Protein AF-0000000083312161 (afdb_homodimer)

Secondary structure (DSSP, 8-state):
----S-EEEE--SHHHHHHHHHHHHTT--EEEE-SS-SSGGGTTBHHHHS--EE-TTTT--TT-TTTHHHHHHHHHHHHHHHHHHHHHHS-----B-S-EEEEE-SHHHHHHHHHHHHHHHHTT---EEEEHHHHHHHSTTS-TT--EEEEETT-EE--HHHHHHHHHHHHHHTT-EEE-S--EEEEEEE-SSS--EEEEEEETTS-EEE-SEEEE--GGGGGG-BT--GGG----EEEEEEEEEEE--SSS-S-SSEEEETTEEEEE-TTSEEEEE---B-BTB----BHHHHHHHHHHHHHH-GGGGGPBEEEEEEEEEEE-TTSS-EEEE-SSBTEEEEE-BGGGTTTTHHHHHHHHHHHHHHS---GGGGGGSGGGG---/----S-EEEE--SHHHHHHHHHHHHTT--EEEE-SS-SSGGGTTBHHHHS--EE-TTTT--TT-TTTHHHHHHHHHHHHHHHHHHHHHHS-----B-S-EEEEE-SHHHHHHHHHHHHHHHHTT---EEEEHHHHHHHSTTS-TT--EEEEETT-EE--HHHHHHHHHHHHHHTT-EEE-S--EEEEEEE-SSS--EEEEEEETTS-EEE-SEEEE--GGGGGG-BT--GGG----EEEEEEEEEEE--SSS-S-SSEEEETTEEEEE-TTSEEEEE---B-BTB----BHHHHHHHHHHHHHH-GGGGGPBEEEEEEEEEEE-TTS--EEEE-SSBTEEEEE-BGGGTTTTHHHHHHHHHHHHHHS---GGGGGGSGGGG---

Solvent-accessible surface area (backbone atoms only — not comparable to full-atom values): 38157 Å² total; per-residue (Å²): 105,80,67,64,83,31,37,38,26,40,17,52,40,51,51,24,32,36,24,43,26,55,30,11,68,71,69,41,50,37,37,34,32,15,54,42,38,81,52,82,63,32,65,42,38,36,50,62,53,50,79,22,56,31,46,57,61,86,66,58,48,94,89,42,66,83,50,45,63,51,41,50,52,10,52,69,41,42,66,58,50,51,51,54,40,22,71,60,41,72,38,80,34,55,80,42,68,74,13,32,36,39,49,13,62,45,72,70,44,35,54,53,47,50,54,51,47,53,53,39,44,72,73,70,47,76,64,41,84,34,47,26,67,56,45,34,70,76,36,69,52,44,38,88,53,38,56,27,27,42,40,25,62,79,20,32,33,32,36,36,59,45,40,46,53,21,37,53,45,27,16,47,72,42,66,29,42,76,41,59,67,35,39,74,50,26,42,38,56,49,79,65,102,55,78,33,29,37,48,28,35,28,31,69,86,65,54,72,49,76,20,60,30,40,35,44,19,37,40,32,51,48,43,71,49,39,61,58,51,78,86,56,48,54,72,32,39,37,34,26,30,49,38,36,26,30,46,46,56,65,83,73,48,72,54,78,42,34,36,32,46,75,77,25,36,39,40,49,45,87,87,12,37,33,38,37,36,62,50,80,38,85,53,58,88,61,56,73,52,26,45,36,59,55,39,52,51,49,51,40,43,36,68,45,31,52,74,48,40,77,24,36,53,74,46,72,52,29,16,29,22,10,29,24,90,80,51,48,46,32,36,42,64,46,76,32,45,42,33,31,39,47,29,14,32,26,93,40,48,69,34,39,26,56,45,51,10,51,41,54,32,45,21,65,54,58,70,48,76,47,76,83,48,59,85,26,30,62,68,73,73,57,69,128,100,81,65,65,84,33,36,38,28,40,17,53,39,51,50,24,33,36,23,43,27,54,31,12,67,70,69,42,51,37,37,33,31,15,53,43,37,80,54,82,64,31,64,41,38,36,50,61,53,51,78,22,58,32,46,59,61,88,65,58,48,93,91,43,66,86,51,45,63,52,41,50,54,10,53,70,42,41,66,58,51,50,49,52,38,23,70,59,39,72,37,80,33,55,79,42,69,75,13,32,36,40,49,13,62,45,70,70,45,36,54,54,47,50,53,50,48,52,53,40,45,72,73,69,48,74,67,41,85,34,46,26,68,56,44,33,69,77,35,70,54,42,38,88,54,38,55,28,27,41,41,26,62,79,21,32,33,33,37,36,58,45,41,47,54,20,36,54,46,28,17,46,72,42,67,28,42,77,39,59,67,36,39,74,50,26,42,39,58,50,78,66,102,54,78,35,29,36,48,28,34,30,31,67,88,64,54,72,48,76,21,61,29,40,36,43,19,37,40,32,51,48,42,71,50,38,60,57,51,78,86,57,47,55,72,32,37,37,33,26,29,49,37,37,28,29,46,45,56,65,84,72,48,71,52,79,41,33,36,33,46,77,76,26,37,39,40,50,46,87,88,11,38,33,37,36,38,62,51,82,38,86,53,58,89,62,56,71,52,27,45,37,58,54,39,50,52,49,51,39,46,34,69,44,30,52,74,46,40,76,25,35,53,73,46,73,52,30,16,28,22,10,29,26,91,81,51,48,43,32,35,42,66,46,75,34,44,43,34,31,38,48,29,13,33,26,96,40,48,69,34,37,25,56,46,50,10,51,42,52,33,45,22,64,52,55,70,48,76,47,77,82,48,59,85,26,29,61,67,74,73,57,70,129

Organism: NCBI:txid1204385

Structure (mmCIF, N/CA/C/O backbone):
data_AF-0000000083312161-model_v1
#
loop_
_entity.id
_entity.type
_entity.pdbx_description
1 polymer 'glycine oxidase'
#
loop_
_atom_site.group_PDB
_atom_site.id
_atom_site.type_symbol
_atom_site.label_atom_id
_atom_site.label_alt_id
_atom_site.label_comp_id
_atom_site.label_asym_id
_atom_site.label_entity_id
_atom_site.label_seq_id
_atom_site.pdbx_PDB_ins_code
_atom_site.Cartn_x
_atom_site.Cartn_y
_atom_site.Cartn_z
_atom_site.occupancy
_atom_site.B_iso_or_equiv
_atom_site.auth_seq_id
_atom_site.auth_comp_id
_atom_site.auth_asym_id
_atom_site.auth_atom_id
_atom_site.pdbx_PDB_model_num
ATOM 1 N N . MET A 1 1 ? -19.828 42.375 24 1 32.66 1 MET A N 1
ATOM 2 C CA . MET A 1 1 ? -20.609 41.75 22.938 1 32.66 1 MET A CA 1
ATOM 3 C C . MET A 1 1 ? -21.25 40.438 23.422 1 32.66 1 MET A C 1
ATOM 5 O O . MET A 1 1 ? -20.578 39.625 24.047 1 32.66 1 MET A O 1
ATOM 9 N N . GLN A 1 2 ? -22.609 40.438 23.625 1 44.66 2 GLN A N 1
ATOM 10 C CA . GLN A 1 2 ? -23.359 39.312 24.172 1 44.66 2 GLN A CA 1
ATOM 11 C C . GLN A 1 2 ? -22.984 38 23.469 1 44.66 2 GLN A C 1
ATOM 13 O O . GLN A 1 2 ? -22.781 38 22.25 1 44.66 2 GLN A O 1
ATOM 18 N N . ARG A 1 3 ? -22.406 37 24.297 1 55.25 3 ARG A N 1
ATOM 19 C CA . ARG A 1 3 ? -22.109 35.688 23.75 1 55.25 3 ARG A CA 1
ATOM 20 C C . ARG A 1 3 ? -23.203 35.25 22.766 1 55.25 3 ARG A C 1
ATOM 22 O O . ARG A 1 3 ? -24.391 35.406 23.031 1 55.25 3 ARG A O 1
ATOM 29 N N . PRO A 1 4 ? -22.641 35 21.547 1 67.38 4 PRO A N 1
ATOM 30 C CA . PRO A 1 4 ? -23.656 34.531 20.594 1 67.38 4 PRO A CA 1
ATOM 31 C C . PRO A 1 4 ? -24.484 33.375 21.141 1 67.38 4 PRO A C 1
ATOM 33 O O . PRO A 1 4 ? -24 32.594 21.953 1 67.38 4 PRO A O 1
ATOM 36 N N . GLU A 1 5 ? -25.703 33.25 20.75 1 75 5 GLU A N 1
ATOM 37 C CA . GLU A 1 5 ? -26.625 32.219 21.188 1 75 5 GLU A CA 1
ATOM 38 C C . GLU A 1 5 ? -26.156 30.844 20.75 1 75 5 GLU A C 1
ATOM 40 O O . GLU A 1 5 ? -26.219 29.891 21.531 1 75 5 GLU A O 1
ATOM 45 N N . HIS A 1 6 ? -25.516 30.766 19.516 1 91.94 6 HIS A N 1
ATOM 46 C CA . HIS A 1 6 ? -25.031 29.484 19.031 1 91.94 6 HIS A CA 1
ATOM 47 C C . HIS A 1 6 ? -23.969 29.656 17.953 1 91.94 6 HIS A C 1
ATOM 49 O O . HIS A 1 6 ? -24.047 30.578 17.141 1 91.94 6 HIS A O 1
ATOM 55 N N . VAL A 1 7 ? -22.922 28.906 18.031 1 98.44 7 VAL A N 1
ATOM 56 C CA . VAL A 1 7 ? -21.859 28.922 17.031 1 98.44 7 VAL A CA 1
ATOM 57 C C . VAL A 1 7 ? -21.859 27.625 16.234 1 98.44 7 VAL A C 1
ATOM 59 O O . VAL A 1 7 ? -21.953 26.547 16.812 1 98.44 7 VAL A O 1
ATOM 62 N N . LEU A 1 8 ? -21.859 27.719 14.906 1 98.81 8 LEU A N 1
ATOM 63 C CA . LEU A 1 8 ? -21.656 26.578 14.031 1 98.81 8 LEU A CA 1
ATOM 64 C C . LEU A 1 8 ? -20.25 26.547 13.461 1 98.81 8 LEU A C 1
ATOM 66 O O . LEU A 1 8 ? -19.719 27.594 13.062 1 98.81 8 LEU A O 1
ATOM 70 N N . ILE A 1 9 ? -19.625 25.438 13.531 1 98.94 9 ILE A N 1
ATOM 71 C CA . ILE A 1 9 ? -18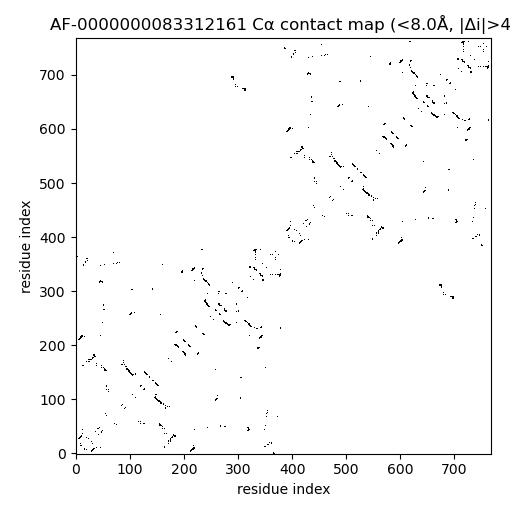.312 25.25 12.93 1 98.94 9 ILE A CA 1
ATOM 72 C C . ILE A 1 9 ? -18.406 24.219 11.805 1 98.94 9 ILE A C 1
ATOM 74 O O . ILE A 1 9 ? -18.859 23.078 12.031 1 98.94 9 ILE A O 1
ATOM 78 N N . VAL A 1 10 ? -18 24.609 10.586 1 98.88 10 VAL A N 1
ATOM 79 C CA . VAL A 1 10 ? -18 23.719 9.43 1 98.88 10 VAL A CA 1
ATOM 80 C C . VAL A 1 10 ? -16.625 23.047 9.297 1 98.88 10 VAL A C 1
ATOM 82 O O . VAL A 1 10 ? -15.664 23.672 8.852 1 98.88 10 VAL A O 1
ATOM 85 N N . GLY A 1 11 ? -16.594 21.781 9.625 1 98.69 11 GLY A N 1
ATOM 86 C CA . GLY A 1 11 ? -15.359 21.016 9.578 1 98.69 11 GLY A CA 1
ATOM 87 C C . GLY A 1 11 ? -14.945 20.453 10.93 1 98.69 11 GLY A C 1
ATOM 88 O O . GLY A 1 11 ? -14.75 21.219 11.883 1 98.69 11 GLY A O 1
ATOM 89 N N . GLY A 1 12 ? -14.805 19.188 10.977 1 98.69 12 GLY A N 1
ATOM 90 C CA . GLY A 1 12 ? -14.438 18.516 12.211 1 98.69 12 GLY A CA 1
ATOM 91 C C . GLY A 1 12 ? -12.977 18.094 12.25 1 98.69 12 GLY A C 1
ATOM 92 O O . GLY A 1 12 ? -12.648 17.047 12.797 1 98.69 12 GLY A O 1
ATOM 93 N N . GLY A 1 13 ? -12.078 18.797 11.656 1 98.62 13 GLY A N 1
ATOM 94 C CA . GLY A 1 13 ? -10.641 18.594 11.789 1 98.62 13 GLY A CA 1
ATOM 95 C C . GLY A 1 13 ? -10.062 19.234 13.039 1 98.62 13 GLY A C 1
ATOM 96 O O . GLY A 1 13 ? -10.805 19.641 13.93 1 98.62 13 GLY A O 1
ATOM 97 N N . ILE A 1 14 ? -8.75 19.297 13.078 1 98.75 14 ILE A N 1
ATOM 98 C CA . ILE A 1 14 ? -8.07 19.734 14.289 1 98.75 14 ILE A CA 1
ATOM 99 C C . ILE A 1 14 ? -8.406 21.203 14.578 1 98.75 14 ILE A C 1
ATOM 101 O O . ILE A 1 14 ? -8.555 21.594 15.742 1 98.75 14 ILE A O 1
ATOM 105 N N . CYS A 1 15 ? -8.547 22.031 13.578 1 98.75 15 CYS A N 1
ATOM 106 C CA . CYS A 1 15 ? -8.883 23.438 13.789 1 98.75 15 CYS A CA 1
ATOM 107 C C . CYS A 1 15 ? -10.32 23.578 14.273 1 98.75 15 CYS A C 1
ATOM 109 O O . CYS A 1 15 ? -10.57 24.281 15.258 1 98.75 15 CYS A O 1
ATOM 111 N N . GLY A 1 16 ? -11.25 22.891 13.617 1 98.88 16 GLY A N 1
ATOM 112 C CA . GLY A 1 16 ? -12.648 22.969 14.023 1 98.88 16 GLY A CA 1
ATOM 113 C C . GLY A 1 16 ? -12.898 22.453 15.43 1 98.88 16 GLY A C 1
ATOM 114 O O . GLY A 1 16 ? -13.508 23.156 16.25 1 98.88 16 GLY A O 1
ATOM 115 N N . LEU A 1 17 ? -12.398 21.312 15.672 1 98.94 17 LEU A N 1
ATOM 116 C CA . LEU A 1 17 ? -12.617 20.719 16.984 1 98.94 17 LEU A CA 1
ATOM 117 C C . LEU A 1 17 ? -11.844 21.484 18.062 1 98.94 17 LEU A C 1
ATOM 119 O O . LEU A 1 17 ? -12.297 21.594 19.203 1 98.94 17 LEU A O 1
ATOM 123 N N . GLY A 1 18 ? -10.625 21.969 17.719 1 98.88 18 GLY A N 1
ATOM 124 C CA . GLY A 1 18 ? -9.891 22.812 18.656 1 98.88 18 GLY A CA 1
ATOM 125 C C . GLY A 1 18 ? -10.656 24.062 19.062 1 98.88 18 GLY A C 1
ATOM 126 O O . GLY A 1 18 ? -10.766 24.359 20.25 1 98.88 18 GLY A O 1
ATOM 127 N N . ILE A 1 19 ? -11.195 24.781 18.109 1 98.88 19 ILE A N 1
ATOM 128 C CA . ILE A 1 19 ? -12.008 25.969 18.359 1 98.88 19 ILE A CA 1
ATOM 129 C C . ILE A 1 19 ? -13.25 25.578 19.156 1 98.88 19 ILE A C 1
ATOM 131 O O . ILE A 1 19 ? -13.586 26.234 20.156 1 98.88 19 ILE A O 1
ATOM 135 N N . GLY A 1 20 ? -13.898 24.516 18.688 1 98.88 20 GLY A N 1
ATOM 136 C CA . GLY A 1 20 ? -15.086 24.031 19.375 1 98.88 20 GLY A CA 1
ATOM 137 C C . GLY A 1 20 ? -14.836 23.719 20.828 1 98.88 20 GLY A C 1
ATOM 138 O O . GLY A 1 20 ? -15.633 24.094 21.703 1 98.88 20 GLY A O 1
ATOM 139 N N . TRP A 1 21 ? -13.75 23.031 21.078 1 98.88 21 TRP A N 1
ATOM 140 C CA . TRP A 1 21 ? -13.422 22.656 22.453 1 98.88 21 TRP A CA 1
ATOM 141 C C . TRP A 1 21 ? -13.195 23.891 23.328 1 98.88 21 TRP A C 1
ATOM 143 O O . TRP A 1 21 ? -13.711 23.969 24.438 1 98.88 21 TRP A O 1
ATOM 153 N N . GLU A 1 22 ? -12.43 24.859 22.828 1 98.5 22 GLU A N 1
ATOM 154 C CA . GLU A 1 22 ? -12.172 26.094 23.562 1 98.5 22 GLU A CA 1
ATOM 155 C C . GLU A 1 22 ? -13.477 26.812 23.891 1 98.5 22 GLU A C 1
ATOM 157 O O . GLU A 1 22 ? -13.633 27.359 24.984 1 98.5 22 GLU A O 1
ATOM 162 N N . LEU A 1 23 ? -14.375 26.844 22.984 1 98.56 23 LEU A N 1
ATOM 163 C CA . LEU A 1 23 ? -15.664 27.5 23.188 1 98.56 23 LEU A CA 1
ATOM 164 C C . LEU A 1 23 ? -16.516 26.734 24.188 1 98.56 23 LEU A C 1
ATOM 166 O O . LEU A 1 23 ? -17.047 27.328 25.125 1 98.56 23 LEU A O 1
ATOM 170 N N . ALA A 1 24 ? -16.562 25.438 23.984 1 98.25 24 ALA A N 1
ATOM 171 C CA . ALA A 1 24 ? -17.406 24.609 24.844 1 98.25 24 ALA A CA 1
ATOM 172 C C . ALA A 1 24 ? -16.953 24.672 26.297 1 98.25 24 ALA A C 1
ATOM 174 O O . ALA A 1 24 ? -17.797 24.734 27.203 1 98.25 24 ALA A O 1
ATOM 175 N N . ARG A 1 25 ? -15.688 24.672 26.453 1 96.44 25 ARG A N 1
ATOM 176 C CA . ARG A 1 25 ? -15.18 24.609 27.828 1 96.44 25 ARG A CA 1
ATOM 177 C C . ARG A 1 25 ? -15.461 25.906 28.562 1 96.44 25 ARG A C 1
ATOM 179 O O . ARG A 1 25 ? -15.414 25.953 29.797 1 96.44 25 ARG A O 1
ATOM 186 N N . THR A 1 26 ? -15.844 26.953 27.844 1 94.56 26 THR A N 1
ATOM 187 C CA . THR A 1 26 ? -16.219 28.219 28.469 1 94.56 26 THR A CA 1
ATOM 188 C C . THR A 1 26 ? -17.734 28.375 28.516 1 94.56 26 THR A C 1
ATOM 190 O O . THR A 1 26 ? -18.234 29.453 28.844 1 94.56 26 THR A O 1
ATOM 193 N N . GLY A 1 27 ? -18.469 27.422 28.109 1 94.69 27 GLY A N 1
ATOM 194 C CA . GLY A 1 27 ? -19.922 27.406 28.219 1 94.69 27 GLY A CA 1
ATOM 195 C C . GLY A 1 27 ? -20.609 27.906 26.969 1 94.69 27 GLY A C 1
ATOM 196 O O . GLY A 1 27 ? -21.844 28.047 26.953 1 94.69 27 GLY A O 1
ATOM 197 N N . GLN A 1 28 ? -19.922 28.234 25.953 1 95.94 28 GLN A N 1
ATOM 198 C CA . GLN A 1 28 ? -20.5 28.688 24.688 1 95.94 28 GLN A CA 1
ATOM 199 C C . GLN A 1 28 ? -21.156 27.531 23.938 1 95.94 28 GLN A C 1
ATOM 201 O O . GLN A 1 28 ? -20.484 26.531 23.641 1 95.94 28 GLN A O 1
ATOM 206 N N . PRO A 1 29 ? -22.469 27.594 23.656 1 97.25 29 PRO A N 1
ATOM 207 C CA . PRO A 1 29 ? -23.078 26.547 22.828 1 97.25 29 PRO A CA 1
ATOM 208 C C . PRO A 1 29 ? -22.469 26.484 21.438 1 97.25 29 PRO A C 1
ATOM 210 O O . PRO A 1 29 ? -22.391 27.5 20.734 1 97.25 29 PRO A O 1
ATOM 213 N N . VAL A 1 30 ? -22 25.297 21.062 1 98.62 30 VAL A N 1
ATOM 214 C CA . VAL A 1 30 ? -21.281 25.172 19.797 1 98.62 30 VAL A CA 1
ATOM 215 C C . VAL A 1 30 ? -21.562 23.797 19.172 1 98.62 30 VAL A C 1
ATOM 217 O O . VAL A 1 30 ? -21.625 22.797 19.875 1 98.62 30 VAL A O 1
ATOM 220 N N . THR A 1 31 ? -21.828 23.75 17.812 1 98.81 31 THR A N 1
ATOM 221 C CA . THR A 1 31 ? -22 22.547 17.031 1 98.81 31 THR A CA 1
ATOM 222 C C . THR A 1 31 ? -20.938 22.453 15.93 1 98.81 31 THR A C 1
ATOM 224 O O . THR A 1 31 ? -20.781 23.391 15.141 1 98.81 31 THR A O 1
ATOM 227 N N . VAL A 1 32 ? -20.203 21.359 15.922 1 98.88 32 VAL A N 1
ATOM 228 C CA . VAL A 1 32 ? -19.281 21.078 14.828 1 98.88 32 VAL A CA 1
ATOM 229 C C . VAL A 1 32 ? -19.938 20.141 13.828 1 98.88 32 VAL A C 1
ATOM 231 O O . VAL A 1 32 ? -20.5 19.109 14.203 1 98.88 32 VAL A O 1
ATOM 234 N N . LEU A 1 33 ? -19.938 20.547 12.57 1 98.81 33 LEU A N 1
ATOM 235 C CA . LEU A 1 33 ? -20.5 19.75 11.477 1 98.81 33 LEU A CA 1
ATOM 236 C C . LEU A 1 33 ? -19.375 19.125 10.641 1 98.81 33 LEU A C 1
ATOM 238 O O . LEU A 1 33 ? -18.516 19.844 10.125 1 98.81 33 LEU A O 1
ATOM 242 N N . GLU A 1 34 ? -19.344 17.797 10.578 1 98.62 34 GLU A N 1
ATOM 243 C CA . GLU A 1 34 ? -18.328 17.062 9.836 1 98.62 34 GLU A CA 1
ATOM 244 C C . GLU A 1 34 ? -18.953 16.188 8.758 1 98.62 34 GLU A C 1
ATOM 246 O O . GLU A 1 34 ? -19.844 15.383 9.039 1 98.62 34 GLU A O 1
ATOM 251 N N . ARG A 1 35 ? -18.516 16.422 7.523 1 97.31 35 ARG A N 1
ATOM 252 C CA . ARG A 1 35 ? -19.094 15.711 6.387 1 97.31 35 ARG A CA 1
ATOM 253 C C . ARG A 1 35 ? -18.875 14.203 6.504 1 97.31 35 ARG A C 1
ATOM 255 O O . ARG A 1 35 ? -19.719 13.406 6.094 1 97.31 35 ARG A O 1
ATOM 262 N N . GLY A 1 36 ? -17.703 13.844 6.961 1 96.62 36 GLY A N 1
ATOM 263 C CA . GLY A 1 36 ? -17.391 12.438 7.199 1 96.62 36 GLY A CA 1
ATOM 264 C C . GLY A 1 36 ? -17.453 12.055 8.664 1 96.62 36 GLY A C 1
ATOM 265 O O . GLY A 1 36 ? -18.406 12.383 9.359 1 96.62 36 GLY A O 1
ATOM 266 N N . GLU A 1 37 ? -16.484 11.266 9.086 1 98.06 37 GLU A N 1
ATOM 267 C CA . GLU A 1 37 ? -16.281 10.906 10.484 1 98.06 37 GLU A CA 1
ATOM 268 C C . GLU A 1 37 ? -14.945 11.43 11 1 98.06 37 GLU A C 1
ATOM 270 O O . GLU A 1 37 ? -13.969 11.484 10.258 1 98.06 37 GLU A O 1
ATOM 275 N N . VAL A 1 38 ? -14.961 11.812 12.25 1 98.06 38 VAL A N 1
ATOM 276 C CA . VAL A 1 38 ? -13.695 12.164 12.875 1 98.06 38 VAL A CA 1
ATOM 277 C C . VAL A 1 38 ? -12.844 10.906 13.07 1 98.06 38 VAL A C 1
ATOM 279 O O . VAL A 1 38 ? -13.328 9.898 13.586 1 98.06 38 VAL A O 1
ATOM 282 N N . GLY A 1 39 ? -11.648 10.938 12.672 1 96.62 39 GLY A N 1
ATOM 283 C CA . GLY A 1 39 ? -10.789 9.766 12.734 1 96.62 39 GLY A CA 1
ATOM 284 C C . GLY A 1 39 ? -10.43 9.211 11.367 1 96.62 39 GLY A C 1
ATOM 285 O O . GLY A 1 39 ? -10.258 9.969 10.414 1 96.62 39 GLY A O 1
ATOM 286 N N . PRO A 1 40 ? -10.289 7.879 11.273 1 95 40 PRO A N 1
ATOM 287 C CA . PRO A 1 40 ? -9.844 7.281 10.016 1 95 40 PRO A CA 1
ATOM 288 C C . PRO A 1 40 ? -10.789 7.574 8.852 1 95 40 PRO A C 1
ATOM 290 O O . PRO A 1 40 ? -10.359 7.672 7.703 1 95 40 PRO A O 1
ATOM 293 N N . GLY A 1 41 ? -12.055 7.668 9.188 1 95.75 41 GLY A N 1
ATOM 294 C CA . GLY A 1 41 ? -13.07 7.918 8.18 1 95.75 41 GLY A CA 1
ATOM 295 C C . GLY A 1 41 ? -13.008 9.32 7.602 1 95.75 41 GLY A C 1
ATOM 296 O O . GLY A 1 41 ? -13.781 9.664 6.707 1 95.75 41 GLY A O 1
ATOM 297 N N . SER A 1 42 ? -11.977 10.086 8.039 1 96.56 42 SER A N 1
ATOM 298 C CA . SER A 1 42 ? -11.867 11.469 7.574 1 96.56 42 SER A CA 1
ATOM 299 C C . SER A 1 42 ? -10.922 11.57 6.379 1 96.56 42 SER A C 1
ATOM 301 O O . SER A 1 42 ? -10.859 12.609 5.719 1 96.56 42 SER A O 1
ATOM 303 N N . LEU A 1 43 ? -10.188 10.523 6.031 1 96.25 43 LEU A N 1
ATOM 304 C CA . LEU A 1 43 ? -9.32 10.578 4.859 1 96.25 43 LEU A CA 1
ATOM 305 C C . LEU A 1 43 ? -10.125 10.883 3.6 1 96.25 43 LEU A C 1
ATOM 307 O O . LEU A 1 43 ? -11.242 10.383 3.438 1 96.25 43 LEU A O 1
ATOM 311 N N . PRO A 1 44 ? -9.578 11.773 2.848 1 97 44 PRO A N 1
ATOM 312 C CA . PRO A 1 44 ? -8.203 12.281 2.781 1 97 44 PRO A CA 1
ATOM 313 C C . PRO A 1 44 ? -8.039 13.641 3.455 1 97 44 PRO A C 1
ATOM 315 O O . PRO A 1 44 ? -7.203 14.445 3.039 1 97 44 PRO A O 1
ATOM 318 N N . ALA A 1 45 ? -8.805 14.008 4.434 1 97.19 45 ALA A N 1
ATOM 319 C CA . ALA A 1 45 ? -8.648 15.273 5.148 1 97.19 45 ALA A CA 1
ATOM 320 C C . ALA A 1 45 ? -7.285 15.352 5.824 1 97.19 45 ALA A C 1
ATOM 322 O O . ALA A 1 45 ? -6.738 14.336 6.262 1 97.19 45 ALA A O 1
ATOM 323 N N . ALA A 1 46 ? -6.828 16.516 6.023 1 97.69 46 ALA A N 1
ATOM 324 C CA . ALA A 1 46 ? -5.434 16.797 6.363 1 97.69 46 ALA A CA 1
ATOM 325 C C . ALA A 1 46 ? -5.102 16.297 7.77 1 97.69 46 ALA A C 1
ATOM 327 O O . ALA A 1 46 ? -4.012 15.781 8.016 1 97.69 46 ALA A O 1
ATOM 328 N N . THR A 1 47 ? -5.984 16.438 8.703 1 98.38 47 THR A N 1
ATOM 329 C CA . THR A 1 47 ? -5.68 16.203 10.109 1 98.38 47 THR A CA 1
ATOM 330 C C . THR A 1 47 ? -5.227 14.758 10.32 1 98.38 47 THR A C 1
ATOM 332 O O . THR A 1 47 ? -4.172 14.516 10.914 1 98.38 47 THR A O 1
ATOM 335 N N . TRP A 1 48 ? -6.012 13.836 9.797 1 98.12 48 TRP A N 1
ATOM 336 C CA . TRP A 1 48 ? -5.688 12.422 9.992 1 98.12 48 TRP A CA 1
ATOM 337 C C . TRP A 1 48 ? -4.477 12.023 9.156 1 98.12 48 TRP A C 1
ATOM 339 O O . TRP A 1 48 ? -3.719 11.133 9.539 1 98.12 48 TRP A O 1
ATOM 349 N N . ALA A 1 49 ? -4.277 12.711 8.062 1 97.88 49 ALA A N 1
ATOM 350 C CA . ALA A 1 49 ? -3.238 12.352 7.105 1 97.88 49 ALA A CA 1
ATOM 351 C C . ALA A 1 49 ? -1.879 12.898 7.527 1 97.88 49 ALA A C 1
ATOM 353 O O . ALA A 1 49 ? -0.841 12.453 7.035 1 97.88 49 ALA A O 1
ATOM 354 N N . ALA A 1 50 ? -1.815 13.828 8.414 1 97.62 50 ALA A N 1
ATOM 355 C CA . ALA A 1 50 ? -0.615 14.57 8.789 1 97.62 50 ALA A CA 1
ATOM 356 C C . ALA A 1 50 ? 0.392 13.664 9.492 1 97.62 50 ALA A C 1
ATOM 358 O O . ALA A 1 50 ? 0.087 12.516 9.805 1 97.62 50 ALA A O 1
ATOM 359 N N . ALA A 1 51 ? 1.615 14.234 9.781 1 97.69 51 ALA A N 1
ATOM 360 C CA . ALA A 1 51 ? 2.668 13.492 10.461 1 97.69 51 ALA A CA 1
ATOM 361 C C . ALA A 1 51 ? 2.84 13.984 11.898 1 97.69 51 ALA A C 1
ATOM 363 O O . ALA A 1 51 ? 3.535 13.352 12.695 1 97.69 51 ALA A O 1
ATOM 364 N N . GLY A 1 52 ? 2.238 15.117 12.219 1 98.25 52 GLY A N 1
ATOM 365 C CA . GLY A 1 52 ? 2.209 15.57 13.594 1 98.25 52 GLY A CA 1
ATOM 366 C C . GLY A 1 52 ? 3.5 16.234 14.031 1 98.25 52 GLY A C 1
ATOM 367 O O . GLY A 1 52 ? 3.814 16.281 15.227 1 98.25 52 GLY A O 1
ATOM 368 N N . MET A 1 53 ? 4.238 16.766 13.07 1 98.19 53 MET A N 1
ATOM 369 C CA . MET A 1 53 ? 5.477 17.469 13.391 1 98.19 53 MET A CA 1
ATOM 370 C C . MET A 1 53 ? 5.191 18.891 13.875 1 98.19 53 MET A C 1
ATOM 372 O O . MET A 1 53 ? 4.32 19.562 13.328 1 98.19 53 MET A O 1
ATOM 376 N N . LEU A 1 54 ? 5.828 19.25 14.898 1 98.62 54 LEU A N 1
ATOM 377 C CA . LEU A 1 54 ? 5.836 20.609 15.422 1 98.62 54 LEU A CA 1
ATOM 378 C C . LEU A 1 54 ? 7.195 21.266 15.211 1 98.62 54 LEU A C 1
ATOM 380 O O . LEU A 1 54 ? 7.945 21.469 16.156 1 98.62 54 LEU A O 1
ATOM 384 N N . ALA A 1 55 ? 7.402 21.656 13.898 1 97.75 55 ALA A N 1
ATOM 385 C CA . ALA A 1 55 ? 8.789 21.953 13.531 1 97.75 55 ALA A CA 1
ATOM 386 C C . ALA A 1 55 ? 8.906 23.312 12.867 1 97.75 55 ALA A C 1
ATOM 388 O O . ALA A 1 55 ? 9.383 23.422 11.734 1 97.75 55 ALA A O 1
ATOM 389 N N . PRO A 1 56 ? 8.656 24.406 13.641 1 97.5 56 PRO A N 1
ATOM 390 C CA . PRO A 1 56 ? 8.766 25.734 13.047 1 97.5 56 PRO A CA 1
ATOM 391 C C . PRO A 1 56 ? 10.219 26.141 12.781 1 97.5 56 PRO A C 1
ATOM 393 O O . PRO A 1 56 ? 10.469 27.078 12.023 1 97.5 56 PRO A O 1
ATOM 396 N N . GLN A 1 57 ? 11.18 25.484 13.414 1 96.31 57 GLN A N 1
ATOM 397 C CA . GLN A 1 57 ? 12.562 25.938 13.305 1 96.31 57 GLN A CA 1
ATOM 398 C C . GLN A 1 57 ? 13.227 25.391 12.047 1 96.31 57 GLN A C 1
ATOM 400 O O . GLN A 1 57 ? 13.531 26.141 11.117 1 96.31 57 GLN A O 1
ATOM 405 N N . VAL A 1 58 ? 13.172 24.078 11.867 1 94.88 58 VAL A N 1
ATOM 406 C CA . VAL A 1 58 ? 13.906 23.484 10.75 1 94.88 58 VAL A CA 1
ATOM 407 C C . VAL A 1 58 ? 13.148 23.734 9.445 1 94.88 58 VAL A C 1
ATOM 409 O O . VAL A 1 58 ? 13.727 23.641 8.359 1 94.88 58 VAL A O 1
ATOM 412 N N . GLU A 1 59 ? 11.891 24.078 9.539 1 92.56 59 GLU A N 1
ATOM 413 C CA . GLU A 1 59 ? 11.094 24.281 8.336 1 92.56 59 GLU A CA 1
ATOM 414 C C . GLU A 1 59 ? 11.047 25.75 7.945 1 92.56 59 GLU A C 1
ATOM 416 O O . GLU A 1 59 ? 10.422 26.125 6.949 1 92.56 59 GLU A O 1
ATOM 421 N N . ALA A 1 60 ? 11.695 26.578 8.688 1 94.25 60 ALA A N 1
ATOM 422 C CA . ALA A 1 60 ? 11.727 28 8.359 1 94.25 60 ALA A CA 1
ATOM 423 C C . ALA A 1 60 ? 12.469 28.25 7.047 1 94.25 60 ALA A C 1
ATOM 425 O O . ALA A 1 60 ? 13.633 27.859 6.906 1 94.25 60 ALA A O 1
ATOM 426 N N . GLU A 1 61 ? 11.797 28.797 6.148 1 91.19 61 GLU A N 1
ATOM 427 C CA . GLU A 1 61 ? 12.359 29.078 4.828 1 91.19 61 GLU A CA 1
ATOM 428 C C . GLU A 1 61 ? 12.328 30.578 4.52 1 91.19 61 GLU A C 1
ATOM 430 O O . GLU A 1 61 ? 11.492 31.312 5.062 1 91.19 61 GLU A O 1
ATOM 435 N N . PRO A 1 62 ? 13.273 30.953 3.602 1 89.44 62 PRO A N 1
ATOM 436 C CA . PRO A 1 62 ? 13.211 32.344 3.16 1 89.44 62 PRO A CA 1
ATOM 437 C C . PRO A 1 62 ? 11.852 32.719 2.57 1 89.44 62 PRO A C 1
ATOM 439 O O . PRO A 1 62 ? 11.258 31.922 1.836 1 89.44 62 PRO A O 1
ATOM 442 N N . GLY A 1 63 ? 11.359 33.844 2.975 1 86.94 63 GLY A N 1
ATOM 443 C CA . GLY A 1 63 ? 10.086 34.281 2.438 1 86.94 63 GLY A CA 1
ATOM 444 C C . GLY A 1 63 ? 8.922 34 3.367 1 86.94 63 GLY A C 1
ATOM 445 O O . GLY A 1 63 ? 7.824 34.531 3.17 1 86.94 63 GLY A O 1
ATOM 446 N N . GLU A 1 64 ? 9.203 33.219 4.383 1 87.88 64 GLU A N 1
ATOM 447 C CA . GLU A 1 64 ? 8.133 32.875 5.309 1 87.88 64 GLU A CA 1
ATOM 448 C C . GLU A 1 64 ? 8.344 33.531 6.672 1 87.88 64 GLU A C 1
ATOM 450 O O . GLU A 1 64 ? 7.77 33.125 7.672 1 87.88 64 GLU A O 1
ATOM 455 N N . GLU A 1 65 ? 9.062 34.625 6.703 1 90.81 65 GLU A N 1
ATOM 456 C CA . GLU A 1 65 ? 9.445 35.25 7.957 1 90.81 65 GLU A CA 1
ATOM 457 C C . GLU A 1 65 ? 8.227 35.812 8.68 1 90.81 65 GLU A C 1
ATOM 459 O O . GLU A 1 65 ? 8.172 35.844 9.914 1 90.81 65 GLU A O 1
ATOM 464 N N . SER A 1 66 ? 7.262 36.219 7.891 1 92.06 66 SER A N 1
ATOM 465 C CA . SER A 1 66 ? 6.07 36.812 8.492 1 92.06 66 SER A CA 1
ATOM 466 C C . SER A 1 66 ? 5.25 35.75 9.234 1 92.06 66 SER A C 1
ATOM 468 O O . SER A 1 66 ? 4.516 36.094 10.164 1 92.06 66 SER A O 1
ATOM 470 N N . LEU A 1 67 ? 5.449 34.531 8.859 1 96.75 67 LEU A N 1
ATOM 471 C CA . LEU A 1 67 ? 4.676 33.438 9.438 1 96.75 67 LEU A CA 1
ATOM 472 C C . LEU A 1 67 ? 5.367 32.875 10.68 1 96.75 67 LEU A C 1
ATOM 474 O O . LEU A 1 67 ? 4.707 32.344 11.57 1 96.75 67 LEU A O 1
ATOM 478 N N . LEU A 1 68 ? 6.652 33.031 10.797 1 97.31 68 LEU A N 1
ATOM 479 C CA . LEU A 1 68 ? 7.496 32.375 11.781 1 97.31 68 LEU A CA 1
ATOM 480 C C . LEU A 1 68 ? 7.051 32.719 13.203 1 97.31 68 LEU A C 1
ATOM 482 O O . LEU A 1 68 ? 6.91 31.828 14.047 1 97.31 68 LEU A O 1
ATOM 486 N N . PRO A 1 69 ? 6.707 34 13.531 1 97.44 69 PRO A N 1
ATOM 487 C CA . PRO A 1 69 ? 6.289 34.312 14.898 1 97.44 69 PRO A CA 1
ATOM 488 C C . PRO A 1 69 ? 5.039 33.531 15.328 1 97.44 69 PRO A C 1
ATOM 490 O O . PRO A 1 69 ? 4.938 33.094 16.469 1 97.44 69 PRO A O 1
ATOM 493 N N . LEU A 1 70 ? 4.105 33.375 14.422 1 98.5 70 LEU A N 1
ATOM 494 C CA . LEU A 1 70 ? 2.891 32.625 14.719 1 98.5 70 LEU A CA 1
ATOM 495 C C . LEU A 1 70 ? 3.215 31.172 14.992 1 98.5 70 LEU A C 1
ATOM 497 O O . LEU A 1 70 ? 2.666 30.562 15.914 1 98.5 70 LEU A O 1
ATOM 501 N N . LEU A 1 71 ? 4.121 30.625 14.188 1 98.56 71 LEU A N 1
ATOM 502 C CA . LEU A 1 71 ? 4.523 29.219 14.328 1 98.56 71 LEU A CA 1
ATOM 503 C C . LEU A 1 71 ? 5.215 28.984 15.672 1 98.56 71 LEU A C 1
ATOM 505 O O . LEU A 1 71 ? 4.906 28.031 16.375 1 98.56 71 LEU A O 1
ATOM 509 N N . LEU A 1 72 ? 6.102 29.891 16.016 1 98.44 72 LEU A N 1
ATOM 510 C CA . LEU A 1 72 ? 6.844 29.781 17.266 1 98.44 72 LEU A CA 1
ATOM 511 C C . LEU A 1 72 ? 5.91 29.922 18.469 1 98.44 72 LEU A C 1
ATOM 513 O O . LEU A 1 72 ? 6.039 29.203 19.453 1 98.44 72 LEU A O 1
ATOM 517 N N . GLU A 1 73 ? 4.977 30.859 18.312 1 98.44 73 GLU A N 1
ATOM 518 C CA . GLU A 1 73 ? 4.004 31.062 19.391 1 98.44 73 GLU A CA 1
ATOM 519 C C . GLU A 1 73 ? 3.172 29.797 19.625 1 98.44 73 GLU A C 1
ATOM 521 O O . GLU A 1 73 ? 2.953 29.406 20.766 1 98.44 73 GLU A O 1
ATOM 526 N N . SER A 1 74 ? 2.715 29.234 18.562 1 98.75 74 SER A N 1
ATOM 527 C CA . SER A 1 74 ? 1.897 28.031 18.703 1 98.75 74 SER A CA 1
ATOM 528 C C . SER A 1 74 ? 2.703 26.875 19.297 1 98.75 74 SER A C 1
ATOM 530 O O . SER A 1 74 ? 2.211 26.156 20.156 1 98.75 74 SER A O 1
ATOM 532 N N . ARG A 1 75 ? 3.941 26.688 18.812 1 98.56 75 ARG A N 1
ATOM 533 C CA . ARG A 1 75 ? 4.805 25.641 19.359 1 98.56 75 ARG A CA 1
ATOM 534 C C . ARG A 1 75 ? 4.965 25.797 20.859 1 98.56 75 ARG A C 1
ATOM 536 O O . ARG A 1 75 ? 4.949 24.797 21.594 1 98.56 75 ARG A O 1
ATOM 543 N N . ALA A 1 76 ? 5.105 26.984 21.312 1 98.25 76 ALA A N 1
ATOM 544 C CA . ALA A 1 76 ? 5.297 27.266 22.734 1 98.25 76 ALA A CA 1
ATOM 545 C C . ALA A 1 76 ? 4.062 26.859 23.547 1 98.25 76 ALA A C 1
ATOM 547 O O . ALA A 1 76 ? 4.164 26.562 24.734 1 98.25 76 ALA A O 1
ATOM 548 N N . ARG A 1 77 ? 2.959 26.844 22.922 1 98.56 77 ARG A N 1
ATOM 549 C CA . ARG A 1 77 ? 1.702 26.562 23.609 1 98.56 77 ARG A CA 1
ATOM 550 C C . ARG A 1 77 ? 1.409 25.062 23.625 1 98.56 77 ARG A C 1
ATOM 552 O O . ARG A 1 77 ? 0.538 24.609 24.375 1 98.56 77 ARG A O 1
ATOM 559 N N . TRP A 1 78 ? 2.143 24.266 22.859 1 98.81 78 TRP A N 1
ATOM 560 C CA . TRP A 1 78 ? 1.759 22.891 22.609 1 98.81 78 TRP A CA 1
ATOM 561 C C . TRP A 1 78 ? 1.9 22.047 23.875 1 98.81 78 TRP A C 1
ATOM 563 O O . TRP A 1 78 ? 1.095 21.141 24.125 1 98.81 78 TRP A O 1
ATOM 573 N N . ALA A 1 79 ? 2.934 22.312 24.672 1 98.56 79 ALA A N 1
ATOM 574 C CA . ALA A 1 79 ? 3.117 21.516 25.891 1 98.56 79 ALA A CA 1
ATOM 575 C C . ALA A 1 79 ? 1.887 21.609 26.781 1 98.56 79 ALA A C 1
ATOM 577 O O . ALA A 1 79 ? 1.361 20.578 27.234 1 98.56 79 ALA A O 1
ATOM 578 N N . ASP A 1 80 ? 1.435 22.812 27.031 1 98.69 80 ASP A N 1
ATOM 579 C CA . ASP A 1 80 ? 0.248 23.031 27.844 1 98.69 80 ASP A CA 1
ATOM 580 C C . ASP A 1 80 ? -1.001 22.484 27.172 1 98.69 80 ASP A C 1
ATOM 582 O O . ASP A 1 80 ? -1.84 21.844 27.812 1 98.69 80 ASP A O 1
ATOM 586 N N . PHE A 1 81 ? -1.143 22.734 25.938 1 98.56 81 PHE A N 1
ATOM 587 C CA . PHE A 1 81 ? -2.283 22.25 25.172 1 98.56 81 PHE A CA 1
ATOM 588 C C . PHE A 1 81 ? -2.391 20.734 25.266 1 98.56 81 PHE A C 1
ATOM 590 O O . PHE A 1 81 ? -3.479 20.188 25.469 1 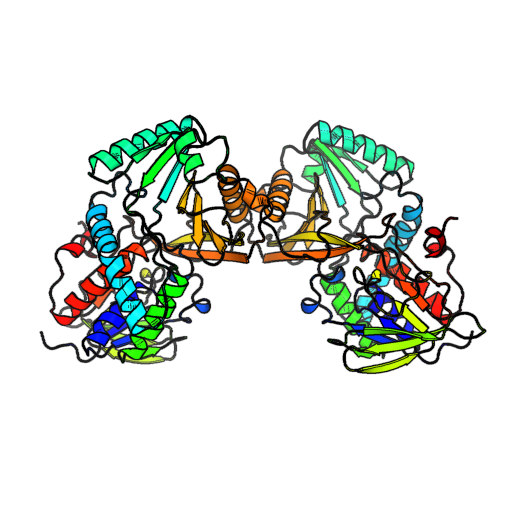98.56 81 PHE A O 1
ATOM 597 N N . SER A 1 82 ? -1.26 20.031 25.094 1 98.69 82 SER A N 1
ATOM 598 C CA . SER A 1 82 ? -1.204 18.578 25.203 1 98.69 82 SER A CA 1
ATOM 599 C C . SER A 1 82 ? -1.622 18.094 26.578 1 98.69 82 SER A C 1
ATOM 601 O O . SER A 1 82 ? -2.391 17.141 26.703 1 98.69 82 SER A O 1
ATOM 603 N N . ARG A 1 83 ? -1.132 18.75 27.578 1 98.5 83 ARG A N 1
ATOM 604 C CA . ARG A 1 83 ? -1.468 18.391 28.953 1 98.5 83 ARG A CA 1
ATOM 605 C C . ARG A 1 83 ? -2.959 18.562 29.219 1 98.5 83 ARG A C 1
ATOM 607 O O . ARG A 1 83 ? -3.604 17.688 29.781 1 98.5 83 ARG A O 1
ATOM 614 N N . GLU A 1 84 ? -3.473 19.688 28.812 1 98.5 84 GLU A N 1
ATOM 615 C CA . GLU A 1 84 ? -4.891 19.969 29.016 1 98.5 84 GLU A CA 1
ATOM 616 C C . GLU A 1 84 ? -5.766 18.969 28.281 1 98.5 84 GLU A C 1
ATOM 618 O O . GLU A 1 84 ? -6.789 18.531 28.797 1 98.5 84 GLU A O 1
ATOM 623 N N . LEU A 1 85 ? -5.348 18.656 27.109 1 98.44 85 LEU A N 1
ATOM 624 C CA . LEU A 1 85 ? -6.098 17.703 26.297 1 98.44 85 LEU A CA 1
ATOM 625 C C . LEU A 1 85 ? -6.086 16.312 26.938 1 98.44 85 LEU A C 1
ATOM 627 O O . LEU A 1 85 ? -7.105 15.625 26.953 1 98.44 85 LEU A O 1
ATOM 631 N N . GLN A 1 86 ? -4.918 15.945 27.422 1 98.44 86 GLN A N 1
ATOM 632 C CA . GLN A 1 86 ? -4.816 14.664 28.109 1 98.44 86 GLN A CA 1
ATOM 633 C C . GLN A 1 86 ? -5.723 14.625 29.344 1 98.44 86 GLN A C 1
ATOM 635 O O . GLN A 1 86 ? -6.395 13.625 29.594 1 98.44 86 GLN A O 1
ATOM 640 N N . GLU A 1 87 ? -5.727 15.664 30.047 1 98.56 87 GLU A N 1
ATOM 641 C CA . GLU A 1 87 ? -6.559 15.75 31.25 1 98.56 87 GLU A CA 1
ATOM 642 C C . GLU A 1 87 ? -8.039 15.664 30.891 1 98.56 87 GLU A C 1
ATOM 644 O O . GLU A 1 87 ? -8.805 14.984 31.578 1 98.56 87 GLU A O 1
ATOM 649 N N . ALA A 1 88 ? -8.398 16.297 29.875 1 98.56 88 ALA A N 1
ATOM 650 C CA . ALA A 1 88 ? -9.812 16.406 29.5 1 98.56 88 ALA A CA 1
ATOM 651 C C . ALA A 1 88 ? -10.297 15.133 28.812 1 98.56 88 ALA A C 1
ATOM 653 O O . ALA A 1 88 ? -11.477 14.789 28.891 1 98.56 88 ALA A O 1
ATOM 654 N N . SER A 1 89 ? -9.422 14.406 28.156 1 98.56 89 SER A N 1
ATOM 655 C CA . SER A 1 89 ? -9.852 13.305 27.297 1 98.56 89 SER A CA 1
ATOM 656 C C . SER A 1 89 ? -9.383 11.961 27.844 1 98.56 89 SER A C 1
ATOM 658 O O . SER A 1 89 ? -9.898 10.914 27.453 1 98.56 89 SER A O 1
ATOM 660 N N . GLY A 1 90 ? -8.32 11.953 28.656 1 98.69 90 GLY A N 1
ATOM 661 C CA . GLY A 1 90 ? -7.699 10.719 29.109 1 98.69 90 GLY A CA 1
ATOM 662 C C . GLY A 1 90 ? -6.777 10.094 28.078 1 98.69 90 GLY A C 1
ATOM 663 O O . GLY A 1 90 ? -6.27 8.992 28.281 1 98.69 90 GLY A O 1
ATOM 664 N N . ILE A 1 91 ? -6.547 10.805 26.984 1 98.62 91 ILE A N 1
ATOM 665 C CA . ILE A 1 91 ? -5.73 10.25 25.906 1 98.62 91 ILE A CA 1
ATOM 666 C C . ILE A 1 91 ? -4.367 10.938 25.891 1 98.62 91 ILE A C 1
ATOM 668 O O . ILE A 1 91 ? -4.285 12.164 25.797 1 98.62 91 ILE A O 1
ATOM 672 N N . ASP A 1 92 ? -3.301 10.188 26.047 1 98.5 92 ASP A N 1
ATOM 673 C CA . ASP A 1 92 ? -1.95 10.695 25.812 1 98.5 92 ASP A CA 1
ATOM 674 C C . ASP A 1 92 ? -1.684 10.906 24.328 1 98.5 92 ASP A C 1
ATOM 676 O O . ASP A 1 92 ? -1.629 9.938 23.562 1 98.5 92 ASP A O 1
ATOM 680 N N . VAL A 1 93 ? -1.456 12.117 23.938 1 98.44 93 VAL A N 1
ATOM 681 C CA . VAL A 1 93 ? -1.416 12.438 22.5 1 98.44 93 VAL A CA 1
ATOM 682 C C . VAL A 1 93 ? 0.003 12.25 21.969 1 98.44 93 VAL A C 1
ATOM 684 O O . VAL A 1 93 ? 0.274 12.531 20.797 1 98.44 93 VAL A O 1
ATOM 687 N N . GLY A 1 94 ? 0.922 11.805 22.75 1 98.12 94 GLY A N 1
ATOM 688 C CA . GLY A 1 94 ? 2.26 11.445 22.312 1 98.12 94 GLY A CA 1
ATOM 689 C C . GLY A 1 94 ? 3.143 12.656 22.047 1 98.12 94 GLY A C 1
ATOM 690 O O . GLY A 1 94 ? 3.85 12.703 21.031 1 98.12 94 GLY A O 1
ATOM 691 N N . TYR A 1 95 ? 3.029 13.695 22.891 1 98.44 95 TYR A N 1
ATOM 692 C CA . TYR A 1 95 ? 3.932 14.836 22.828 1 98.44 95 TYR A CA 1
ATOM 693 C C . TYR A 1 95 ? 5.367 14.422 23.125 1 98.44 95 TYR A C 1
ATOM 695 O O . TYR A 1 95 ? 5.66 13.945 24.219 1 98.44 95 TYR A O 1
ATOM 703 N N . ARG A 1 96 ? 6.27 14.516 22.125 1 98.19 96 ARG A N 1
ATOM 704 C CA . ARG A 1 96 ? 7.656 14.07 22.234 1 98.19 96 ARG A CA 1
ATOM 705 C C . ARG A 1 96 ? 8.625 15.219 21.953 1 98.19 96 ARG A C 1
ATOM 707 O O . ARG A 1 96 ? 8.398 16.016 21.047 1 98.19 96 ARG A O 1
ATOM 714 N N . THR A 1 97 ? 9.703 15.242 22.734 1 97.81 97 THR A N 1
ATOM 715 C CA . THR A 1 97 ? 10.57 16.422 22.688 1 97.81 97 THR A CA 1
ATOM 716 C C . THR A 1 97 ? 12 16.016 22.359 1 97.81 97 THR A C 1
ATOM 718 O O . THR A 1 97 ? 12.953 16.656 22.812 1 97.81 97 THR A O 1
ATOM 721 N N . GLU A 1 98 ? 12.195 14.93 21.594 1 96.88 98 GLU A N 1
ATOM 722 C CA . GLU A 1 98 ? 13.539 14.453 21.266 1 96.88 98 GLU A CA 1
ATOM 723 C C . GLU A 1 98 ? 14.219 15.375 20.266 1 96.88 98 GLU A C 1
ATOM 725 O O . GLU A 1 98 ? 15.445 15.336 20.109 1 96.88 98 GLU A O 1
ATOM 730 N N . GLY A 1 99 ? 13.406 16.188 19.609 1 98.06 99 GLY A N 1
ATOM 731 C CA . GLY A 1 99 ? 13.961 17.094 18.625 1 98.06 99 GLY A CA 1
ATOM 732 C C . GLY A 1 99 ? 13.969 16.516 17.219 1 98.06 99 GLY A C 1
ATOM 733 O O . GLY A 1 99 ? 13.43 15.43 16.984 1 98.06 99 GLY A O 1
ATOM 734 N N . THR A 1 100 ? 14.422 17.312 16.234 1 98.44 100 THR A N 1
ATOM 735 C CA . THR A 1 100 ? 14.461 16.984 14.82 1 98.44 100 THR A CA 1
ATOM 736 C C . THR A 1 100 ? 15.875 17.125 14.266 1 98.44 100 THR A C 1
ATOM 738 O O . THR A 1 100 ? 16.609 18.047 14.641 1 98.44 100 THR A O 1
ATOM 741 N N . LEU A 1 101 ? 16.297 16.219 13.438 1 98.62 101 LEU A N 1
ATOM 742 C CA . LEU A 1 101 ? 17.547 16.312 12.688 1 98.62 101 LEU A CA 1
ATOM 743 C C . LEU A 1 101 ? 17.266 16.5 11.195 1 98.62 101 LEU A C 1
ATOM 745 O O . LEU A 1 101 ? 16.422 15.805 10.625 1 98.62 101 LEU A O 1
ATOM 749 N N . VAL A 1 102 ? 17.875 17.484 10.594 1 98.62 102 VAL A N 1
ATOM 750 C CA . VAL A 1 102 ? 17.953 17.594 9.141 1 98.62 102 VAL A CA 1
ATOM 751 C C . VAL A 1 102 ? 19.312 17.109 8.656 1 98.62 102 VAL A C 1
ATOM 753 O O . VAL A 1 102 ? 20.359 17.656 9.039 1 98.62 102 VAL A O 1
ATOM 756 N N . VAL A 1 103 ? 19.328 16.109 7.734 1 98.62 103 VAL A N 1
ATOM 757 C CA . VAL A 1 103 ? 20.609 15.461 7.434 1 98.62 103 VAL A CA 1
ATOM 758 C C . VAL A 1 103 ? 20.969 15.688 5.969 1 98.62 103 VAL A C 1
ATOM 760 O O . VAL A 1 103 ? 20.078 15.773 5.113 1 98.62 103 VAL A O 1
ATOM 763 N N . ALA A 1 104 ? 22.234 15.82 5.707 1 98.44 104 ALA A N 1
ATOM 764 C CA . ALA A 1 104 ? 22.812 15.891 4.371 1 98.44 104 ALA A CA 1
ATOM 765 C C . ALA A 1 104 ? 23.672 14.656 4.082 1 98.44 104 ALA A C 1
ATOM 767 O O . ALA A 1 104 ? 24.594 14.344 4.836 1 98.44 104 ALA A O 1
ATOM 768 N N . VAL A 1 105 ? 23.312 13.984 2.953 1 97.5 105 VAL A N 1
ATOM 769 C CA . VAL A 1 105 ? 23.969 12.703 2.727 1 97.5 105 VAL A CA 1
ATOM 770 C C . VAL A 1 105 ? 24.969 12.828 1.576 1 97.5 105 VAL A C 1
ATOM 772 O O . VAL A 1 105 ? 25.547 11.828 1.14 1 97.5 105 VAL A O 1
ATOM 775 N N . ASP A 1 106 ? 25.141 14 0.996 1 96.12 106 ASP A N 1
ATOM 776 C CA . ASP A 1 106 ? 26.156 14.289 -0.008 1 96.12 106 ASP A CA 1
ATOM 777 C C . ASP A 1 106 ? 26.609 15.742 0.073 1 96.12 106 ASP A C 1
ATOM 779 O O . ASP A 1 106 ? 26.109 16.516 0.898 1 96.12 106 ASP A O 1
ATOM 783 N N . ARG A 1 107 ? 27.625 16.078 -0.74 1 96.25 107 ARG A N 1
ATOM 784 C CA . ARG A 1 107 ? 28.266 17.391 -0.645 1 96.25 107 ARG A CA 1
ATOM 785 C C . ARG A 1 107 ? 27.312 18.5 -1.077 1 96.25 107 ARG A C 1
ATOM 787 O O . ARG A 1 107 ? 27.312 19.578 -0.49 1 96.25 107 ARG A O 1
ATOM 794 N N . ASP A 1 108 ? 26.562 18.234 -2.057 1 96.19 108 ASP A N 1
ATOM 795 C CA . ASP A 1 108 ? 25.609 19.219 -2.521 1 96.19 108 ASP A CA 1
ATOM 796 C C . ASP A 1 108 ? 24.562 19.531 -1.44 1 96.19 108 ASP A C 1
ATOM 798 O O . ASP A 1 108 ? 24.234 20.703 -1.203 1 96.19 108 ASP A O 1
ATOM 802 N N . GLN A 1 109 ? 24.078 18.531 -0.812 1 95.94 109 GLN A N 1
ATOM 803 C CA . GLN A 1 109 ? 23.125 18.703 0.278 1 95.94 109 GLN A CA 1
ATOM 804 C C . GLN A 1 109 ? 23.75 19.422 1.462 1 95.94 109 GLN A C 1
ATOM 806 O O . GLN A 1 109 ? 23.109 20.234 2.121 1 95.94 109 GLN A O 1
ATOM 811 N N . ALA A 1 110 ? 24.938 19.094 1.732 1 97.5 110 ALA A N 1
ATOM 812 C CA . ALA A 1 110 ? 25.625 19.719 2.865 1 97.5 110 ALA A CA 1
ATOM 813 C C . ALA A 1 110 ? 25.781 21.219 2.656 1 97.5 110 ALA A C 1
ATOM 815 O O . ALA A 1 110 ? 25.625 22 3.6 1 97.5 110 ALA A O 1
ATOM 816 N N . GLU A 1 111 ? 26.078 21.609 1.443 1 97.19 111 GLU A N 1
ATOM 817 C CA . GLU A 1 111 ? 26.203 23.031 1.134 1 97.19 111 GLU A CA 1
ATOM 818 C C . GLU A 1 111 ? 24.875 23.75 1.296 1 97.19 111 GLU A C 1
ATOM 820 O O . GLU A 1 111 ? 24.812 24.844 1.876 1 97.19 111 GLU A O 1
ATOM 825 N N . ARG A 1 112 ? 23.875 23.156 0.8 1 96.5 112 ARG A N 1
ATOM 826 C CA . ARG A 1 112 ? 22.531 23.734 0.943 1 96.5 112 ARG A CA 1
ATOM 827 C C . ARG A 1 112 ? 22.125 23.797 2.41 1 96.5 112 ARG A C 1
ATOM 829 O O . ARG A 1 112 ? 21.5 24.766 2.836 1 96.5 112 ARG A O 1
ATOM 836 N N . LEU A 1 113 ? 22.453 22.781 3.096 1 97.5 113 LEU A N 1
ATOM 837 C CA . LEU A 1 113 ? 22.125 22.703 4.516 1 97.5 113 LEU A CA 1
ATOM 838 C C . LEU A 1 113 ? 22.828 23.797 5.297 1 97.5 113 LEU A C 1
ATOM 840 O O . LEU A 1 113 ? 22.266 24.359 6.242 1 97.5 113 LEU A O 1
ATOM 844 N N . GLN A 1 114 ? 24.047 24.062 4.973 1 97.62 114 GLN A N 1
ATOM 845 C CA . GLN A 1 114 ? 24.797 25.125 5.637 1 97.62 114 GLN A CA 1
ATOM 846 C C . GLN A 1 114 ? 24.125 26.484 5.418 1 97.62 114 GLN A C 1
ATOM 848 O O . GLN A 1 114 ? 24.031 27.297 6.344 1 97.62 114 GLN A O 1
ATOM 853 N N . PHE A 1 115 ? 23.719 26.703 4.211 1 96.94 115 PHE A N 1
ATOM 854 C CA . PHE A 1 115 ? 23 27.922 3.908 1 96.94 115 PHE A CA 1
ATOM 855 C C . PHE A 1 115 ? 21.719 28.031 4.734 1 96.94 115 PHE A C 1
ATOM 857 O O . PHE A 1 115 ? 21.406 29.078 5.285 1 96.94 115 PHE A O 1
ATOM 864 N N . GLN A 1 116 ? 20.984 26.969 4.777 1 96.69 116 GLN A N 1
ATOM 865 C CA . GLN A 1 116 ? 19.766 26.906 5.57 1 96.69 116 GLN A CA 1
ATOM 866 C C . GLN A 1 116 ? 20.047 27.188 7.043 1 96.69 116 GLN A C 1
ATOM 868 O O . GLN A 1 116 ? 19.328 27.938 7.691 1 96.69 116 GLN A O 1
ATOM 873 N N . TYR A 1 117 ? 21.078 26.609 7.52 1 97.88 117 TYR A N 1
ATOM 874 C CA . TYR A 1 117 ? 21.484 26.766 8.914 1 97.88 117 TYR A CA 1
ATOM 875 C C . TYR A 1 117 ? 21.781 28.219 9.234 1 97.88 117 TYR A C 1
ATOM 877 O O . TYR A 1 117 ? 21.312 28.75 10.242 1 97.88 117 TYR A O 1
ATOM 885 N N . GLU A 1 118 ? 22.547 28.812 8.398 1 97.62 118 GLU A N 1
ATOM 886 C CA . GLU A 1 118 ? 22.938 30.203 8.617 1 97.62 118 GLU A CA 1
ATOM 887 C C . GLU A 1 118 ? 21.719 31.125 8.57 1 97.62 118 GLU A C 1
ATOM 889 O O . GLU A 1 118 ? 21.594 32.031 9.375 1 97.62 118 GLU A O 1
ATOM 894 N N . PHE A 1 119 ? 20.906 30.875 7.668 1 97.25 119 PHE A N 1
ATOM 895 C CA . PHE A 1 119 ? 19.672 31.641 7.566 1 97.25 119 PHE A CA 1
ATOM 896 C C . PHE A 1 119 ? 18.844 31.5 8.828 1 97.25 119 PHE A C 1
ATOM 898 O O . PHE A 1 119 ? 18.422 32.5 9.422 1 97.25 119 PHE A O 1
ATOM 905 N N . GLN A 1 120 ? 18.578 30.281 9.258 1 97.62 120 GLN A N 1
ATOM 906 C CA . GLN A 1 120 ? 17.75 30 10.422 1 97.62 120 GLN A CA 1
ATOM 907 C C . GLN A 1 120 ? 18.375 30.562 11.695 1 97.62 120 GLN A C 1
ATOM 909 O O . GLN A 1 120 ? 17.672 31.078 12.562 1 97.62 120 GLN A O 1
ATOM 914 N N . ARG A 1 121 ? 19.656 30.5 11.781 1 96.81 121 ARG A N 1
ATOM 915 C CA . ARG A 1 121 ? 20.359 31.094 12.914 1 96.81 121 ARG A CA 1
ATOM 916 C C . ARG A 1 121 ? 20.188 32.625 12.914 1 96.81 121 ARG A C 1
ATOM 918 O O . ARG A 1 121 ? 20.094 33.219 13.984 1 96.81 121 ARG A O 1
ATOM 925 N N . SER A 1 122 ? 20.219 33.156 11.758 1 96.88 122 SER A N 1
ATOM 926 C CA . SER A 1 122 ? 20.062 34.594 11.648 1 96.88 122 SER A CA 1
ATOM 927 C C . SER A 1 122 ? 18.688 35.062 12.141 1 96.88 122 SER A C 1
ATOM 929 O O . SER A 1 122 ? 18.5 36.219 12.477 1 96.88 122 SER A O 1
ATOM 931 N N . LEU A 1 123 ? 17.734 34.156 12.148 1 96.88 123 LEU A N 1
ATOM 932 C CA . LEU A 1 123 ? 16.391 34.438 12.641 1 96.88 123 LEU A CA 1
ATOM 933 C C . LEU A 1 123 ? 16.328 34.281 14.156 1 96.88 123 LEU A C 1
ATOM 935 O O . LEU A 1 123 ? 15.266 34.438 14.758 1 96.88 123 LEU A O 1
ATOM 939 N N . GLY A 1 124 ? 17.438 33.875 14.773 1 96.81 124 GLY A N 1
ATOM 940 C CA . GLY A 1 124 ? 17.5 33.688 16.219 1 96.81 124 GLY A CA 1
ATOM 941 C C . GLY A 1 124 ? 17.016 32.344 16.688 1 96.81 124 GLY A C 1
ATOM 942 O O . GLY A 1 124 ? 16.766 32.125 17.875 1 96.81 124 GLY A O 1
ATOM 943 N N . LEU A 1 125 ? 16.922 31.375 15.797 1 97.88 125 LEU A N 1
ATOM 944 C CA . LEU A 1 125 ? 16.422 30.047 16.141 1 97.88 125 LEU A CA 1
ATOM 945 C C . LEU A 1 125 ? 17.516 29.203 16.781 1 97.88 125 LEU A C 1
ATOM 947 O O . LEU A 1 125 ? 18.688 29.266 16.375 1 97.88 125 LEU A O 1
ATOM 951 N N . GLU A 1 126 ? 17.156 28.469 17.828 1 97.25 126 GLU A N 1
ATOM 952 C CA . GLU A 1 126 ? 18.094 27.578 18.531 1 97.25 126 GLU A CA 1
ATOM 953 C C . GLU A 1 126 ? 18.344 26.312 17.734 1 97.25 126 GLU A C 1
ATOM 955 O O . GLU A 1 126 ? 17.562 25.359 17.797 1 97.25 126 GLU A O 1
ATOM 960 N N . LEU A 1 127 ? 19.5 26.266 17.078 1 98.19 127 LEU A N 1
ATOM 961 C CA . LEU A 1 127 ? 19.922 25.125 16.266 1 98.19 127 LEU A CA 1
ATOM 962 C C . LEU A 1 127 ? 21.406 24.812 16.484 1 98.19 127 LEU A C 1
ATOM 964 O O . LEU A 1 127 ? 22.172 25.688 16.906 1 98.19 127 LEU A O 1
ATOM 968 N N . SER A 1 128 ? 21.766 23.609 16.25 1 98.31 128 SER A N 1
ATOM 969 C CA . SER A 1 128 ? 23.156 23.203 16.312 1 98.31 128 SER A CA 1
ATOM 970 C C . SER A 1 128 ? 23.578 22.5 15.016 1 98.31 128 SER A C 1
ATOM 972 O O . SER A 1 128 ? 22.812 21.734 14.438 1 98.31 128 SER A O 1
ATOM 974 N N . TRP A 1 129 ? 24.75 22.875 14.617 1 98.44 129 TRP A N 1
ATOM 975 C CA . TRP A 1 129 ? 25.375 22.156 13.5 1 98.44 129 TRP A CA 1
ATOM 976 C C . TRP A 1 129 ? 26.094 20.906 13.984 1 98.44 129 TRP A C 1
ATOM 978 O O . TRP A 1 129 ? 26.859 20.969 14.961 1 98.44 129 TRP A O 1
ATOM 988 N N . LEU A 1 130 ? 25.859 19.781 13.383 1 98.62 130 LEU A N 1
ATOM 989 C CA . LEU A 1 130 ? 26.5 18.531 13.742 1 98.62 130 LEU A CA 1
ATOM 990 C C . LEU A 1 130 ? 27.312 17.984 12.57 1 98.62 130 LEU A C 1
ATOM 992 O O . LEU A 1 130 ? 26.906 18.094 11.414 1 98.62 130 LEU A O 1
ATOM 996 N N . SER A 1 131 ? 28.469 17.344 12.922 1 98.25 131 SER A N 1
ATOM 997 C CA . SER A 1 131 ? 29.172 16.531 11.938 1 98.25 131 SER A CA 1
ATOM 998 C C . SER A 1 131 ? 28.422 15.227 11.656 1 98.25 131 SER A C 1
ATOM 1000 O O . SER A 1 131 ? 27.5 14.867 12.391 1 98.25 131 SER A O 1
ATOM 1002 N N . GLY A 1 132 ? 28.828 14.625 10.555 1 98 132 GLY A N 1
ATOM 1003 C CA . GLY A 1 132 ? 28.25 13.32 10.266 1 98 132 GLY A CA 1
ATOM 1004 C C . GLY A 1 132 ? 28.391 12.344 11.414 1 98 132 GLY A C 1
ATOM 1005 O O . GLY A 1 132 ? 27.453 11.602 11.719 1 98 132 GLY A O 1
ATOM 1006 N N . ARG A 1 133 ? 29.531 12.312 12.062 1 97.88 133 ARG A N 1
ATOM 1007 C CA . ARG A 1 133 ? 29.797 11.422 13.188 1 97.88 133 ARG A CA 1
ATOM 1008 C C . ARG A 1 133 ? 28.875 11.727 14.359 1 97.88 133 ARG A C 1
ATOM 1010 O O . ARG A 1 133 ? 28.312 10.82 14.969 1 97.88 133 ARG A O 1
ATOM 1017 N N . GLU A 1 134 ? 28.688 12.977 14.664 1 98.44 134 GLU A N 1
ATOM 1018 C CA . GLU A 1 134 ? 27.828 13.391 15.758 1 98.44 134 GLU A CA 1
ATOM 1019 C C . GLU A 1 134 ? 26.375 13.023 15.477 1 98.44 134 GLU A C 1
ATOM 1021 O O . GLU A 1 134 ? 25.641 12.609 16.375 1 98.44 134 GLU A O 1
ATOM 1026 N N . ALA A 1 135 ? 25.969 13.273 14.242 1 98.38 135 ALA A N 1
ATOM 1027 C CA . ALA A 1 135 ? 24.609 12.898 13.852 1 98.38 135 ALA A CA 1
ATOM 1028 C C . ALA A 1 135 ? 24.375 11.406 14.062 1 98.38 135 ALA A C 1
ATOM 1030 O O . ALA A 1 135 ? 23.328 11 14.594 1 98.38 135 ALA A O 1
ATOM 1031 N N . ARG A 1 136 ? 25.281 10.547 13.703 1 98 136 ARG A N 1
ATOM 1032 C CA . ARG A 1 136 ? 25.156 9.102 13.797 1 98 136 ARG A CA 1
ATOM 1033 C C . ARG A 1 136 ? 25.297 8.633 15.242 1 98 136 ARG A C 1
ATOM 1035 O O . ARG A 1 136 ? 24.891 7.523 15.586 1 98 136 ARG A O 1
ATOM 1042 N N . GLN A 1 137 ? 26 9.422 16.078 1 97.81 137 GLN A N 1
ATOM 1043 C CA . GLN A 1 137 ? 25.984 9.133 17.516 1 97.81 137 GLN A CA 1
ATOM 1044 C C . GLN A 1 137 ? 24.594 9.281 18.094 1 97.81 137 GLN A C 1
ATOM 1046 O O . GLN A 1 137 ? 24.188 8.508 18.969 1 97.81 137 GLN A O 1
ATOM 1051 N N . ARG A 1 138 ? 23.875 10.258 17.609 1 97.31 138 ARG A N 1
ATOM 1052 C CA . ARG A 1 138 ? 22.5 10.484 18.062 1 97.31 138 ARG A CA 1
ATOM 1053 C C . ARG A 1 138 ? 21.547 9.469 17.438 1 97.31 138 ARG A C 1
ATOM 1055 O O . ARG A 1 138 ? 20.609 9 18.094 1 97.31 138 ARG A O 1
ATOM 1062 N N . GLU A 1 139 ? 21.75 9.164 16.172 1 98.31 139 GLU A N 1
ATOM 1063 C CA . GLU A 1 139 ? 20.953 8.188 15.43 1 98.31 139 GLU A CA 1
ATOM 1064 C C . GLU A 1 139 ? 21.859 7.195 14.703 1 98.31 139 GLU A C 1
ATOM 1066 O O . GLU A 1 139 ? 22.156 7.371 13.523 1 98.31 139 GLU A O 1
ATOM 1071 N N . PRO A 1 140 ? 22.141 6.07 15.328 1 97.5 140 PRO A N 1
ATOM 1072 C CA . PRO A 1 140 ? 23.172 5.16 14.852 1 97.5 140 PRO A CA 1
ATOM 1073 C C . PRO A 1 140 ? 22.797 4.461 13.547 1 97.5 140 PRO A C 1
ATOM 1075 O O . PRO A 1 140 ? 23.672 3.949 12.844 1 97.5 140 PRO A O 1
ATOM 1078 N N . HIS A 1 141 ? 21.531 4.43 13.227 1 97.5 141 HIS A N 1
ATOM 1079 C CA . HIS A 1 141 ? 21.125 3.639 12.078 1 97.5 141 HIS A CA 1
ATOM 1080 C C . HIS A 1 141 ? 21.047 4.496 10.812 1 97.5 141 HIS A C 1
ATOM 1082 O O . HIS A 1 141 ? 20.719 3.996 9.742 1 97.5 141 HIS A O 1
ATOM 1088 N N . LEU A 1 142 ? 21.375 5.801 10.906 1 98.31 142 LEU A N 1
ATOM 1089 C CA . LEU A 1 142 ? 21.484 6.629 9.703 1 98.31 142 LEU A CA 1
ATOM 1090 C C . LEU A 1 142 ? 22.547 6.086 8.766 1 98.31 142 LEU A C 1
ATOM 1092 O O . LEU A 1 142 ? 23.516 5.449 9.211 1 98.31 142 LEU A O 1
ATOM 1096 N N . THR A 1 143 ? 22.359 6.332 7.512 1 98.06 143 THR A N 1
ATOM 1097 C CA . THR A 1 143 ? 23.359 5.918 6.52 1 98.06 143 THR A CA 1
ATOM 1098 C C . THR A 1 143 ? 24.734 6.465 6.863 1 98.06 143 THR A C 1
ATOM 1100 O O . THR A 1 143 ? 24.844 7.559 7.426 1 98.06 143 THR A O 1
ATOM 1103 N N . ARG A 1 144 ? 25.75 5.73 6.484 1 96.81 144 ARG A N 1
ATOM 1104 C CA . ARG A 1 144 ? 27.125 6.133 6.723 1 96.81 144 ARG A CA 1
ATOM 1105 C C . ARG A 1 144 ? 27.5 7.332 5.859 1 96.81 144 ARG A C 1
ATOM 1107 O O . ARG A 1 144 ? 28.531 7.969 6.09 1 96.81 144 ARG A O 1
ATOM 1114 N N . HIS A 1 145 ? 26.672 7.719 4.941 1 97.31 145 HIS A N 1
ATOM 1115 C CA . HIS A 1 145 ? 26.969 8.781 3.988 1 97.31 145 HIS A CA 1
ATOM 1116 C C . HIS A 1 145 ? 26.578 10.148 4.559 1 97.31 145 HIS A C 1
ATOM 1118 O O . HIS A 1 145 ? 26.812 11.18 3.924 1 97.31 145 HIS A O 1
ATOM 1124 N N . VAL A 1 146 ? 26.016 10.148 5.762 1 98.19 146 VAL A N 1
ATOM 1125 C CA . VAL A 1 146 ? 25.656 11.438 6.359 1 98.19 146 VAL A CA 1
ATOM 1126 C C . VAL A 1 146 ? 26.922 12.266 6.574 1 98.19 146 VAL A C 1
ATOM 1128 O O . VAL A 1 146 ? 27.859 11.82 7.242 1 98.19 146 VAL A O 1
ATOM 1131 N N . LEU A 1 147 ? 26.922 13.508 6.07 1 98.25 147 LEU A N 1
ATOM 1132 C CA . LEU A 1 147 ? 28.078 14.383 6.16 1 98.25 147 LEU A CA 1
ATOM 1133 C C . LEU A 1 147 ? 27.875 15.453 7.23 1 98.25 147 LEU A C 1
ATOM 1135 O O . LEU A 1 147 ? 28.828 15.906 7.852 1 98.25 147 LEU A O 1
ATOM 1139 N N . ALA A 1 148 ? 26.688 15.914 7.395 1 98.5 148 ALA A N 1
ATOM 1140 C CA . ALA A 1 148 ? 26.344 16.984 8.336 1 98.5 148 ALA A CA 1
ATOM 1141 C C . ALA A 1 148 ? 24.859 16.938 8.688 1 98.5 148 ALA A C 1
ATOM 1143 O O . ALA A 1 148 ? 24.078 16.266 8 1 98.5 148 ALA A O 1
ATOM 1144 N N . ALA A 1 149 ? 24.516 17.594 9.766 1 98.81 149 ALA A N 1
ATOM 1145 C CA . ALA A 1 149 ? 23.109 17.703 10.164 1 98.81 149 ALA A CA 1
ATOM 1146 C C . ALA A 1 149 ? 22.859 18.984 10.945 1 98.81 149 ALA A C 1
ATOM 1148 O O . ALA A 1 149 ? 23.797 19.578 11.5 1 98.81 149 ALA A O 1
ATOM 1149 N N . ILE A 1 150 ? 21.688 19.484 10.852 1 98.81 150 ILE A N 1
ATOM 1150 C CA . ILE A 1 150 ? 21.156 20.469 11.789 1 98.81 150 ILE A CA 1
ATOM 1151 C C . ILE A 1 150 ? 20.328 19.781 12.859 1 98.81 150 ILE A C 1
ATOM 1153 O O . ILE A 1 150 ? 19.469 18.938 12.547 1 98.81 150 ILE A O 1
ATOM 1157 N N . TYR A 1 151 ? 20.641 20.016 14.102 1 98.75 151 TYR A N 1
ATOM 1158 C CA . TYR A 1 151 ? 19.812 19.531 15.211 1 98.75 151 TYR A CA 1
ATOM 1159 C C . TYR A 1 151 ? 18.969 20.656 15.797 1 98.75 151 TYR A C 1
ATOM 1161 O O . TYR A 1 151 ? 19.5 21.719 16.125 1 98.75 151 TYR A O 1
ATOM 1169 N N . SER A 1 152 ? 17.703 20.453 15.859 1 98.69 152 SER A N 1
ATOM 1170 C CA . SER A 1 152 ? 16.75 21.375 16.469 1 98.69 152 SER A CA 1
ATOM 1171 C C . SER A 1 152 ? 16.109 20.75 17.719 1 98.69 152 SER A C 1
ATOM 1173 O O . SER A 1 152 ? 15.141 20 17.609 1 98.69 152 SER A O 1
ATOM 1175 N N . PRO A 1 153 ? 16.5 21.188 18.891 1 98.06 153 PRO A N 1
ATOM 1176 C CA . PRO A 1 153 ? 15.984 20.578 20.109 1 98.06 153 PRO A CA 1
ATOM 1177 C C . PRO A 1 153 ? 14.562 21.016 20.438 1 98.06 153 PRO A C 1
ATOM 1179 O O . PRO A 1 153 ? 13.859 20.344 21.203 1 98.06 153 PRO A O 1
ATOM 1182 N N . LEU A 1 154 ? 14.117 22.109 19.828 1 98 154 LEU A N 1
ATOM 1183 C CA . LEU A 1 154 ? 12.836 22.672 20.219 1 98 154 LEU A CA 1
ATOM 1184 C C . LEU A 1 154 ? 11.742 22.328 19.219 1 98 154 LEU A C 1
ATOM 1186 O O . LEU A 1 154 ? 10.594 22.719 19.375 1 98 154 LEU A O 1
ATOM 1190 N N . ASP A 1 155 ? 12.18 21.625 18.172 1 98.38 155 ASP A N 1
ATOM 1191 C CA . ASP A 1 155 ? 11.172 21.016 17.312 1 98.38 155 ASP A CA 1
ATOM 1192 C C . ASP A 1 155 ? 10.688 19.688 17.906 1 98.38 155 ASP A C 1
ATOM 1194 O O . ASP A 1 155 ? 11.484 18.875 18.359 1 98.38 155 ASP A O 1
ATOM 1198 N N . HIS A 1 156 ? 9.367 19.578 18.016 1 98.38 156 HIS A N 1
ATOM 1199 C CA . HIS A 1 156 ? 8.734 18.469 18.688 1 98.38 156 HIS A CA 1
ATOM 1200 C C . HIS A 1 156 ? 7.789 17.719 17.766 1 98.38 156 HIS A C 1
ATOM 1202 O O . HIS A 1 156 ? 7.828 17.906 16.547 1 98.38 156 HIS A O 1
ATOM 1208 N N . GLN A 1 157 ? 7.102 16.766 18.312 1 98.62 157 GLN A N 1
ATOM 1209 C CA . GLN A 1 157 ? 6.094 16.031 17.562 1 98.62 157 GLN A CA 1
ATOM 1210 C C . GLN A 1 157 ? 4.949 15.578 18.453 1 98.62 157 GLN A C 1
ATOM 1212 O O . GLN A 1 157 ? 5.098 15.523 19.688 1 98.62 157 GLN A O 1
ATOM 1217 N N . VAL A 1 158 ? 3.844 15.305 17.844 1 98.75 158 VAL A N 1
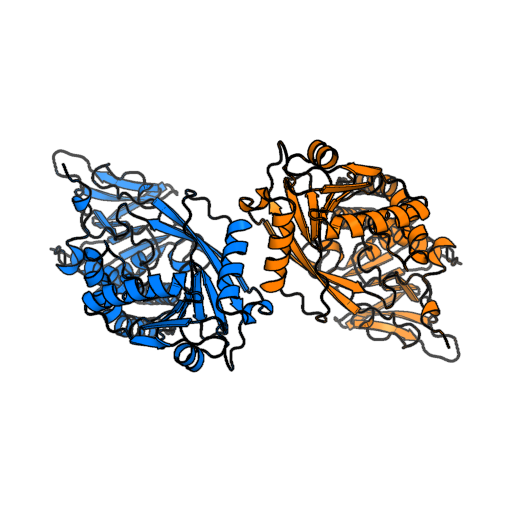ATOM 1218 C CA . VAL A 1 158 ? 2.693 14.656 18.469 1 98.75 158 VAL A CA 1
ATOM 1219 C C . VAL A 1 158 ? 2.121 13.602 17.516 1 98.75 158 VAL A C 1
ATOM 1221 O O . VAL A 1 158 ? 2.477 13.555 16.344 1 98.75 158 VAL A O 1
ATOM 1224 N N . ASP A 1 159 ? 1.339 12.711 18.094 1 98.75 159 ASP A N 1
ATOM 1225 C CA . ASP A 1 159 ? 0.551 11.812 17.266 1 98.75 159 ASP A CA 1
ATOM 1226 C C . ASP A 1 159 ? -0.762 12.469 16.828 1 98.75 159 ASP A C 1
ATOM 1228 O O . ASP A 1 159 ? -1.721 12.508 17.609 1 98.75 159 ASP A O 1
ATOM 1232 N N . ASN A 1 160 ? -0.799 12.938 15.633 1 98.56 160 ASN A N 1
ATOM 1233 C CA . ASN A 1 160 ? -1.938 13.695 15.125 1 98.56 160 ASN A CA 1
ATOM 1234 C C . ASN A 1 160 ? -3.236 12.898 15.242 1 98.56 160 ASN A C 1
ATOM 1236 O O . ASN A 1 160 ? -4.297 13.477 15.492 1 98.56 160 ASN A O 1
ATOM 1240 N N . ARG A 1 161 ? -3.146 11.625 15.07 1 98.62 161 ARG A N 1
ATOM 1241 C CA . ARG A 1 161 ? -4.344 10.789 15.133 1 98.62 161 ARG A CA 1
ATOM 1242 C C . ARG A 1 161 ? -4.852 10.672 16.562 1 98.62 161 ARG A C 1
ATOM 1244 O O . ARG A 1 161 ? -6.059 10.727 16.812 1 98.62 161 ARG A O 1
ATOM 1251 N N . LYS A 1 162 ? -3.951 10.586 17.516 1 98.75 162 LYS A N 1
ATOM 1252 C CA . LYS A 1 162 ? -4.363 10.625 18.922 1 98.75 162 LYS A CA 1
ATOM 1253 C C . LYS A 1 162 ? -4.906 12 19.297 1 98.75 162 LYS A C 1
ATOM 1255 O O . LYS A 1 162 ? -5.852 12.109 20.078 1 98.75 162 LYS A O 1
ATOM 1260 N N . VAL A 1 163 ? -4.332 13.031 18.75 1 98.81 163 VAL A N 1
ATOM 1261 C CA . VAL A 1 163 ? -4.75 14.398 19.062 1 98.81 163 VAL A CA 1
ATOM 1262 C C . VAL A 1 163 ? -6.203 14.602 18.641 1 98.81 163 VAL A C 1
ATOM 1264 O O . VAL A 1 163 ? -7.012 15.117 19.422 1 98.81 163 VAL A O 1
ATOM 1267 N N . ILE A 1 164 ? -6.531 14.219 17.453 1 98.75 164 ILE A N 1
ATOM 1268 C CA . ILE A 1 164 ? -7.875 14.5 16.953 1 98.75 164 ILE A CA 1
ATOM 1269 C C . ILE A 1 164 ? -8.898 13.672 17.734 1 98.75 164 ILE A C 1
ATOM 1271 O O . ILE A 1 164 ? -10.008 14.141 18 1 98.75 164 ILE A O 1
ATOM 1275 N N . LEU A 1 165 ? -8.516 12.453 18.062 1 98.75 165 LEU A N 1
ATOM 1276 C CA . LEU A 1 165 ? -9.406 11.648 18.891 1 98.75 165 LEU A CA 1
ATOM 1277 C C . LEU A 1 165 ? -9.562 12.242 20.281 1 98.75 165 LEU A C 1
ATOM 1279 O O . LEU A 1 165 ? -10.656 12.227 20.844 1 98.75 165 LEU A O 1
ATOM 1283 N N . ALA A 1 166 ? -8.484 12.734 20.781 1 98.88 166 ALA A N 1
ATOM 1284 C CA . ALA A 1 166 ? -8.531 13.414 22.078 1 98.88 166 ALA A CA 1
ATOM 1285 C C . ALA A 1 166 ? -9.414 14.656 22.016 1 98.88 166 ALA A C 1
ATOM 1287 O O . ALA A 1 166 ? -10.211 14.906 22.922 1 98.88 166 ALA A O 1
ATOM 1288 N N . LEU A 1 167 ? -9.289 15.406 20.984 1 98.94 167 LEU A N 1
ATOM 1289 C CA . LEU A 1 167 ? -10.094 16.609 20.812 1 98.94 167 LEU A CA 1
ATOM 1290 C C . LEU A 1 167 ? -11.578 16.266 20.734 1 98.94 167 LEU A C 1
ATOM 1292 O O . LEU A 1 167 ? -12.414 16.953 21.328 1 98.94 167 LEU A O 1
ATOM 1296 N N . ARG A 1 168 ? -11.852 15.234 19.969 1 98.81 168 ARG A N 1
ATOM 1297 C CA . ARG A 1 168 ? -13.242 14.789 19.859 1 98.81 168 ARG A CA 1
ATOM 1298 C C . ARG A 1 168 ? -13.828 14.484 21.234 1 98.81 168 ARG A C 1
ATOM 1300 O O . ARG A 1 168 ? -14.906 14.969 21.562 1 98.81 168 ARG A O 1
ATOM 1307 N N . LYS A 1 169 ? -13.109 13.711 21.953 1 98.88 169 LYS A N 1
ATOM 1308 C CA . LYS A 1 169 ? -13.57 13.305 23.266 1 98.88 169 LYS A CA 1
ATOM 1309 C C . LYS A 1 169 ? -13.695 14.508 24.203 1 98.88 169 LYS A C 1
ATOM 1311 O O . LYS A 1 169 ? -14.703 14.648 24.906 1 98.88 169 LYS A O 1
ATOM 1316 N N . ALA A 1 170 ? -12.719 15.344 24.266 1 98.88 170 ALA A N 1
ATOM 1317 C CA . ALA A 1 170 ? -12.703 16.516 25.125 1 98.88 170 ALA A CA 1
ATOM 1318 C C . ALA A 1 170 ? -13.836 17.469 24.781 1 98.88 170 ALA A C 1
ATOM 1320 O O . ALA A 1 170 ? -14.5 18.016 25.656 1 98.88 170 ALA A O 1
ATOM 1321 N N . PHE A 1 171 ? -14.07 17.672 23.5 1 98.88 171 PHE A N 1
ATOM 1322 C CA . PHE A 1 171 ? -15.125 18.562 23.016 1 98.88 171 PHE A CA 1
ATOM 1323 C C . PHE A 1 171 ? -16.5 18.078 23.484 1 98.88 171 PHE A C 1
ATOM 1325 O O . PHE A 1 171 ? -17.281 18.875 24.016 1 98.88 171 PHE A O 1
ATOM 1332 N N . LEU A 1 172 ? -16.703 16.797 23.297 1 98.81 172 LEU A N 1
ATOM 1333 C CA . LEU A 1 172 ? -17.969 16.219 23.703 1 98.81 172 LEU A CA 1
ATOM 1334 C C . LEU A 1 172 ? -18.141 16.281 25.219 1 98.81 172 LEU A C 1
ATOM 1336 O O . LEU A 1 172 ? -19.219 16.625 25.703 1 98.81 172 LEU A O 1
ATOM 1340 N N . ALA A 1 173 ? -17.094 16.031 25.906 1 98.62 173 ALA A N 1
ATOM 1341 C CA . ALA A 1 173 ? -17.125 16.047 27.359 1 98.62 173 ALA A CA 1
ATOM 1342 C C . ALA A 1 173 ? -17.406 17.453 27.875 1 98.62 173 ALA A C 1
ATOM 1344 O O . ALA A 1 173 ? -18.016 17.625 28.938 1 98.62 173 ALA A O 1
ATOM 1345 N N . ALA A 1 174 ? -17.031 18.453 27.156 1 98.62 174 ALA A N 1
ATOM 1346 C CA . ALA A 1 174 ? -17.219 19.844 27.547 1 98.62 174 ALA A CA 1
ATOM 1347 C C . ALA A 1 174 ? -18.625 20.328 27.203 1 98.62 174 ALA A C 1
ATOM 1349 O O . ALA A 1 174 ? -18.984 21.484 27.469 1 98.62 174 ALA A O 1
ATOM 1350 N N . GLY A 1 175 ? -19.406 19.469 26.562 1 98.19 175 GLY A N 1
ATOM 1351 C CA . GLY A 1 175 ? -20.797 19.812 26.281 1 98.19 175 GLY A CA 1
ATOM 1352 C C . GLY A 1 175 ? -21.016 20.234 24.844 1 98.19 175 GLY A C 1
ATOM 1353 O O . GLY A 1 175 ? -22.125 20.641 24.469 1 98.19 175 GLY A O 1
ATOM 1354 N N . GLY A 1 176 ? -19.984 20.172 24.016 1 98.56 176 GLY A N 1
ATOM 1355 C CA . GLY A 1 176 ? -20.141 20.469 22.609 1 98.56 176 GLY A CA 1
ATOM 1356 C C . GLY A 1 176 ? -20.953 19.438 21.859 1 98.56 176 GLY A C 1
ATOM 1357 O O . GLY A 1 176 ? -21.109 18.312 22.312 1 98.56 176 GLY A O 1
ATOM 1358 N N . THR A 1 177 ? -21.547 19.828 20.719 1 98.69 177 THR A N 1
ATOM 1359 C CA . THR A 1 177 ? -22.281 18.922 19.859 1 98.69 177 THR A CA 1
ATOM 1360 C C . THR A 1 177 ? -21.5 18.656 18.562 1 98.69 177 THR A C 1
ATOM 1362 O O . THR A 1 177 ? -21.062 19.594 17.891 1 98.69 177 THR A O 1
ATOM 1365 N N . LEU A 1 178 ? -21.266 17.422 18.281 1 98.88 178 LEU A N 1
ATOM 1366 C CA . LEU A 1 178 ? -20.609 16.984 17.062 1 98.88 178 LEU A CA 1
ATOM 1367 C C . LEU A 1 178 ? -21.562 16.188 16.188 1 98.88 178 LEU A C 1
ATOM 1369 O O . LEU A 1 178 ? -22.109 15.164 16.609 1 98.88 178 LEU A O 1
ATOM 1373 N N . ARG A 1 179 ? -21.828 16.688 14.992 1 98.75 179 ARG A N 1
ATOM 1374 C CA . ARG A 1 179 ? -22.625 15.945 14.016 1 98.75 179 ARG A CA 1
ATOM 1375 C C . ARG A 1 179 ? -21.734 15.414 12.883 1 98.75 179 ARG A C 1
ATOM 1377 O O . ARG A 1 179 ? -21.344 16.172 11.992 1 98.75 179 ARG A O 1
ATOM 1384 N N . GLU A 1 180 ? -21.5 14.141 12.938 1 98.56 180 GLU A N 1
ATOM 1385 C CA . GLU A 1 180 ? -20.75 13.461 11.883 1 98.56 180 GLU A CA 1
ATOM 1386 C C . GLU A 1 180 ? -21.656 13.039 10.734 1 98.56 180 GLU A C 1
ATOM 1388 O O . GLU A 1 180 ? -22.875 13.07 10.867 1 98.56 180 GLU A O 1
ATOM 1393 N N . ARG A 1 181 ? -21 12.664 9.562 1 98.06 181 ARG A N 1
ATOM 1394 C CA . ARG A 1 181 ? -21.766 12.305 8.367 1 98.06 181 ARG A CA 1
ATOM 1395 C C . ARG A 1 181 ? -22.828 13.352 8.055 1 98.06 181 ARG A C 1
ATOM 1397 O O . ARG A 1 181 ? -23.953 13.016 7.707 1 98.06 181 ARG A O 1
ATOM 1404 N N . THR A 1 182 ? -22.484 14.633 8.32 1 98.25 182 THR A N 1
ATOM 1405 C CA . THR A 1 182 ? -23.344 15.797 8.133 1 98.25 182 THR A CA 1
ATOM 1406 C C . THR A 1 182 ? -22.656 16.844 7.266 1 98.25 182 THR A C 1
ATOM 1408 O O . THR A 1 182 ? -21.953 17.719 7.781 1 98.25 182 THR A O 1
ATOM 1411 N N . GLN A 1 183 ? -22.969 16.797 6.012 1 97.94 183 GLN A N 1
ATOM 1412 C CA . GLN A 1 183 ? -22.312 17.672 5.047 1 97.94 183 GLN A CA 1
ATOM 1413 C C . GLN A 1 183 ? -23.062 19 4.91 1 97.94 183 GLN A C 1
ATOM 1415 O O . GLN A 1 183 ? -24.297 19 4.754 1 97.94 183 GLN A O 1
ATOM 1420 N N . VAL A 1 184 ? -22.375 20.062 5.055 1 98.75 184 VAL A N 1
ATOM 1421 C CA . VAL A 1 184 ? -22.938 21.375 4.797 1 98.75 184 VAL A CA 1
ATOM 1422 C C . VAL A 1 184 ? -23 21.625 3.289 1 98.75 184 VAL A C 1
ATOM 1424 O O . VAL A 1 184 ? -21.984 21.547 2.596 1 98.75 184 VAL A O 1
ATOM 1427 N N . ALA A 1 185 ? -24.172 21.938 2.828 1 98.31 185 ALA A N 1
ATOM 1428 C CA . ALA A 1 185 ? -24.375 22.203 1.406 1 98.31 185 ALA A CA 1
ATOM 1429 C C . ALA A 1 185 ? -24.109 23.672 1.074 1 98.31 185 ALA A C 1
ATOM 1431 O O . ALA A 1 185 ? -23.625 23.984 -0.013 1 98.31 185 ALA A O 1
ATOM 1432 N N . GLU A 1 186 ? -24.5 24.469 2.105 1 97.75 186 GLU A N 1
ATOM 1433 C CA . GLU A 1 186 ? -24.469 25.891 1.813 1 97.75 186 GLU A CA 1
ATOM 1434 C C . GLU A 1 186 ? -24.422 26.719 3.098 1 97.75 186 GLU A C 1
ATOM 1436 O O . GLU A 1 186 ? -25.078 26.375 4.086 1 97.75 186 GLU A O 1
ATOM 1441 N N . VAL A 1 187 ? -23.609 27.781 3.004 1 98.38 187 VAL A N 1
ATOM 1442 C CA . VAL A 1 187 ? -23.672 28.797 4.047 1 98.38 187 VAL A CA 1
ATOM 1443 C C . VAL A 1 187 ? -24.766 29.812 3.707 1 98.38 187 VAL A C 1
ATOM 1445 O O . VAL A 1 187 ? -24.844 30.281 2.57 1 98.38 187 VAL A O 1
ATOM 1448 N N . LEU A 1 188 ? -25.578 30.094 4.664 1 97.69 188 LEU A N 1
ATOM 1449 C CA . LEU A 1 188 ? -26.688 31.016 4.441 1 97.69 188 LEU A CA 1
ATOM 1450 C C . LEU A 1 188 ? -26.297 32.438 4.836 1 97.69 188 LEU A C 1
ATOM 1452 O O . LEU A 1 188 ? -25.953 32.688 5.996 1 97.69 188 LEU A O 1
ATOM 1456 N N . VAL A 1 189 ? -26.328 33.344 3.863 1 96.44 189 VAL A N 1
ATOM 1457 C CA . VAL A 1 189 ? -25.953 34.75 4.059 1 96.44 189 VAL A CA 1
ATOM 1458 C C . VAL A 1 189 ? -27.094 35.656 3.629 1 96.44 189 VAL A C 1
ATOM 1460 O O . VAL A 1 189 ? -27.672 35.469 2.555 1 96.44 189 VAL A O 1
ATOM 1463 N N . THR A 1 190 ? -27.531 36.5 4.426 1 91.44 190 THR A N 1
ATOM 1464 C CA . THR A 1 190 ? -28.516 37.5 4.059 1 91.44 190 THR A CA 1
ATOM 1465 C C . THR A 1 190 ? -27.859 38.688 3.385 1 91.44 190 THR A C 1
ATOM 1467 O O . THR A 1 190 ? -26.75 39.094 3.762 1 91.44 190 THR A O 1
ATOM 1470 N N . THR A 1 191 ? -28.438 39.094 2.139 1 82.44 191 THR A N 1
ATOM 1471 C CA . THR A 1 191 ? -27.922 40.25 1.404 1 82.44 191 THR A CA 1
ATOM 1472 C C . THR A 1 191 ? -28.969 41.375 1.338 1 82.44 191 THR A C 1
ATOM 1474 O O . THR A 1 191 ? -30.109 41.125 0.972 1 82.44 191 THR A O 1
ATOM 1477 N N . GLY A 1 192 ? -29.297 42.188 2.34 1 71.31 192 GLY A N 1
ATOM 1478 C CA . GLY A 1 192 ? -30.219 43.312 2.256 1 71.31 192 GLY A CA 1
ATOM 1479 C C . GLY A 1 192 ? -29.531 44.656 2.215 1 71.31 192 GLY A C 1
ATOM 1480 O O . GLY A 1 192 ? -28.438 44.781 1.656 1 71.31 192 GLY A O 1
ATOM 1481 N N . ASP A 1 193 ? -30.219 45.719 2.66 1 71.94 193 ASP A N 1
ATOM 1482 C CA . ASP A 1 193 ? -29.734 47.125 2.625 1 71.94 193 ASP A CA 1
ATOM 1483 C C . ASP A 1 193 ? -28.562 47.312 3.58 1 71.94 193 ASP A C 1
ATOM 1485 O O . ASP A 1 193 ? -27.891 48.344 3.539 1 71.94 193 ASP A O 1
ATOM 1489 N N . SER A 1 194 ? -28.25 46.25 4.383 1 78.69 194 SER A N 1
ATOM 1490 C CA . SER A 1 194 ? -27.156 46.312 5.355 1 78.69 194 SER A CA 1
ATOM 1491 C C . SER A 1 194 ? -26.016 45.406 4.957 1 78.69 194 SER A C 1
ATOM 1493 O O . SER A 1 194 ? -26.062 44.719 3.922 1 78.69 194 SER A O 1
ATOM 1495 N N . ALA A 1 195 ? -24.922 45.469 5.645 1 85.19 195 ALA A N 1
ATOM 1496 C CA . ALA A 1 195 ? -23.781 44.594 5.449 1 85.19 195 ALA A CA 1
ATOM 1497 C C . ALA A 1 195 ? -24.203 43.125 5.508 1 85.19 195 ALA A C 1
ATOM 1499 O O . ALA A 1 195 ? -25.062 42.75 6.32 1 85.19 195 ALA A O 1
ATOM 1500 N N . PRO A 1 196 ? -23.719 42.344 4.543 1 93.88 196 PRO A N 1
ATOM 1501 C CA . PRO A 1 196 ? -24.078 40.906 4.566 1 93.88 196 PRO A CA 1
ATOM 1502 C C . PRO A 1 196 ? -23.797 40.25 5.914 1 93.88 196 PRO A C 1
ATOM 1504 O O . PRO A 1 196 ? -22.797 40.594 6.57 1 93.88 196 PRO A O 1
ATOM 1507 N N . ARG A 1 197 ? -24.734 39.406 6.309 1 95.62 197 ARG A N 1
ATOM 1508 C CA . ARG A 1 197 ? -24.609 38.719 7.578 1 95.62 197 ARG A CA 1
ATOM 1509 C C . ARG A 1 197 ? -24.938 37.25 7.418 1 95.62 197 ARG A C 1
ATOM 1511 O O . ARG A 1 197 ? -25.875 36.875 6.719 1 95.62 197 ARG A O 1
ATOM 1518 N N . VAL A 1 198 ? -24.156 36.438 8.055 1 96.56 198 VAL A N 1
ATOM 1519 C CA . VAL A 1 198 ? -24.438 35 8.031 1 96.56 198 VAL A CA 1
ATOM 1520 C C . VAL A 1 198 ? -25.625 34.688 8.922 1 96.56 198 VAL A C 1
ATOM 1522 O O . VAL A 1 198 ? -25.812 35.312 9.969 1 96.56 198 VAL A O 1
ATOM 1525 N N . CYS A 1 199 ? -26.453 33.719 8.523 1 95.81 199 CYS A N 1
ATOM 1526 C CA . CYS A 1 199 ? -27.625 33.344 9.336 1 95.81 199 CYS A CA 1
ATOM 1527 C C . CYS A 1 199 ? -27.641 31.859 9.633 1 95.81 199 CYS A C 1
ATOM 1529 O O . CYS A 1 199 ? -28.531 31.359 10.312 1 95.81 199 CYS A O 1
ATOM 1531 N N . GLY A 1 200 ? -26.703 31.156 9.133 1 97.88 200 GLY A N 1
ATOM 1532 C CA . GLY A 1 200 ? -26.641 29.734 9.391 1 97.88 200 GLY A CA 1
ATOM 1533 C C . GLY A 1 200 ? -26.109 28.938 8.211 1 97.88 200 GLY A C 1
ATOM 1534 O O . GLY A 1 200 ? -25.25 29.422 7.465 1 97.88 200 GLY A O 1
ATOM 1535 N N . VAL A 1 201 ? -26.5 27.609 8.203 1 98.5 201 VAL A N 1
ATOM 1536 C CA . VAL A 1 201 ? -26.094 26.719 7.109 1 98.5 201 VAL A CA 1
ATOM 1537 C C . VAL A 1 201 ? -27.266 25.828 6.715 1 98.5 201 VAL A C 1
ATOM 1539 O O . VAL A 1 201 ? -28.188 25.609 7.508 1 98.5 201 VAL A O 1
ATOM 1542 N N . ARG A 1 202 ? -27.219 25.438 5.496 1 98.62 202 ARG A N 1
ATOM 1543 C CA . ARG A 1 202 ? -28.094 24.359 5.02 1 98.62 202 ARG A CA 1
ATOM 1544 C C . ARG A 1 202 ? -27.312 23.078 4.801 1 98.62 202 ARG A C 1
ATOM 1546 O O . ARG A 1 202 ? -26.25 23.094 4.172 1 98.62 202 ARG A O 1
ATOM 1553 N N . LEU A 1 203 ? -27.844 21.984 5.387 1 98.5 203 LEU A N 1
ATOM 1554 C CA . LEU A 1 203 ? -27.203 20.672 5.246 1 98.5 203 LEU A CA 1
ATOM 1555 C C . LEU A 1 203 ? -27.609 20.016 3.934 1 98.5 203 LEU A C 1
ATOM 1557 O O . LEU A 1 203 ? -28.578 20.422 3.299 1 98.5 203 LEU A O 1
ATOM 1561 N N . GLN A 1 204 ? -26.781 19.078 3.48 1 97.69 204 GLN A N 1
ATOM 1562 C CA . GLN A 1 204 ? -27.125 18.312 2.283 1 97.69 204 GLN A CA 1
ATOM 1563 C C . GLN A 1 204 ? -28.469 17.625 2.424 1 97.69 204 GLN A C 1
ATOM 1565 O O . GLN A 1 204 ? -29.188 17.438 1.435 1 97.69 204 GLN A O 1
ATOM 1570 N N . SER A 1 205 ? -28.875 17.328 3.615 1 97.06 205 SER A N 1
ATOM 1571 C CA . SER A 1 205 ? -30.156 16.688 3.889 1 97.06 205 SER A CA 1
ATOM 1572 C C . SER A 1 205 ? -31.328 17.641 3.619 1 97.06 205 SER A C 1
ATOM 1574 O O . SER A 1 205 ? -32.469 17.203 3.537 1 97.06 205 SER A O 1
ATOM 1576 N N . GLY A 1 206 ? -31.047 18.844 3.631 1 97.19 206 GLY A N 1
ATOM 1577 C CA . GLY A 1 206 ? -32.094 19.859 3.488 1 97.19 206 GLY A CA 1
ATOM 1578 C C . GLY A 1 206 ? -32.375 20.594 4.777 1 97.19 206 GLY A C 1
ATOM 1579 O O . GLY A 1 206 ? -33 21.672 4.758 1 97.19 206 GLY A O 1
ATOM 1580 N N . GLU A 1 207 ? -31.875 20.031 5.902 1 97.81 207 GLU A N 1
ATOM 1581 C CA . GLU A 1 207 ? -32.062 20.672 7.203 1 97.81 207 GLU A CA 1
ATOM 1582 C C . GLU A 1 207 ? -31.312 22 7.277 1 97.81 207 GLU A C 1
ATOM 1584 O O . GLU A 1 207 ? -30.172 22.109 6.805 1 97.81 207 GLU A O 1
ATOM 1589 N N . THR A 1 208 ? -31.969 23.031 7.82 1 98 208 THR A N 1
ATOM 1590 C CA . THR A 1 208 ? -31.328 24.328 8.039 1 98 208 THR A CA 1
ATOM 1591 C C . THR A 1 208 ? -31.016 24.531 9.516 1 98 208 THR A C 1
ATOM 1593 O O . THR A 1 208 ? -31.859 24.281 10.383 1 98 208 THR A O 1
ATOM 1596 N N . LEU A 1 209 ? -29.812 24.875 9.781 1 97.94 209 LEU A N 1
ATOM 1597 C CA . LEU A 1 209 ? -29.375 25.25 11.117 1 97.94 209 LEU A CA 1
ATOM 1598 C C . LEU A 1 209 ? -29.078 26.75 11.195 1 97.94 209 LEU A C 1
ATOM 1600 O O . LEU A 1 209 ? -28.25 27.266 10.43 1 97.94 209 LEU A O 1
ATOM 1604 N N . SER A 1 210 ? -29.734 27.406 12.141 1 96.69 210 SER A N 1
ATOM 1605 C CA . SER A 1 210 ? -29.547 28.844 12.281 1 96.69 210 SER A CA 1
ATOM 1606 C C . SER A 1 210 ? -28.484 29.172 13.344 1 96.69 210 SER A C 1
ATOM 1608 O O . SER A 1 210 ? -28.453 28.531 14.391 1 96.69 210 SER A O 1
ATOM 1610 N N . ALA A 1 211 ? -27.641 30.109 13.047 1 97.12 211 ALA A N 1
ATOM 1611 C CA . ALA A 1 211 ? -26.656 30.625 13.992 1 97.12 211 ALA A CA 1
ATOM 1612 C C . ALA A 1 211 ? -26.141 32 13.547 1 97.12 211 ALA A C 1
ATOM 1614 O O . ALA A 1 211 ? -25.938 32.25 12.359 1 97.12 211 ALA A O 1
ATOM 1615 N N . PRO A 1 212 ? -25.906 32.844 14.508 1 95.94 212 PRO A N 1
ATOM 1616 C CA . PRO A 1 212 ? -25.391 34.188 14.164 1 95.94 212 PRO A CA 1
ATOM 1617 C C . PRO A 1 212 ? -23.891 34.156 13.859 1 95.94 212 PRO A C 1
ATOM 1619 O O . PRO A 1 212 ? -23.359 35.125 13.328 1 95.94 212 PRO A O 1
ATOM 1622 N N . VAL A 1 213 ? -23.188 33.094 14.242 1 98.19 213 VAL A N 1
ATOM 1623 C CA . VAL A 1 213 ? -21.75 32.969 13.992 1 98.19 213 VAL A CA 1
ATOM 1624 C C . VAL A 1 213 ? -21.484 31.609 13.344 1 98.19 213 VAL A C 1
ATOM 1626 O O . VAL A 1 213 ? -21.938 30.578 13.828 1 98.19 213 VAL A O 1
ATOM 1629 N N . VAL A 1 214 ? -20.812 31.625 12.203 1 98.75 214 VAL A N 1
ATOM 1630 C CA . VAL A 1 214 ? -20.375 30.422 11.5 1 98.75 214 VAL A CA 1
ATOM 1631 C C . VAL A 1 214 ? -18.875 30.469 11.25 1 98.75 214 VAL A C 1
ATOM 1633 O O . VAL A 1 214 ? -18.359 31.469 10.727 1 98.75 214 VAL A O 1
ATOM 1636 N N . VAL A 1 215 ? -18.156 29.438 11.703 1 98.94 215 VAL A N 1
ATOM 1637 C CA . VAL A 1 215 ? -16.719 29.312 11.453 1 98.94 215 VAL A CA 1
ATOM 1638 C C . VAL A 1 215 ? -16.469 28.328 10.32 1 98.94 215 VAL A C 1
ATOM 1640 O O . VAL A 1 215 ? -16.969 27.188 10.367 1 98.94 215 VAL A O 1
ATOM 1643 N N . ILE A 1 216 ? -15.734 28.766 9.305 1 98.88 216 ILE A N 1
ATOM 1644 C CA . ILE A 1 216 ? -15.336 27.859 8.227 1 98.88 216 ILE A CA 1
ATOM 1645 C C . ILE A 1 216 ? -13.969 27.266 8.531 1 98.88 216 ILE A C 1
ATOM 1647 O O . ILE A 1 216 ? -12.945 27.938 8.43 1 98.88 216 ILE A O 1
ATOM 1651 N N . ALA A 1 217 ? -13.93 26.047 8.906 1 98.81 217 ALA A N 1
ATOM 1652 C CA . ALA A 1 217 ? -12.734 25.25 9.156 1 98.81 217 ALA A CA 1
ATOM 1653 C C . ALA A 1 217 ? -12.75 23.953 8.336 1 98.81 217 ALA A C 1
ATOM 1655 O O . ALA A 1 217 ? -12.477 22.875 8.859 1 98.81 217 ALA A O 1
ATOM 1656 N N . ALA A 1 218 ? -13.047 24.062 7.059 1 98.5 218 ALA A N 1
ATOM 1657 C CA . ALA A 1 218 ? -13.32 22.922 6.191 1 98.5 218 ALA A CA 1
ATOM 1658 C C . ALA A 1 218 ? -12.078 22.531 5.395 1 98.5 218 ALA A C 1
ATOM 1660 O O . ALA A 1 218 ? -12.188 21.906 4.332 1 98.5 218 ALA A O 1
ATOM 1661 N N . GLY A 1 219 ? -10.922 22.938 5.855 1 97.81 219 GLY A N 1
ATOM 1662 C CA . GLY A 1 219 ? -9.688 22.531 5.207 1 97.81 219 GLY A CA 1
ATOM 1663 C C . GLY A 1 219 ? -9.664 22.844 3.721 1 97.81 219 GLY A C 1
ATOM 1664 O O . GLY A 1 219 ? -9.969 23.969 3.312 1 97.81 219 GLY A O 1
ATOM 1665 N N . ALA A 1 220 ? -9.281 21.891 2.912 1 97.81 220 ALA A N 1
ATOM 1666 C CA . ALA A 1 220 ? -9.109 22.047 1.473 1 97.81 220 ALA A CA 1
ATOM 1667 C C . ALA A 1 220 ? -10.438 22.344 0.785 1 97.81 220 ALA A C 1
ATOM 1669 O O . ALA A 1 220 ? -10.469 22.844 -0.339 1 97.81 220 ALA A O 1
ATOM 1670 N N . TRP A 1 221 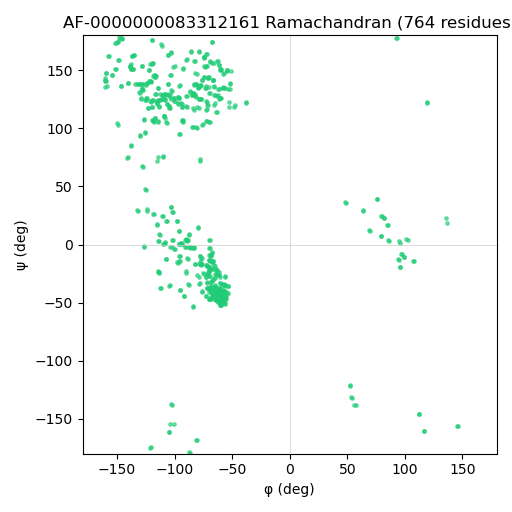? -11.508 22.062 1.429 1 97.94 221 TRP A N 1
ATOM 1671 C CA . TRP A 1 221 ? -12.828 22.188 0.818 1 97.94 221 TRP A CA 1
ATOM 1672 C C . TRP A 1 221 ? -13.445 23.547 1.112 1 97.94 221 TRP A C 1
ATOM 1674 O O . TRP A 1 221 ? -14.555 23.844 0.67 1 97.94 221 TRP A O 1
ATOM 1684 N N . SER A 1 222 ? -12.75 24.406 1.827 1 98.19 222 SER A N 1
ATOM 1685 C CA . SER A 1 222 ? -13.273 25.688 2.297 1 98.19 222 SER A CA 1
ATOM 1686 C C . SER A 1 222 ? -13.703 26.562 1.131 1 98.19 222 SER A C 1
ATOM 1688 O O . SER A 1 222 ? -14.75 27.219 1.195 1 98.19 222 SER A O 1
ATOM 1690 N N . ALA A 1 223 ? -12.945 26.562 0.079 1 96.69 223 ALA A N 1
ATOM 1691 C CA . ALA A 1 223 ? -13.219 27.438 -1.058 1 96.69 223 ALA A CA 1
ATOM 1692 C C . ALA A 1 223 ? -14.461 26.969 -1.818 1 96.69 223 ALA A C 1
ATOM 1694 O O . ALA A 1 223 ? -15.117 27.766 -2.49 1 96.69 223 ALA A O 1
ATOM 1695 N N . GLY A 1 224 ? -14.773 25.734 -1.733 1 95.94 224 GLY A N 1
ATOM 1696 C CA . GLY A 1 224 ? -15.828 25.156 -2.555 1 95.94 224 GLY A CA 1
ATOM 1697 C C . GLY A 1 224 ? -17.188 25.219 -1.896 1 95.94 224 GLY A C 1
ATOM 1698 O O . GLY A 1 224 ? -18.188 24.828 -2.496 1 95.94 224 GLY A O 1
ATOM 1699 N N . LEU A 1 225 ? -17.25 25.719 -0.688 1 96.94 225 LEU A N 1
ATOM 1700 C CA . LEU A 1 225 ? -18.531 25.812 0.01 1 96.94 225 LEU A CA 1
ATOM 1701 C C . LEU A 1 225 ? -19.469 26.781 -0.69 1 96.94 225 LEU A C 1
ATOM 1703 O O . LEU A 1 225 ? -19.094 27.938 -0.956 1 96.94 225 LEU A O 1
ATOM 1707 N N . ALA A 1 226 ? -20.672 26.391 -0.991 1 97.56 226 ALA A N 1
ATOM 1708 C CA . ALA A 1 226 ? -21.656 27.25 -1.649 1 97.56 226 ALA A CA 1
ATOM 1709 C C . ALA A 1 226 ? -22.172 28.312 -0.693 1 97.56 226 ALA A C 1
ATOM 1711 O O . ALA A 1 226 ? -22.094 28.156 0.527 1 97.56 226 ALA A O 1
ATOM 1712 N N . GLY A 1 227 ? -22.609 29.406 -1.25 1 96.81 227 GLY A N 1
ATOM 1713 C CA . GLY A 1 227 ? -23.281 30.453 -0.479 1 96.81 227 GLY A CA 1
ATOM 1714 C C . GLY A 1 227 ? -22.328 31.562 -0.044 1 96.81 227 GLY A C 1
ATOM 1715 O O . GLY A 1 227 ? -22.781 32.656 0.337 1 96.81 227 GLY A O 1
ATOM 1716 N N . LEU A 1 228 ? -21.047 31.234 -0.065 1 95.56 228 LEU A N 1
ATOM 1717 C CA . LEU A 1 228 ? -20.078 32.25 0.295 1 95.56 228 LEU A CA 1
ATOM 1718 C C . LEU A 1 228 ? -19.969 33.312 -0.805 1 95.56 228 LEU A C 1
ATOM 1720 O O . LEU A 1 228 ? -19.703 32.969 -1.962 1 95.56 228 LEU A O 1
ATOM 1724 N N . PRO A 1 229 ? -20.203 34.531 -0.473 1 93.94 229 PRO A N 1
ATOM 1725 C CA . PRO A 1 229 ? -19.922 35.562 -1.48 1 93.94 229 PRO A CA 1
ATOM 1726 C C . PRO A 1 229 ? -18.453 35.625 -1.871 1 93.94 229 PRO A C 1
ATOM 1728 O O . PRO A 1 229 ? -17.578 35.219 -1.094 1 93.94 229 PRO A O 1
ATOM 1731 N N . PRO A 1 230 ? -18.141 36.156 -3.039 1 93.31 230 PRO A N 1
ATOM 1732 C CA . PRO A 1 230 ? -16.766 36.188 -3.537 1 93.31 230 PRO A CA 1
ATOM 1733 C C . PRO A 1 230 ? -15.797 36.875 -2.566 1 93.31 230 PRO A C 1
ATOM 1735 O O . PRO A 1 230 ? -14.656 36.406 -2.41 1 93.31 230 PRO A O 1
ATOM 1738 N N . GLU A 1 231 ? -16.266 37.875 -1.875 1 92.81 231 GLU A N 1
ATOM 1739 C CA . GLU A 1 231 ? -15.375 38.688 -1.013 1 92.81 231 GLU A CA 1
ATOM 1740 C C . GLU A 1 231 ? -15.07 37.938 0.285 1 92.81 231 GLU A C 1
ATOM 1742 O O . GLU A 1 231 ? -14.164 38.312 1.024 1 92.81 231 GLU A O 1
ATOM 1747 N N . ALA A 1 232 ? -15.805 36.875 0.545 1 95.62 232 ALA A N 1
ATOM 1748 C CA . ALA A 1 232 ? -15.609 36.125 1.778 1 95.62 232 ALA A CA 1
ATOM 1749 C C . ALA A 1 232 ? -15.062 34.719 1.483 1 95.62 232 ALA A C 1
ATOM 1751 O O . ALA A 1 232 ? -14.844 33.906 2.4 1 95.62 232 ALA A O 1
ATOM 1752 N N . ARG A 1 233 ? -14.781 34.406 0.211 1 96.62 233 ARG A N 1
ATOM 1753 C CA . ARG A 1 233 ? -14.289 33.094 -0.181 1 96.62 233 ARG A CA 1
ATOM 1754 C C . ARG A 1 233 ? -12.773 33 -0.005 1 96.62 233 ARG A C 1
ATOM 1756 O O . ARG A 1 233 ? -12.031 33.75 -0.606 1 96.62 233 ARG A O 1
ATOM 1763 N N . PRO A 1 234 ? -12.352 32.062 0.894 1 97.69 234 PRO A N 1
ATOM 1764 C CA . PRO A 1 234 ? -10.898 31.953 1.056 1 97.69 234 PRO A CA 1
ATOM 1765 C C . PRO A 1 234 ? -10.227 31.281 -0.144 1 97.69 234 PRO A C 1
ATOM 1767 O O . PRO A 1 234 ? -10.742 30.312 -0.684 1 97.69 234 PRO A O 1
ATOM 1770 N N . PRO A 1 235 ? -9.078 31.812 -0.625 1 97.31 235 PRO A N 1
ATOM 1771 C CA . PRO A 1 235 ? -8.344 31.219 -1.739 1 97.31 235 PRO A CA 1
ATOM 1772 C C . PRO A 1 235 ? -7.52 30 -1.313 1 97.31 235 PRO A C 1
ATOM 1774 O O . PRO A 1 235 ? -6.289 30.047 -1.332 1 97.31 235 PRO A O 1
ATOM 1777 N N . VAL A 1 236 ? -8.203 28.938 -1.04 1 97.75 236 VAL A N 1
ATOM 1778 C CA . VAL A 1 236 ? -7.594 27.703 -0.569 1 97.75 236 VAL A CA 1
ATOM 1779 C C . VAL A 1 236 ? -7.77 26.594 -1.617 1 97.75 236 VAL A C 1
ATOM 1781 O O . VAL A 1 236 ? -8.828 26.5 -2.242 1 97.75 236 VAL A O 1
ATOM 1784 N N . ARG A 1 237 ? -6.711 25.859 -1.891 1 97.56 237 ARG A N 1
ATOM 1785 C CA . ARG A 1 237 ? -6.734 24.734 -2.82 1 97.56 237 ARG A CA 1
ATOM 1786 C C . ARG A 1 237 ? -6.145 23.484 -2.182 1 97.56 237 ARG A C 1
ATOM 1788 O O . ARG A 1 237 ? -5.336 23.578 -1.252 1 97.56 237 ARG A O 1
ATOM 1795 N N . PRO A 1 238 ? -6.602 22.312 -2.686 1 97.81 238 PRO A N 1
ATOM 1796 C CA . PRO A 1 238 ? -6.023 21.078 -2.162 1 97.81 238 PRO A CA 1
ATOM 1797 C C . PRO A 1 238 ? -4.598 20.844 -2.652 1 97.81 238 PRO A C 1
ATOM 1799 O O . PRO A 1 238 ? -4.297 21.062 -3.828 1 97.81 238 PRO A O 1
ATOM 1802 N N . VAL A 1 239 ? -3.738 20.469 -1.764 1 97.94 239 VAL A N 1
ATOM 1803 C CA . VAL A 1 239 ? -2.379 20.031 -2.074 1 97.94 239 VAL A CA 1
ATOM 1804 C C . VAL A 1 239 ? -2.146 18.625 -1.528 1 97.94 239 VAL A C 1
ATOM 1806 O O . VAL A 1 239 ? -2.115 18.422 -0.312 1 97.94 239 VAL A O 1
ATOM 1809 N N . LYS A 1 240 ? -1.895 17.75 -2.406 1 97.56 240 LYS A N 1
ATOM 1810 C CA . LYS A 1 240 ? -1.844 16.328 -2.057 1 97.56 240 LYS A CA 1
ATOM 1811 C C . LYS A 1 240 ? -0.48 15.945 -1.485 1 97.56 240 LYS A C 1
ATOM 1813 O O . LYS A 1 240 ? 0.553 16.406 -1.977 1 97.56 240 LYS A O 1
ATOM 1818 N N . GLY A 1 241 ? -0.535 15.164 -0.453 1 97.5 241 GLY A N 1
ATOM 1819 C CA . GLY A 1 241 ? 0.634 14.453 0.047 1 97.5 241 GLY A CA 1
ATOM 1820 C C . GLY A 1 241 ? 0.399 12.969 0.227 1 97.5 241 GLY A C 1
ATOM 1821 O O . GLY A 1 241 ? -0.68 12.547 0.654 1 97.5 241 GLY A O 1
ATOM 1822 N N . GLN A 1 242 ? 1.373 12.172 -0.161 1 97.81 242 GLN A N 1
ATOM 1823 C CA . GLN A 1 242 ? 1.313 10.727 0.038 1 97.81 242 GLN A CA 1
ATOM 1824 C C . GLN A 1 242 ? 2.207 10.297 1.198 1 97.81 242 GLN A C 1
ATOM 1826 O O . GLN A 1 242 ? 3.248 10.906 1.446 1 97.81 242 GLN A O 1
ATOM 1831 N N . MET A 1 243 ? 1.758 9.242 1.942 1 98.19 243 MET A N 1
ATOM 1832 C CA . MET A 1 243 ? 2.43 8.812 3.166 1 98.19 243 MET A CA 1
ATOM 1833 C C . MET A 1 243 ? 2.523 7.293 3.236 1 98.19 243 MET A C 1
ATOM 1835 O O . MET A 1 243 ? 1.693 6.59 2.658 1 98.19 243 MET A O 1
ATOM 1839 N N . ILE A 1 244 ? 3.535 6.867 3.896 1 98.62 244 ILE A N 1
ATOM 1840 C CA . ILE A 1 244 ? 3.725 5.457 4.223 1 98.62 244 ILE A CA 1
ATOM 1841 C C . ILE A 1 244 ? 4.043 5.309 5.707 1 98.62 244 ILE A C 1
ATOM 1843 O O . ILE A 1 244 ? 4.797 6.105 6.27 1 98.62 244 ILE A O 1
ATOM 1847 N N . ALA A 1 245 ? 3.461 4.316 6.336 1 98.75 245 ALA A N 1
ATOM 1848 C CA . ALA A 1 245 ? 3.857 3.932 7.688 1 98.75 245 ALA A CA 1
ATOM 1849 C C . ALA A 1 245 ? 4.484 2.541 7.699 1 98.75 245 ALA A C 1
ATOM 1851 O O . ALA A 1 245 ? 3.898 1.585 7.184 1 98.75 245 ALA A O 1
ATOM 1852 N N . LEU A 1 246 ? 5.672 2.471 8.203 1 98.75 246 LEU A N 1
ATOM 1853 C CA . LEU A 1 246 ? 6.348 1.199 8.438 1 98.75 246 LEU A CA 1
ATOM 1854 C C . LEU A 1 246 ? 6.312 0.827 9.914 1 98.75 246 LEU A C 1
ATOM 1856 O O . LEU A 1 246 ? 5.992 1.664 10.766 1 98.75 246 LEU A O 1
ATOM 1860 N N . GLN A 1 247 ? 6.617 -0.429 10.234 1 98.56 247 GLN A N 1
ATOM 1861 C CA . GLN A 1 247 ? 6.715 -0.879 11.617 1 98.56 247 GLN A CA 1
ATOM 1862 C C . GLN A 1 247 ? 8.164 -1.163 12.008 1 98.56 247 GLN A C 1
ATOM 1864 O O . GLN A 1 247 ? 8.766 -2.119 11.516 1 98.56 247 GLN A O 1
ATOM 1869 N N . MET A 1 248 ? 8.672 -0.349 12.836 1 97.31 248 MET A N 1
ATOM 1870 C CA . MET A 1 248 ? 9.992 -0.595 13.391 1 97.31 248 MET A CA 1
ATOM 1871 C C . MET A 1 248 ? 9.898 -1.435 14.664 1 97.31 248 MET A C 1
ATOM 1873 O O . MET A 1 248 ? 8.836 -1.535 15.266 1 97.31 248 MET A O 1
ATOM 1877 N N . PRO A 1 249 ? 11.055 -2.074 15.008 1 94.06 249 PRO A N 1
ATOM 1878 C CA . PRO A 1 249 ? 11.094 -2.572 16.391 1 94.06 249 PRO A CA 1
ATOM 1879 C C . PRO A 1 249 ? 10.945 -1.458 17.422 1 94.06 249 PRO A C 1
ATOM 1881 O O . PRO A 1 249 ? 11.336 -0.316 17.156 1 94.06 249 PRO A O 1
ATOM 1884 N N . THR A 1 250 ? 10.391 -1.812 18.531 1 89.12 250 THR A N 1
ATOM 1885 C CA . THR A 1 250 ? 10.164 -0.786 19.531 1 89.12 250 THR A CA 1
ATOM 1886 C C . THR A 1 250 ? 11.289 -0.789 20.562 1 89.12 250 THR A C 1
ATOM 1888 O O . THR A 1 250 ? 11.477 0.19 21.297 1 89.12 250 THR A O 1
ATOM 1891 N N . ASP A 1 251 ? 12.109 -1.846 20.641 1 89.56 251 ASP A N 1
ATOM 1892 C CA . ASP A 1 251 ? 13.148 -1.938 21.672 1 89.56 251 ASP A CA 1
ATOM 1893 C C . ASP A 1 251 ? 14.344 -2.74 21.156 1 89.56 251 ASP A C 1
ATOM 1895 O O . ASP A 1 251 ? 14.336 -3.973 21.203 1 89.56 251 ASP A O 1
ATOM 1899 N N . PRO A 1 252 ? 15.312 -1.974 20.875 1 91.12 252 PRO A N 1
ATOM 1900 C CA . PRO A 1 252 ? 15.352 -0.529 20.625 1 91.12 252 PRO A CA 1
ATOM 1901 C C . PRO A 1 252 ? 14.773 -0.141 19.266 1 91.12 252 PRO A C 1
ATOM 1903 O O . PRO A 1 252 ? 14.781 -0.95 18.344 1 91.12 252 PRO A O 1
ATOM 1906 N N . PRO A 1 253 ? 14.258 1.062 19.156 1 93.81 253 PRO A N 1
ATOM 1907 C CA . PRO A 1 253 ? 13.773 1.513 17.844 1 93.81 253 PRO A CA 1
ATOM 1908 C C . PRO A 1 253 ? 14.906 1.863 16.891 1 93.81 253 PRO A C 1
ATOM 1910 O O . PRO A 1 253 ? 16.031 2.094 17.312 1 93.81 253 PRO A O 1
ATOM 1913 N N . LEU A 1 254 ? 14.578 1.908 15.625 1 95.94 254 LEU A N 1
ATOM 1914 C CA . LEU A 1 254 ? 15.555 2.299 14.609 1 95.94 254 LEU A CA 1
ATOM 1915 C C . LEU A 1 254 ? 15.852 3.793 14.688 1 95.94 254 LEU A C 1
ATOM 1917 O O . LEU A 1 254 ? 16.953 4.23 14.359 1 95.94 254 LEU A O 1
ATOM 1921 N N . LEU A 1 255 ? 14.859 4.555 15.047 1 96.5 255 LEU A N 1
ATOM 1922 C CA . LEU A 1 255 ? 14.938 6.012 15.047 1 96.5 255 LEU A CA 1
ATOM 1923 C C . LEU A 1 255 ? 14.234 6.59 16.266 1 96.5 255 LEU A C 1
ATOM 1925 O O . LEU A 1 255 ? 13.148 6.141 16.641 1 96.5 255 LEU A O 1
ATOM 1929 N N . ARG A 1 256 ? 14.867 7.613 16.859 1 96.5 256 ARG A N 1
ATOM 1930 C CA . ARG A 1 256 ? 14.281 8.281 18.016 1 96.5 256 ARG A CA 1
ATOM 1931 C C . ARG A 1 256 ? 13.867 9.711 17.672 1 96.5 256 ARG A C 1
ATOM 1933 O O . ARG A 1 256 ? 12.859 10.203 18.188 1 96.5 256 ARG A O 1
ATOM 1940 N N . HIS A 1 257 ? 14.641 10.422 16.859 1 98.12 257 HIS A N 1
ATOM 1941 C CA . HIS A 1 257 ? 14.367 11.789 16.438 1 98.12 257 HIS A CA 1
ATOM 1942 C C . HIS A 1 257 ? 13.594 11.82 15.117 1 98.12 257 HIS A C 1
ATOM 1944 O O . HIS A 1 257 ? 13.672 10.875 14.328 1 98.12 257 HIS A O 1
ATOM 1950 N N . VAL A 1 258 ? 12.805 12.836 14.898 1 98.62 258 VAL A N 1
ATOM 1951 C CA . VAL A 1 258 ? 12.336 13.109 13.547 1 98.62 258 VAL A CA 1
ATOM 1952 C C . VAL A 1 258 ? 13.523 13.406 12.633 1 98.62 258 VAL A C 1
ATOM 1954 O O . VAL A 1 258 ? 14.438 14.141 13.016 1 98.62 258 VAL A O 1
ATOM 1957 N N . ILE A 1 259 ? 13.523 12.789 11.461 1 98.69 259 ILE A N 1
ATOM 1958 C CA . ILE A 1 259 ? 14.602 13.031 10.5 1 98.69 259 ILE A CA 1
ATOM 1959 C C . ILE A 1 259 ? 14.031 13.672 9.242 1 98.69 259 ILE A C 1
ATOM 1961 O O . ILE A 1 259 ? 13.039 13.195 8.68 1 98.69 259 ILE A O 1
ATOM 1965 N N . TRP A 1 260 ? 14.672 14.742 8.867 1 97.75 260 TRP A N 1
ATOM 1966 C CA . TRP A 1 260 ? 14.438 15.305 7.539 1 97.75 260 TRP A CA 1
ATOM 1967 C C . TRP A 1 260 ? 15.609 15 6.605 1 97.75 260 TRP A C 1
ATOM 1969 O O . TRP A 1 260 ? 16.75 15.352 6.906 1 97.75 260 TRP A O 1
ATOM 1979 N N . GLY A 1 261 ? 15.32 14.266 5.551 1 96 261 GLY A N 1
ATOM 1980 C CA . GLY A 1 261 ? 16.281 14.07 4.473 1 96 261 GLY A CA 1
ATOM 1981 C C . GLY A 1 261 ? 15.953 14.867 3.225 1 96 261 GLY A C 1
ATOM 1982 O O . GLY A 1 261 ? 15.289 15.906 3.301 1 96 261 GLY A O 1
ATOM 1983 N N . ARG A 1 262 ? 16.531 14.453 2.139 1 93.06 262 ARG A N 1
ATOM 1984 C CA . ARG A 1 262 ? 16.234 15.109 0.872 1 93.06 262 ARG A CA 1
ATOM 1985 C C . ARG A 1 262 ? 14.805 14.789 0.424 1 93.06 262 ARG A C 1
ATOM 1987 O O . ARG A 1 262 ? 14.531 13.68 -0.031 1 93.06 262 ARG A O 1
ATOM 1994 N N . ASP A 1 263 ? 13.898 15.742 0.543 1 92.5 263 ASP A N 1
ATOM 1995 C CA . ASP A 1 263 ? 12.523 15.656 0.059 1 92.5 263 ASP A CA 1
ATOM 1996 C C . ASP A 1 263 ? 11.758 14.555 0.777 1 92.5 263 ASP A C 1
ATOM 1998 O O . ASP A 1 263 ? 10.875 13.914 0.189 1 92.5 263 ASP A O 1
ATOM 2002 N N . VAL A 1 264 ? 12.148 14.258 2.064 1 96.94 264 VAL A N 1
ATOM 2003 C CA . VAL A 1 264 ? 11.461 13.219 2.838 1 96.94 264 VAL A CA 1
ATOM 2004 C C . VAL A 1 264 ? 11.617 13.508 4.328 1 96.94 264 VAL A C 1
ATOM 2006 O O . VAL A 1 264 ? 12.633 14.07 4.762 1 96.94 264 VAL A O 1
ATOM 2009 N N . TYR A 1 265 ? 10.625 13.18 5.062 1 98 265 TYR A N 1
ATOM 2010 C CA . TYR A 1 265 ? 10.789 13.133 6.512 1 98 265 TYR A CA 1
ATOM 2011 C C . TYR A 1 265 ? 10.445 11.75 7.051 1 98 265 TYR A C 1
ATOM 2013 O O . TYR A 1 265 ? 9.656 11.023 6.449 1 98 265 TYR A O 1
ATOM 2021 N N . LEU A 1 266 ? 11.078 11.367 8.133 1 98.69 266 LEU A N 1
ATOM 2022 C CA . LEU A 1 266 ? 10.844 10.148 8.906 1 98.69 266 LEU A CA 1
ATOM 2023 C C . LEU A 1 266 ? 10.438 10.492 10.344 1 98.69 266 LEU A C 1
ATOM 2025 O O . LEU A 1 266 ? 11.219 11.086 11.086 1 98.69 266 LEU A O 1
ATOM 2029 N N . VAL A 1 267 ? 9.234 10.086 10.711 1 98.69 267 VAL A N 1
ATOM 2030 C CA . VAL A 1 267 ? 8.711 10.438 12.023 1 98.69 267 VAL A CA 1
ATOM 2031 C C . VAL A 1 267 ? 8.461 9.172 12.836 1 98.69 267 VAL A C 1
ATOM 2033 O O . VAL A 1 267 ? 7.477 8.461 12.609 1 98.69 267 VAL A O 1
ATOM 2036 N N . PRO A 1 268 ? 9.32 8.906 13.812 1 98.31 268 PRO A N 1
ATOM 2037 C CA . PRO A 1 268 ? 9.109 7.727 14.656 1 98.31 268 PRO A CA 1
ATOM 2038 C C . PRO A 1 268 ? 8.039 7.941 15.719 1 98.31 268 PRO A C 1
ATOM 2040 O O . PRO A 1 268 ? 7.949 9.023 16.312 1 98.31 268 PRO A O 1
ATOM 2043 N N . ARG A 1 269 ? 7.203 6.969 15.891 1 97.44 269 ARG A N 1
ATOM 2044 C CA . ARG A 1 269 ? 6.199 6.957 16.953 1 97.44 269 ARG A CA 1
ATOM 2045 C C . ARG A 1 269 ? 6.586 5.984 18.062 1 97.44 269 ARG A C 1
ATOM 2047 O O . ARG A 1 269 ? 7.375 5.062 17.844 1 97.44 269 ARG A O 1
ATOM 2054 N N . GLU A 1 270 ? 5.965 6.152 19.141 1 94.25 270 GLU A N 1
ATOM 2055 C CA . GLU A 1 270 ? 6.273 5.328 20.312 1 94.25 270 GLU A CA 1
ATOM 2056 C C . GLU A 1 270 ? 5.812 3.887 20.109 1 94.25 270 GLU A C 1
ATOM 2058 O O . GLU A 1 270 ? 6.41 2.955 20.656 1 94.25 270 GLU A O 1
ATOM 2063 N N . ASP A 1 271 ? 4.836 3.719 19.312 1 95.81 271 ASP A N 1
ATOM 2064 C CA . ASP A 1 271 ? 4.293 2.377 19.125 1 95.81 271 ASP A CA 1
ATOM 2065 C C . ASP A 1 271 ? 5.043 1.636 18.016 1 95.81 271 ASP A C 1
ATOM 2067 O O . ASP A 1 271 ? 4.605 0.574 17.562 1 95.81 271 ASP A O 1
ATOM 2071 N N . GLY A 1 272 ? 6.098 2.217 17.562 1 97.31 272 GLY A N 1
ATOM 2072 C CA . GLY A 1 272 ? 6.957 1.548 16.609 1 97.31 272 GLY A CA 1
ATOM 2073 C C . GLY A 1 272 ? 6.668 1.949 15.172 1 97.31 272 GLY A C 1
ATOM 2074 O O . GLY A 1 272 ? 7.402 1.566 14.258 1 97.31 272 GLY A O 1
ATOM 2075 N N . ARG A 1 273 ? 5.652 2.668 14.961 1 98.25 273 ARG A N 1
ATOM 2076 C CA . ARG A 1 273 ? 5.398 3.16 13.609 1 98.25 273 ARG A CA 1
ATOM 2077 C C . ARG A 1 273 ? 6.469 4.152 13.172 1 98.25 273 ARG A C 1
ATOM 2079 O O . ARG A 1 273 ? 6.934 4.965 13.977 1 98.25 273 ARG A O 1
ATOM 2086 N N . LEU A 1 274 ? 6.852 4.098 11.961 1 98.69 274 LEU A N 1
ATOM 2087 C CA . LEU A 1 274 ? 7.691 5.082 11.281 1 98.69 274 LEU A CA 1
ATOM 2088 C C . LEU A 1 274 ? 6.953 5.711 10.102 1 98.69 274 LEU A C 1
ATOM 2090 O O . LEU A 1 274 ? 6.742 5.055 9.078 1 98.69 274 LEU A O 1
ATOM 2094 N N . LEU A 1 275 ? 6.543 6.938 10.242 1 98.75 275 LEU A N 1
ATOM 2095 C CA . LEU A 1 275 ? 5.828 7.629 9.18 1 98.75 275 LEU A CA 1
ATOM 2096 C C . LEU A 1 275 ? 6.805 8.25 8.18 1 98.75 275 LEU A C 1
ATOM 2098 O O . LEU A 1 275 ? 7.773 8.898 8.578 1 98.75 275 LEU A O 1
ATOM 2102 N N . ILE A 1 276 ? 6.574 7.961 6.973 1 98.69 276 ILE A N 1
ATOM 2103 C CA . ILE A 1 276 ? 7.371 8.508 5.879 1 98.69 276 ILE A CA 1
ATOM 2104 C C . ILE A 1 276 ? 6.5 9.398 5 1 98.69 276 ILE A C 1
ATOM 2106 O O . ILE A 1 276 ? 5.469 8.961 4.488 1 98.69 276 ILE A O 1
ATOM 2110 N N . GLY A 1 277 ? 6.859 10.602 4.863 1 97 277 GLY A N 1
ATOM 2111 C CA . GLY A 1 277 ? 6.121 11.531 4.027 1 97 277 GLY A CA 1
ATOM 2112 C C . GLY A 1 277 ? 7.012 12.539 3.326 1 97 277 GLY A C 1
ATOM 2113 O O . GLY A 1 277 ? 8.234 12.438 3.381 1 97 277 GLY A O 1
ATOM 2114 N N . ALA A 1 278 ? 6.188 13.508 2.381 1 79.06 278 ALA A N 1
ATOM 2115 C CA . ALA A 1 278 ? 6.742 14.797 1.964 1 79.06 278 ALA A CA 1
ATOM 2116 C C . ALA A 1 278 ? 6.508 15.039 0.476 1 79.06 278 ALA A C 1
ATOM 2118 O O . ALA A 1 278 ? 7.277 15.75 -0.174 1 79.06 278 ALA A O 1
ATOM 2119 N N . THR A 1 279 ? 5.434 14.289 -0.05 1 83.81 279 THR A N 1
ATOM 2120 C CA . THR A 1 279 ? 5.16 14.695 -1.425 1 83.81 279 THR A CA 1
ATOM 2121 C C . THR A 1 279 ? 4.293 15.945 -1.456 1 83.81 279 THR A C 1
ATOM 2123 O O . THR A 1 279 ? 3.562 16.234 -0.503 1 83.81 279 THR A O 1
ATOM 2126 N N . VAL A 1 280 ? 4.504 16.719 -2.416 1 89.12 280 VAL A N 1
ATOM 2127 C CA . VAL A 1 280 ? 3.686 17.891 -2.68 1 89.12 280 VAL A CA 1
ATOM 2128 C C . VAL A 1 280 ? 3.18 17.859 -4.121 1 89.12 280 VAL A C 1
ATOM 2130 O O . VAL A 1 280 ? 3.957 18.047 -5.062 1 89.12 280 VAL A O 1
ATOM 2133 N N . GLU A 1 281 ? 1.883 17.578 -4.223 1 90.31 281 GLU A N 1
ATOM 2134 C CA . GLU A 1 281 ? 1.322 17.344 -5.551 1 90.31 281 GLU A CA 1
ATOM 2135 C C . GLU A 1 281 ? 0.065 18.188 -5.773 1 90.31 281 GLU A C 1
ATOM 2137 O O . GLU A 1 281 ? -0.827 18.219 -4.922 1 90.31 281 GLU A O 1
ATOM 2142 N N . GLU A 1 282 ? 0.039 18.859 -6.879 1 90.88 282 GLU A N 1
ATOM 2143 C CA . GLU A 1 282 ? -1.18 19.562 -7.273 1 90.88 282 GLU A CA 1
ATOM 2144 C C . GLU A 1 282 ? -2.021 18.703 -8.219 1 90.88 282 GLU A C 1
ATOM 2146 O O . GLU A 1 282 ? -1.79 18.703 -9.43 1 90.88 282 GLU A O 1
ATOM 2151 N N . LYS A 1 283 ? -2.992 17.984 -7.668 1 91.56 283 LYS A N 1
ATOM 2152 C CA . LYS A 1 283 ? -3.812 17.031 -8.406 1 91.56 283 LYS A CA 1
ATOM 2153 C C . LYS A 1 283 ? -5.293 17.219 -8.086 1 91.56 283 LYS A C 1
ATOM 2155 O O . LYS A 1 283 ? -6.047 16.25 -8.039 1 91.56 283 LYS A O 1
ATOM 2160 N N . GLY A 1 284 ? -5.605 18.5 -7.762 1 95.31 284 GLY A N 1
ATOM 2161 C CA . GLY A 1 284 ? -6.977 18.703 -7.316 1 95.31 284 GLY A CA 1
ATOM 2162 C C . GLY A 1 284 ? -7.348 17.828 -6.133 1 95.31 284 GLY A C 1
ATOM 2163 O O . GLY A 1 284 ? -6.582 17.703 -5.18 1 95.31 284 GLY A O 1
ATOM 2164 N N . PHE A 1 285 ? -8.523 17.266 -6.148 1 96.5 285 PHE A N 1
ATOM 2165 C CA . PHE A 1 285 ? -9.008 16.516 -5 1 96.5 285 PHE A CA 1
ATOM 2166 C C . PHE A 1 285 ? -8.742 15.023 -5.188 1 96.5 285 PHE A C 1
ATOM 2168 O O . PHE A 1 285 ? -9.289 14.195 -4.457 1 96.5 285 PHE A O 1
ATOM 2175 N N . ASP A 1 286 ? -7.887 14.648 -6.25 1 95.94 286 ASP A N 1
ATOM 2176 C CA . ASP A 1 286 ? -7.488 13.258 -6.441 1 95.94 286 ASP A CA 1
ATOM 2177 C C . ASP A 1 286 ? -6.496 12.812 -5.371 1 95.94 286 ASP A C 1
ATOM 2179 O O . ASP A 1 286 ? -5.32 13.188 -5.418 1 95.94 286 ASP A O 1
ATOM 2183 N N . ALA A 1 287 ? -6.965 11.992 -4.441 1 96.25 287 ALA A N 1
ATOM 2184 C CA . ALA A 1 287 ? -6.121 11.602 -3.314 1 96.25 287 ALA A CA 1
ATOM 2185 C C . ALA A 1 287 ? -5.664 10.148 -3.447 1 96.25 287 ALA A C 1
ATOM 2187 O O . ALA A 1 287 ? -5.266 9.523 -2.463 1 96.25 287 ALA A O 1
ATOM 2188 N N . ARG A 1 288 ? -5.695 9.578 -4.668 1 95.06 288 ARG A N 1
ATOM 2189 C CA . ARG A 1 288 ? -5.215 8.219 -4.887 1 95.06 288 ARG A CA 1
ATOM 2190 C C . ARG A 1 288 ? -3.697 8.148 -4.773 1 95.06 288 ARG A C 1
ATOM 2192 O O . ARG A 1 288 ? -2.992 9.055 -5.227 1 95.06 288 ARG A O 1
ATOM 2199 N N . LEU A 1 289 ? -3.16 7.039 -4.219 1 97.69 289 LEU A N 1
ATOM 2200 C CA . LEU A 1 289 ? -1.728 6.766 -4.215 1 97.69 289 LEU A CA 1
ATOM 2201 C C . LEU A 1 289 ? -1.236 6.426 -5.617 1 97.69 289 LEU A C 1
ATOM 2203 O O . LEU A 1 289 ? -1.948 5.777 -6.391 1 97.69 289 LEU A O 1
ATOM 2207 N N . THR A 1 290 ? -0.042 6.855 -5.965 1 97.94 290 THR A N 1
ATOM 2208 C CA . THR A 1 290 ? 0.526 6.531 -7.27 1 97.94 290 THR A CA 1
ATOM 2209 C C . THR A 1 290 ? 1.815 5.727 -7.113 1 97.94 290 THR A C 1
ATOM 2211 O O . THR A 1 290 ? 2.486 5.816 -6.082 1 97.94 290 THR A O 1
ATOM 2214 N N . ALA A 1 291 ? 2.145 4.996 -8.102 1 98.38 291 ALA A N 1
ATOM 2215 C CA . ALA A 1 291 ? 3.389 4.23 -8.117 1 98.38 291 ALA A CA 1
ATOM 2216 C C . ALA A 1 291 ? 4.594 5.141 -7.898 1 98.38 291 ALA A C 1
ATOM 2218 O O . ALA A 1 291 ? 5.469 4.84 -7.082 1 98.38 291 ALA A O 1
ATOM 2219 N N . GLY A 1 292 ? 4.586 6.258 -8.617 1 97.62 292 GLY A N 1
ATOM 2220 C CA . GLY A 1 292 ? 5.695 7.188 -8.5 1 97.62 292 GLY A CA 1
ATOM 2221 C C . GLY A 1 292 ? 5.828 7.793 -7.113 1 97.62 292 GLY A C 1
ATOM 2222 O O . GLY A 1 292 ? 6.938 7.941 -6.598 1 97.62 292 GLY A O 1
ATOM 2223 N N . GLY A 1 293 ? 4.695 8.18 -6.535 1 97.44 293 GLY A N 1
ATOM 2224 C CA . GLY A 1 293 ? 4.715 8.734 -5.195 1 97.44 293 GLY A CA 1
ATOM 2225 C C . GLY A 1 293 ? 5.281 7.785 -4.16 1 97.44 293 GLY A C 1
ATOM 2226 O O . GLY A 1 293 ? 6.164 8.156 -3.383 1 97.44 293 GLY A O 1
ATOM 2227 N N . VAL A 1 294 ? 4.836 6.551 -4.164 1 97.94 294 VAL A N 1
ATOM 2228 C CA . VAL A 1 294 ? 5.281 5.547 -3.203 1 97.94 294 VAL A CA 1
ATOM 2229 C C . VAL A 1 294 ? 6.75 5.207 -3.457 1 97.94 294 VAL A C 1
ATOM 2231 O O . VAL A 1 294 ? 7.547 5.137 -2.52 1 97.94 294 VAL A O 1
ATOM 2234 N N . TYR A 1 295 ? 7.152 5.086 -4.676 1 97.69 295 TYR A N 1
ATOM 2235 C CA . TYR A 1 295 ? 8.523 4.789 -5.055 1 97.69 295 TYR A CA 1
ATOM 2236 C C . TYR A 1 295 ? 9.477 5.863 -4.543 1 97.69 295 TYR A C 1
ATOM 2238 O O . TYR A 1 295 ? 10.5 5.551 -3.932 1 97.69 295 TYR A O 1
ATOM 2246 N N . ASN A 1 296 ? 9.125 7.07 -4.805 1 97.06 296 ASN A N 1
ATOM 2247 C CA . ASN A 1 296 ? 10 8.18 -4.434 1 97.06 296 ASN A CA 1
ATOM 2248 C C . ASN A 1 296 ? 10.148 8.297 -2.922 1 97.06 296 ASN A C 1
ATOM 2250 O O . ASN A 1 296 ? 11.242 8.562 -2.42 1 97.06 296 ASN A O 1
ATOM 2254 N N . LEU A 1 297 ? 9.07 8.109 -2.223 1 98.06 297 LEU A N 1
ATOM 2255 C CA . LEU A 1 297 ? 9.125 8.164 -0.767 1 98.06 297 LEU A CA 1
ATOM 2256 C C . LEU A 1 297 ? 10.047 7.074 -0.22 1 98.06 297 LEU A C 1
ATOM 2258 O O . LEU A 1 297 ? 10.922 7.352 0.605 1 98.06 297 LEU A O 1
ATOM 2262 N N . LEU A 1 298 ? 9.883 5.879 -0.689 1 98.31 298 LEU A N 1
ATOM 2263 C CA . LEU A 1 298 ? 10.688 4.766 -0.185 1 98.31 298 LEU A CA 1
ATOM 2264 C C . LEU A 1 298 ? 12.148 4.938 -0.564 1 98.31 298 LEU A C 1
ATOM 2266 O O . LEU A 1 298 ? 13.039 4.688 0.252 1 98.31 298 LEU A O 1
ATOM 2270 N N . ARG A 1 299 ? 12.391 5.391 -1.767 1 97.44 299 ARG A N 1
ATOM 2271 C CA . ARG A 1 299 ? 13.758 5.605 -2.23 1 97.44 299 ARG A CA 1
ATOM 2272 C C . ARG A 1 299 ? 14.484 6.613 -1.347 1 97.44 299 ARG A C 1
ATOM 2274 O O . ARG A 1 299 ? 15.586 6.344 -0.865 1 97.44 299 ARG A O 1
ATOM 2281 N N . ARG A 1 300 ? 13.852 7.754 -1.154 1 97.25 300 ARG A N 1
ATOM 2282 C CA . ARG A 1 300 ? 14.461 8.82 -0.373 1 97.25 300 ARG A CA 1
ATOM 2283 C C . ARG A 1 300 ? 14.641 8.406 1.083 1 97.25 300 ARG A C 1
ATOM 2285 O O . ARG A 1 300 ? 15.648 8.727 1.707 1 97.25 300 ARG A O 1
ATOM 2292 N N . ALA A 1 301 ? 13.633 7.719 1.623 1 98.12 301 ALA A N 1
ATOM 2293 C CA . ALA A 1 301 ? 13.742 7.219 2.99 1 98.12 301 ALA A CA 1
ATOM 2294 C C . ALA A 1 301 ? 14.906 6.242 3.125 1 98.12 301 ALA A C 1
ATOM 2296 O O . ALA A 1 301 ? 15.688 6.32 4.078 1 98.12 301 ALA A O 1
ATOM 2297 N N . TRP A 1 302 ? 15.031 5.344 2.17 1 97.62 302 TRP A N 1
ATOM 2298 C CA . TRP A 1 302 ? 16.078 4.336 2.182 1 97.62 302 TRP A CA 1
ATOM 2299 C C . TRP A 1 302 ? 17.453 4.988 2.107 1 97.62 302 TRP A C 1
ATOM 2301 O O . TRP A 1 302 ? 18.406 4.535 2.76 1 97.62 302 TRP A O 1
ATOM 2311 N N . GLU A 1 303 ? 17.594 6.055 1.325 1 97.12 303 GLU A N 1
ATOM 2312 C CA . GLU A 1 303 ? 18.859 6.785 1.2 1 97.12 303 GLU A CA 1
ATOM 2313 C C . GLU A 1 303 ? 19.297 7.363 2.543 1 97.12 303 GLU A C 1
ATOM 2315 O O . GLU A 1 303 ? 20.484 7.574 2.775 1 97.12 303 GLU A O 1
ATOM 2320 N N . THR A 1 304 ? 18.344 7.613 3.414 1 97.62 304 THR A N 1
ATOM 2321 C CA . THR A 1 304 ? 18.594 8.227 4.711 1 97.62 304 THR A CA 1
ATOM 2322 C C . THR A 1 304 ? 18.734 7.168 5.797 1 97.62 304 THR A C 1
ATOM 2324 O O . THR A 1 304 ? 19.609 7.273 6.668 1 97.62 304 THR A O 1
ATOM 2327 N N . LEU A 1 305 ? 17.953 6.156 5.75 1 98.12 305 LEU A N 1
ATOM 2328 C CA . LEU A 1 305 ? 17.859 5.082 6.73 1 98.12 305 LEU A CA 1
ATOM 2329 C C . LEU A 1 305 ? 17.734 3.727 6.047 1 98.12 305 LEU A C 1
ATOM 2331 O O . LEU A 1 305 ? 16.641 3.15 6 1 98.12 305 LEU A O 1
ATOM 2335 N N . PRO A 1 306 ? 18.844 3.086 5.676 1 97.75 306 PRO A N 1
ATOM 2336 C CA . PRO A 1 306 ? 18.812 1.881 4.844 1 97.75 306 PRO A CA 1
ATOM 2337 C C . PRO A 1 306 ? 18.094 0.714 5.516 1 97.75 306 PRO A C 1
ATOM 2339 O O . PRO A 1 306 ? 17.516 -0.132 4.832 1 97.75 306 PRO A O 1
ATOM 2342 N N . ALA A 1 307 ? 18 0.69 6.777 1 97.44 307 ALA A N 1
ATOM 2343 C CA . ALA A 1 307 ? 17.438 -0.426 7.531 1 97.44 307 ALA A CA 1
ATOM 2344 C C . ALA A 1 307 ? 15.938 -0.549 7.285 1 97.44 307 ALA A C 1
ATOM 2346 O O . ALA A 1 307 ? 15.328 -1.562 7.629 1 97.44 307 ALA A O 1
ATOM 2347 N N . ILE A 1 308 ? 15.297 0.442 6.609 1 97.94 308 ILE A N 1
ATOM 2348 C CA . ILE A 1 308 ? 13.852 0.38 6.391 1 97.94 308 ILE A CA 1
ATOM 2349 C C . ILE A 1 308 ? 13.531 -0.737 5.402 1 97.94 308 ILE A C 1
ATOM 2351 O O . ILE A 1 308 ? 12.375 -1.161 5.293 1 97.94 308 ILE A O 1
ATOM 2355 N N . ASP A 1 309 ? 14.531 -1.233 4.727 1 96.81 309 ASP A N 1
ATOM 2356 C CA . ASP A 1 309 ? 14.352 -2.225 3.67 1 96.81 309 ASP A CA 1
ATOM 2357 C C . ASP A 1 309 ? 13.562 -3.428 4.168 1 96.81 309 ASP A C 1
ATOM 2359 O O . ASP A 1 309 ? 12.68 -3.932 3.467 1 96.81 309 ASP A O 1
ATOM 2363 N N . GLU A 1 310 ? 13.719 -3.836 5.355 1 94.94 310 GLU A N 1
ATOM 2364 C CA . GLU A 1 310 ? 13.141 -5.074 5.875 1 94.94 310 GLU A CA 1
ATOM 2365 C C . GLU A 1 310 ? 11.875 -4.801 6.68 1 94.94 310 GLU A C 1
ATOM 2367 O O . GLU A 1 310 ? 11.227 -5.734 7.16 1 94.94 310 GLU A O 1
ATOM 2372 N N . LEU A 1 311 ? 11.531 -3.535 6.863 1 98.19 311 LEU A N 1
ATOM 2373 C CA . LEU A 1 311 ? 10.406 -3.199 7.73 1 98.19 311 LEU A CA 1
ATOM 2374 C C . LEU A 1 311 ? 9.078 -3.451 7.023 1 98.19 311 LEU A C 1
ATOM 2376 O O . LEU A 1 311 ? 8.938 -3.158 5.836 1 98.19 311 LEU A O 1
ATOM 2380 N N . PRO A 1 312 ? 8.102 -4.043 7.766 1 98.12 312 PRO A N 1
ATOM 2381 C CA . PRO A 1 312 ? 6.766 -4.223 7.195 1 98.12 312 PRO A CA 1
ATOM 2382 C C . PRO A 1 312 ? 6.043 -2.898 6.953 1 98.12 312 PRO A C 1
ATOM 2384 O O . PRO A 1 312 ? 6.188 -1.96 7.738 1 98.12 312 PRO A O 1
ATOM 2387 N N . ILE A 1 313 ? 5.32 -2.797 5.859 1 98.5 313 ILE A N 1
ATOM 2388 C CA . ILE A 1 313 ? 4.434 -1.667 5.598 1 98.5 313 ILE A CA 1
ATOM 2389 C C . ILE A 1 313 ? 3.135 -1.836 6.383 1 98.5 313 ILE A C 1
ATOM 2391 O O . ILE A 1 313 ? 2.443 -2.848 6.238 1 98.5 313 ILE A O 1
ATOM 2395 N N . VAL A 1 314 ? 2.799 -0.875 7.141 1 97.88 314 VAL A N 1
ATOM 2396 C CA . VAL A 1 314 ? 1.595 -0.893 7.965 1 97.88 314 VAL A CA 1
ATOM 2397 C C . VAL A 1 314 ? 0.432 -0.268 7.195 1 97.88 314 VAL A C 1
ATOM 2399 O O . VAL A 1 314 ? -0.7 -0.752 7.27 1 97.88 314 VAL A O 1
ATOM 2402 N N . GLU A 1 315 ? 0.746 0.811 6.578 1 97.5 315 GLU A N 1
ATOM 2403 C CA . GLU A 1 315 ? -0.292 1.599 5.922 1 97.5 315 GLU A CA 1
ATOM 2404 C C . GLU A 1 315 ? 0.305 2.527 4.867 1 97.5 315 GLU A C 1
ATOM 2406 O O . GLU A 1 315 ? 1.468 2.924 4.969 1 97.5 315 GLU A O 1
ATOM 2411 N N . THR A 1 316 ? -0.423 2.771 3.838 1 98 316 THR A N 1
ATOM 2412 C CA . THR A 1 316 ? -0.177 3.844 2.881 1 98 316 THR A CA 1
ATOM 2413 C C . THR A 1 316 ? -1.433 4.691 2.682 1 98 316 THR A C 1
ATOM 2415 O O . THR A 1 316 ? -2.545 4.16 2.646 1 98 316 THR A O 1
ATOM 2418 N N . TRP A 1 317 ? -1.265 6.008 2.701 1 97.69 317 TRP A N 1
ATOM 2419 C CA . TRP A 1 317 ? -2.428 6.875 2.547 1 97.69 317 TRP A CA 1
ATOM 2420 C C . TRP A 1 317 ? -2.035 8.203 1.905 1 97.69 317 TRP A C 1
ATOM 2422 O O . TRP A 1 317 ? -0.863 8.422 1.594 1 97.69 317 TRP A O 1
ATOM 2432 N N . ALA A 1 318 ? -3.018 9.008 1.598 1 97.62 318 ALA A N 1
ATOM 2433 C CA . ALA A 1 318 ? -2.814 10.352 1.063 1 97.62 318 ALA A CA 1
ATOM 2434 C C . ALA A 1 318 ? -3.748 11.359 1.733 1 97.62 318 ALA A C 1
ATOM 2436 O O . ALA A 1 318 ? -4.77 10.977 2.311 1 97.62 318 ALA A O 1
ATOM 2437 N N . GLY A 1 319 ? -3.328 12.508 1.803 1 97.56 319 GLY A N 1
ATOM 2438 C CA . GLY A 1 319 ? -4.113 13.594 2.363 1 97.56 319 GLY A CA 1
ATOM 2439 C C . GLY A 1 319 ? -4.066 14.859 1.528 1 97.56 319 GLY A C 1
ATOM 2440 O O . GLY A 1 319 ? -3.236 14.984 0.624 1 97.56 319 GLY A O 1
ATOM 2441 N N . LEU A 1 320 ? -4.98 15.719 1.773 1 98.19 320 LEU A N 1
ATOM 2442 C CA . LEU A 1 320 ? -5.086 17 1.065 1 98.19 320 LEU A CA 1
ATOM 2443 C C . LEU A 1 320 ? -4.895 18.172 2.021 1 98.19 320 LEU A C 1
ATOM 2445 O O . LEU A 1 320 ? -5.762 18.438 2.852 1 98.19 320 LEU A O 1
ATOM 2449 N N . ARG A 1 321 ? -3.795 18.844 1.917 1 98.12 321 ARG A N 1
ATOM 2450 C CA . ARG A 1 321 ? -3.527 20.047 2.688 1 98.12 321 ARG A CA 1
ATOM 2451 C C . ARG A 1 321 ? -4.301 21.234 2.123 1 98.12 321 ARG A C 1
ATOM 2453 O O . ARG A 1 321 ? -4.477 21.359 0.908 1 98.12 321 ARG A O 1
ATOM 2460 N N . PRO A 1 322 ? -4.785 22.047 3.055 1 98.25 322 PRO A N 1
ATOM 2461 C CA . PRO A 1 322 ? -5.363 23.312 2.576 1 98.25 322 PRO A CA 1
ATOM 2462 C C . PRO A 1 322 ? -4.309 24.375 2.285 1 98.25 322 PRO A C 1
ATOM 2464 O O . PRO A 1 322 ? -3.848 25.062 3.201 1 98.25 322 PRO A O 1
ATOM 2467 N N . GLY A 1 323 ? -3.963 24.547 1.021 1 97.62 323 GLY A N 1
ATOM 2468 C CA . GLY A 1 323 ? -2.945 25.516 0.646 1 97.62 323 GLY A CA 1
ATOM 2469 C C . GLY A 1 323 ? -3.523 26.844 0.197 1 97.62 323 GLY A C 1
ATOM 2470 O O . GLY A 1 323 ? -4.348 26.891 -0.719 1 97.62 323 GLY A O 1
ATOM 2471 N N . SER A 1 324 ? -3.143 27.906 0.897 1 96.69 324 SER A N 1
ATOM 2472 C CA . SER A 1 324 ? -3.459 29.25 0.427 1 96.69 324 SER A CA 1
ATOM 2473 C C . SER A 1 324 ? -2.4 29.766 -0.546 1 96.69 324 SER A C 1
ATOM 2475 O O . SER A 1 324 ? -1.432 29.062 -0.841 1 96.69 324 SER A O 1
ATOM 2477 N N . ARG A 1 325 ? -2.541 30.953 -1.027 1 93.12 325 ARG A N 1
ATOM 2478 C CA . ARG A 1 325 ? -1.641 31.5 -2.037 1 93.12 325 ARG A CA 1
ATOM 2479 C C . ARG A 1 325 ? -0.248 31.734 -1.461 1 93.12 325 ARG A C 1
ATOM 2481 O O . ARG A 1 325 ? 0.751 31.625 -2.172 1 93.12 325 ARG A O 1
ATOM 2488 N N . ASP A 1 326 ? -0.187 32.062 -0.181 1 93.25 326 ASP A N 1
ATOM 2489 C CA . ASP A 1 326 ? 1.101 32.344 0.445 1 93.25 326 ASP A CA 1
ATOM 2490 C C . ASP A 1 326 ? 1.454 31.297 1.485 1 93.25 326 ASP A C 1
ATOM 2492 O O . ASP A 1 326 ? 2.338 31.5 2.316 1 93.25 326 ASP A O 1
ATOM 2496 N N . ASP A 1 327 ? 0.735 30.234 1.573 1 92.94 327 ASP A N 1
ATOM 2497 C CA . ASP A 1 327 ? 0.965 29.062 2.402 1 92.94 327 ASP A CA 1
ATOM 2498 C C . ASP A 1 327 ? 0.789 29.391 3.885 1 92.94 327 ASP A C 1
ATOM 2500 O O . ASP A 1 327 ? 1.195 28.609 4.75 1 92.94 327 ASP A O 1
ATOM 2504 N N . ALA A 1 328 ? 0.21 30.578 4.184 1 97.5 328 ALA A N 1
ATOM 2505 C CA . ALA A 1 328 ? -0.129 30.953 5.555 1 97.5 328 ALA A CA 1
ATOM 2506 C C . ALA A 1 328 ? -1.619 30.766 5.824 1 97.5 328 ALA A C 1
ATOM 2508 O O . ALA A 1 328 ? -2.436 30.812 4.898 1 97.5 328 ALA A O 1
ATOM 2509 N N . PRO A 1 329 ? -1.98 30.531 7.059 1 98.62 329 PRO A N 1
ATOM 2510 C CA . PRO A 1 329 ? -3.398 30.344 7.371 1 98.62 329 PRO A CA 1
ATOM 2511 C C . PRO A 1 329 ? -4.227 31.609 7.156 1 98.62 329 PRO A C 1
ATOM 2513 O O . PRO A 1 329 ? -3.67 32.719 7.082 1 98.62 329 PRO A O 1
ATOM 2516 N N . ILE A 1 330 ? -5.469 31.422 6.938 1 98.81 330 ILE A N 1
ATOM 2517 C CA . ILE A 1 330 ? -6.441 32.5 6.848 1 98.81 330 ILE A CA 1
ATOM 2518 C C . ILE A 1 330 ? -7.34 32.5 8.086 1 98.81 330 ILE A C 1
ATOM 2520 O O . ILE A 1 330 ? -8.172 31.594 8.242 1 98.81 330 ILE A O 1
ATOM 2524 N N . LEU A 1 331 ? -7.152 33.469 8.906 1 98.88 331 LEU A N 1
ATOM 2525 C CA . LEU A 1 331 ? -7.773 33.469 10.227 1 98.88 331 LEU A CA 1
ATOM 2526 C C . LEU A 1 331 ? -8.531 34.781 10.469 1 98.88 331 LEU A C 1
ATOM 2528 O O . LEU A 1 331 ? -8.008 35.875 10.234 1 98.88 331 LEU A O 1
ATOM 2532 N N . GLY A 1 332 ? -9.773 34.625 10.961 1 98.56 332 GLY A N 1
ATOM 2533 C CA . GLY A 1 332 ? -10.438 35.812 11.461 1 98.56 332 GLY A CA 1
ATOM 2534 C C . GLY A 1 332 ? -11.688 36.156 10.672 1 98.56 332 GLY A C 1
ATOM 2535 O O . GLY A 1 332 ? -12.281 35.312 10.023 1 98.56 332 GLY A O 1
ATOM 2536 N N . THR A 1 333 ? -12.094 37.406 10.812 1 97.81 333 THR A N 1
ATOM 2537 C CA . THR A 1 333 ? -13.375 37.875 10.297 1 97.81 333 THR A CA 1
ATOM 2538 C C . THR A 1 333 ? -13.328 38.031 8.781 1 97.81 333 THR A C 1
ATOM 2540 O O . THR A 1 333 ? -12.242 38.031 8.188 1 97.81 333 THR A O 1
ATOM 2543 N N . THR A 1 334 ? -14.5 38.062 8.203 1 97.06 334 THR A N 1
ATOM 2544 C CA . THR A 1 334 ? -14.711 38.344 6.789 1 97.06 334 THR A CA 1
ATOM 2545 C C . THR A 1 334 ? -15.586 39.594 6.625 1 97.06 334 THR A C 1
ATOM 2547 O O . THR A 1 334 ? -16.062 40.156 7.609 1 97.06 334 THR A O 1
ATOM 2550 N N . PRO A 1 335 ? -15.781 40 5.402 1 94.44 335 PRO A N 1
ATOM 2551 C CA . PRO A 1 335 ? -16.719 41.094 5.188 1 94.44 335 PRO A CA 1
ATOM 2552 C C . PRO A 1 335 ? -18.156 40.719 5.512 1 94.44 335 PRO A C 1
ATOM 2554 O O . PRO A 1 335 ? -19.031 41.594 5.582 1 94.44 335 PRO A O 1
ATOM 2557 N N . VAL A 1 336 ? -18.422 39.531 5.652 1 96.56 336 VAL A N 1
ATOM 2558 C CA . VAL A 1 336 ? -19.734 39.062 6.062 1 96.56 336 VAL A CA 1
ATOM 2559 C C . VAL A 1 336 ? -19.797 38.969 7.586 1 96.56 336 VAL A C 1
ATOM 2561 O O . VAL A 1 336 ? -19.062 38.188 8.203 1 96.56 336 VAL A O 1
ATOM 2564 N N . GLU A 1 337 ? -20.719 39.75 8.203 1 95.94 337 GLU A N 1
ATOM 2565 C CA . GLU A 1 337 ? -20.844 39.781 9.656 1 95.94 337 GLU A CA 1
ATOM 2566 C C . GLU A 1 337 ? -21.188 38.375 10.195 1 95.94 337 GLU A C 1
ATOM 2568 O O . GLU A 1 337 ? -22.078 37.719 9.68 1 95.94 337 GLU A O 1
ATOM 2573 N N . GLY A 1 338 ? -20.344 37.938 11.148 1 96.81 338 GLY A N 1
ATOM 2574 C CA . GLY A 1 338 ? -20.625 36.688 11.797 1 96.81 338 GLY A CA 1
ATOM 2575 C C . GLY A 1 338 ? -19.906 35.5 11.156 1 96.81 338 GLY A C 1
ATOM 2576 O O . GLY A 1 338 ? -19.859 34.406 11.711 1 96.81 338 GLY A O 1
ATOM 2577 N N . LEU A 1 339 ? -19.344 35.75 9.953 1 98.06 339 LEU A N 1
ATOM 2578 C CA . LEU A 1 339 ? -18.609 34.688 9.258 1 98.06 339 LEU A CA 1
ATOM 2579 C C . LEU A 1 339 ? -17.125 34.781 9.57 1 98.06 339 LEU A C 1
ATOM 2581 O O . LEU A 1 339 ? -16.484 35.812 9.344 1 98.06 339 LEU A O 1
ATOM 2585 N N . ILE A 1 340 ? -16.578 33.688 10.133 1 98.69 340 ILE A N 1
ATOM 2586 C CA . ILE A 1 340 ? -15.18 33.656 10.547 1 98.69 340 ILE A CA 1
ATOM 2587 C C . ILE A 1 340 ? -14.461 32.531 9.805 1 98.69 340 ILE A C 1
ATOM 2589 O O . ILE A 1 340 ? -15.031 31.453 9.594 1 98.69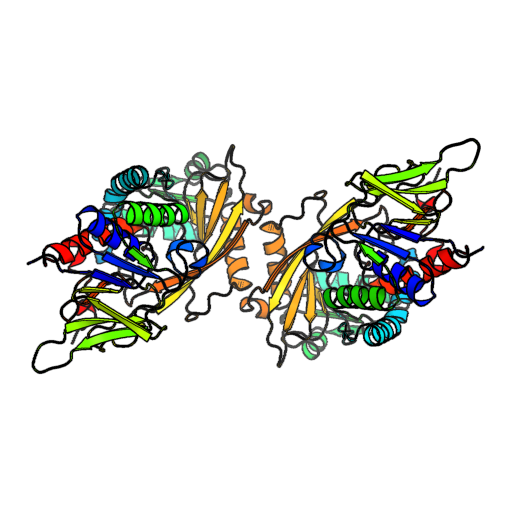 340 ILE A O 1
ATOM 2593 N N . LEU A 1 341 ? -13.211 32.812 9.391 1 98.81 341 LEU A N 1
ATOM 2594 C CA . LEU A 1 341 ? -12.406 31.797 8.695 1 98.81 341 LEU A CA 1
ATOM 2595 C C . LEU A 1 341 ? -11.32 31.25 9.609 1 98.81 341 LEU A C 1
ATOM 2597 O O . LEU A 1 341 ? -10.719 31.984 10.383 1 98.81 341 LEU A O 1
ATOM 2601 N N . ALA A 1 342 ? -11.078 29.969 9.609 1 98.88 342 ALA A N 1
ATOM 2602 C CA . ALA A 1 342 ? -9.953 29.234 10.172 1 98.88 342 ALA A CA 1
ATOM 2603 C C . ALA A 1 342 ? -9.523 28.094 9.258 1 98.88 342 ALA A C 1
ATOM 2605 O O . ALA A 1 342 ? -9.758 26.922 9.562 1 98.88 342 ALA A O 1
ATOM 2606 N N . THR A 1 343 ? -8.844 28.406 8.164 1 98.62 343 THR A N 1
ATOM 2607 C CA . THR A 1 343 ? -8.469 27.469 7.117 1 98.62 343 THR A CA 1
ATOM 2608 C C . THR A 1 343 ? -7.145 27.875 6.473 1 98.62 343 THR A C 1
ATOM 2610 O O . THR A 1 343 ? -6.457 28.766 6.969 1 98.62 343 THR A O 1
ATOM 2613 N N . GLY A 1 344 ? -6.668 27.094 5.52 1 98.56 344 GLY A N 1
ATOM 2614 C CA . GLY A 1 344 ? -5.484 27.469 4.758 1 98.56 344 GLY A CA 1
ATOM 2615 C C . GLY A 1 344 ? -4.188 27.156 5.484 1 98.56 344 GLY A C 1
ATOM 2616 O O . GLY A 1 344 ? -3.139 27.719 5.148 1 98.56 344 GLY A O 1
ATOM 2617 N N . HIS A 1 345 ? -4.156 26.281 6.375 1 98.44 345 HIS A N 1
ATOM 2618 C CA . HIS A 1 345 ? -3.02 26.062 7.258 1 98.44 345 HIS A CA 1
ATOM 2619 C C . HIS A 1 345 ? -1.909 25.297 6.547 1 98.44 345 HIS A C 1
ATOM 2621 O O . HIS A 1 345 ? -0.812 25.141 7.086 1 98.44 345 HIS A O 1
ATOM 2627 N N . TYR A 1 346 ? -2.174 24.766 5.348 1 96.81 346 TYR A N 1
ATOM 2628 C CA . TYR A 1 346 ? -1.185 24.062 4.539 1 96.81 346 TYR A CA 1
ATOM 2629 C C . TYR A 1 346 ? -0.505 22.953 5.34 1 96.81 346 TYR A C 1
ATOM 2631 O O . TYR A 1 346 ? -1.173 22.062 5.863 1 96.81 346 TYR A O 1
ATOM 2639 N N . ARG A 1 347 ? 0.796 23 5.492 1 95.81 347 ARG A N 1
ATOM 2640 C CA . ARG A 1 347 ? 1.524 21.906 6.133 1 95.81 347 ARG A CA 1
ATOM 2641 C C . ARG A 1 347 ? 1.632 22.125 7.637 1 95.81 347 ARG A C 1
ATOM 2643 O O . ARG A 1 347 ? 2.191 21.297 8.352 1 95.81 347 ARG A O 1
ATOM 2650 N N . ASN A 1 348 ? 1 23.188 8.188 1 97.75 348 ASN A N 1
ATOM 2651 C CA . ASN A 1 348 ? 1.228 23.578 9.578 1 97.75 348 ASN A CA 1
ATOM 2652 C C . ASN A 1 348 ? -0.04 23.422 10.414 1 97.75 348 ASN A C 1
ATOM 2654 O O . ASN A 1 348 ? -0.141 24 11.5 1 97.75 348 ASN A O 1
ATOM 2658 N N . GLY A 1 349 ? -1.007 22.688 9.953 1 98.25 349 GLY A N 1
ATOM 2659 C CA . GLY A 1 349 ? -2.279 22.578 10.648 1 98.25 349 GLY A CA 1
ATOM 2660 C C . GLY A 1 349 ? -2.143 22.047 12.062 1 98.25 349 GLY A C 1
ATOM 2661 O O . GLY A 1 349 ? -2.74 22.578 13 1 98.25 349 GLY A O 1
ATOM 2662 N N . ILE A 1 350 ? -1.35 21 12.242 1 98.81 350 ILE A N 1
ATOM 2663 C CA . ILE A 1 350 ? -1.166 20.406 13.562 1 98.81 350 ILE A CA 1
ATOM 2664 C C . ILE A 1 350 ? -0.403 21.391 14.461 1 98.81 350 ILE A C 1
ATOM 2666 O O . ILE A 1 350 ? -0.812 21.641 15.594 1 98.81 350 ILE A O 1
ATOM 2670 N N . LEU A 1 351 ? 0.639 21.953 13.938 1 98.81 351 LEU A N 1
ATOM 2671 C CA . LEU A 1 351 ? 1.467 22.891 14.695 1 98.81 351 LEU A CA 1
ATOM 2672 C C . LEU A 1 351 ? 0.651 24.094 15.141 1 98.81 351 LEU A C 1
ATOM 2674 O O . LEU A 1 351 ? 0.789 24.547 16.281 1 98.81 351 LEU A O 1
ATOM 2678 N N . LEU A 1 352 ? -0.221 24.562 14.328 1 98.88 352 LEU A N 1
ATOM 2679 C CA . LEU A 1 352 ? -0.9 25.828 14.578 1 98.88 352 LEU A CA 1
ATOM 2680 C C . LEU A 1 352 ? -2.197 25.609 15.352 1 98.88 352 LEU A C 1
ATOM 2682 O O . LEU A 1 352 ? -2.926 26.562 15.633 1 98.88 352 LEU A O 1
ATOM 2686 N N . ALA A 1 353 ? -2.492 24.422 15.75 1 98.81 353 ALA A N 1
ATOM 2687 C CA . ALA A 1 353 ? -3.775 24.062 16.359 1 98.81 353 ALA A CA 1
ATOM 2688 C C . ALA A 1 353 ? -4.027 24.875 17.625 1 98.81 353 ALA A C 1
ATOM 2690 O O . ALA A 1 353 ? -5.07 25.531 17.75 1 98.81 353 ALA A O 1
ATOM 2691 N N . PRO A 1 354 ? -3.035 24.969 18.562 1 98.81 354 PRO A N 1
ATOM 2692 C CA . PRO A 1 354 ? -3.324 25.688 19.812 1 98.81 354 PRO A CA 1
ATOM 2693 C C . PRO A 1 354 ? -3.609 27.172 19.594 1 98.81 354 PRO A C 1
ATOM 2695 O O . PRO A 1 354 ? -4.598 27.703 20.109 1 98.81 354 PRO A O 1
ATOM 2698 N N . VAL A 1 355 ? -2.785 27.812 18.766 1 98.88 355 VAL A N 1
ATOM 2699 C CA . VAL A 1 355 ? -2.934 29.25 18.594 1 98.88 355 VAL A CA 1
ATOM 2700 C C . VAL A 1 355 ? -4.219 29.547 17.812 1 98.88 355 VAL A C 1
ATOM 2702 O O . VAL A 1 355 ? -4.898 30.531 18.094 1 98.88 355 VAL A O 1
ATOM 2705 N N . THR A 1 356 ? -4.551 28.734 16.859 1 98.88 356 THR A N 1
ATOM 2706 C CA . THR A 1 356 ? -5.785 28.906 16.094 1 98.88 356 THR A CA 1
ATOM 2707 C C . THR A 1 356 ? -7.004 28.75 17 1 98.88 356 THR A C 1
ATOM 2709 O O . THR A 1 356 ? -7.91 29.578 16.984 1 98.88 356 THR A O 1
ATOM 2712 N N . ALA A 1 357 ? -7.023 27.703 17.797 1 98.88 357 ALA A N 1
ATOM 2713 C CA . ALA A 1 357 ? -8.133 27.422 18.703 1 98.88 357 ALA A CA 1
ATOM 2714 C C . ALA A 1 357 ? -8.359 28.594 19.672 1 98.88 357 ALA A C 1
ATOM 2716 O O . ALA A 1 357 ? -9.477 29.078 19.812 1 98.88 357 ALA A O 1
ATOM 2717 N N . GLN A 1 358 ? -7.309 29.047 20.234 1 98.44 358 GLN A N 1
ATOM 2718 C CA . GLN A 1 358 ? -7.398 30.094 21.266 1 98.44 358 GLN A CA 1
ATOM 2719 C C . GLN A 1 358 ? -7.754 31.438 20.656 1 98.44 358 GLN A C 1
ATOM 2721 O O . GLN A 1 358 ? -8.602 32.156 21.172 1 98.44 358 GLN A O 1
ATOM 2726 N N . ALA A 1 359 ? -7.125 31.766 19.578 1 98.75 359 ALA A N 1
ATOM 2727 C CA . ALA A 1 359 ? -7.324 33.062 18.969 1 98.75 359 ALA A CA 1
ATOM 2728 C C . ALA A 1 359 ? -8.742 33.219 18.422 1 98.75 359 ALA A C 1
ATOM 2730 O O . ALA A 1 359 ? -9.406 34.219 18.641 1 98.75 359 ALA A O 1
ATOM 2731 N N . ILE A 1 360 ? -9.219 32.219 17.703 1 98.81 360 ILE A N 1
ATOM 2732 C CA . ILE A 1 360 ? -10.539 32.281 17.078 1 98.81 360 ILE A CA 1
ATOM 2733 C C . ILE A 1 360 ? -11.625 32.25 18.156 1 98.81 360 ILE A C 1
ATOM 2735 O O . ILE A 1 360 ? -12.633 32.938 18.062 1 98.81 360 ILE A O 1
ATOM 2739 N N . SER A 1 361 ? -11.422 31.391 19.156 1 98.44 361 SER A N 1
ATOM 2740 C CA . SER A 1 361 ? -12.375 31.375 20.266 1 98.44 361 SER A CA 1
ATOM 2741 C C . SER A 1 361 ? -12.453 32.719 20.969 1 98.44 361 SER A C 1
ATOM 2743 O O . SER A 1 361 ? -13.539 33.188 21.312 1 98.44 361 SER A O 1
ATOM 2745 N N . HIS A 1 362 ? -11.305 33.312 21.234 1 97.81 362 HIS A N 1
ATOM 2746 C CA . HIS A 1 362 ? -11.266 34.625 21.844 1 97.81 362 HIS A CA 1
ATOM 2747 C C . HIS A 1 362 ? -12.023 35.656 21 1 97.81 362 HIS A C 1
ATOM 2749 O O . HIS A 1 362 ? -12.82 36.438 21.531 1 97.81 362 HIS A O 1
ATOM 2755 N N . LEU A 1 363 ? -11.781 35.625 19.734 1 98.12 363 LEU A N 1
ATOM 2756 C CA . LEU A 1 363 ? -12.461 36.531 18.812 1 98.12 363 LEU A CA 1
ATOM 2757 C C . LEU A 1 363 ? -13.977 36.344 18.906 1 98.12 363 LEU A C 1
ATOM 2759 O O . LEU A 1 363 ? -14.711 37.344 18.969 1 98.12 363 LEU A O 1
ATOM 2763 N N . ILE A 1 364 ? -14.43 35.125 18.922 1 97.94 364 ILE A N 1
ATOM 2764 C CA . ILE A 1 364 ? -15.859 34.844 18.953 1 97.94 364 ILE A CA 1
ATOM 2765 C C . ILE A 1 364 ? -16.469 35.344 20.266 1 97.94 364 ILE A C 1
ATOM 2767 O O . ILE A 1 364 ? -17.531 35.938 20.266 1 97.94 364 ILE A O 1
ATOM 2771 N N . ARG A 1 365 ? -15.773 35.188 21.344 1 95.88 365 ARG A N 1
ATOM 2772 C CA . ARG A 1 365 ? -16.297 35.5 22.672 1 95.88 365 ARG A CA 1
ATOM 2773 C C . ARG A 1 365 ? -16.266 37 22.922 1 95.88 365 ARG A C 1
ATOM 2775 O O . ARG A 1 365 ? -17.125 37.531 23.625 1 95.88 365 ARG A O 1
ATOM 2782 N N . THR A 1 366 ? -15.227 37.688 22.344 1 95.81 366 THR A N 1
ATOM 2783 C CA . THR A 1 366 ? -15 39.062 22.766 1 95.81 366 THR A CA 1
ATOM 2784 C C . THR A 1 366 ? -15.266 40.031 21.625 1 95.81 366 THR A C 1
ATOM 2786 O O . THR A 1 366 ? -15.414 41.25 21.828 1 95.81 366 THR A O 1
ATOM 2789 N N . GLY A 1 367 ? -15.172 39.531 20.438 1 95.62 367 GLY A N 1
ATOM 2790 C CA . GLY A 1 367 ? -15.281 40.375 19.281 1 95.62 367 GLY A CA 1
ATOM 2791 C C . GLY A 1 367 ? -13.961 41.031 18.875 1 95.62 367 GLY A C 1
ATOM 2792 O O . GLY A 1 367 ? -13.891 41.75 17.875 1 95.62 367 GLY A O 1
ATOM 2793 N N . GLU A 1 368 ? -12.898 40.688 19.578 1 96.75 368 GLU A N 1
ATOM 2794 C CA . GLU A 1 368 ? -11.594 41.281 19.312 1 96.75 368 GLU A CA 1
ATOM 2795 C C . GLU A 1 368 ? -10.641 40.281 18.672 1 96.75 368 GLU A C 1
ATOM 2797 O O . GLU A 1 368 ? -10.461 39.156 19.172 1 96.75 368 GLU A O 1
ATOM 2802 N N . THR A 1 369 ? -10.047 40.719 17.578 1 97.62 369 THR A N 1
ATOM 2803 C CA . THR A 1 369 ? -9.031 39.906 16.938 1 97.62 369 THR A CA 1
ATOM 2804 C C . THR A 1 369 ? -7.695 40 17.656 1 97.62 369 THR A C 1
ATOM 2806 O O . THR A 1 369 ? -7.117 41.094 17.734 1 97.62 369 THR A O 1
ATOM 2809 N N . PRO A 1 370 ? -7.23 38.938 18.156 1 97.88 370 PRO A N 1
ATOM 2810 C CA . PRO A 1 370 ? -5.914 39 18.797 1 97.88 370 PRO A CA 1
ATOM 2811 C C . PRO A 1 370 ? -4.824 39.5 17.859 1 97.88 370 PRO A C 1
ATOM 2813 O O . PRO A 1 370 ? -4.832 39.156 16.672 1 97.88 370 PRO A O 1
ATOM 2816 N N . GLU A 1 371 ? -3.84 40.188 18.344 1 97.56 371 GLU A N 1
ATOM 2817 C CA . GLU A 1 371 ? -2.764 40.781 17.578 1 97.56 371 GLU A CA 1
ATOM 2818 C C . GLU A 1 371 ? -1.986 39.75 16.781 1 97.56 371 GLU A C 1
ATOM 2820 O O . GLU A 1 371 ? -1.598 39.969 15.641 1 97.56 371 GLU A O 1
ATOM 2825 N N . ILE A 1 372 ? -1.825 38.625 17.297 1 97.19 372 ILE A N 1
ATOM 2826 C CA . ILE A 1 372 ? -0.932 37.594 16.766 1 97.19 372 ILE A CA 1
ATOM 2827 C C . ILE A 1 372 ? -1.5 37.031 15.461 1 97.19 372 ILE A C 1
ATOM 2829 O O . ILE A 1 372 ? -0.754 36.531 14.617 1 97.19 372 ILE A O 1
ATOM 2833 N N . ILE A 1 373 ? -2.846 37.125 15.227 1 98.25 373 ILE A N 1
ATOM 2834 C CA . ILE A 1 373 ? -3.406 36.531 14.016 1 98.25 373 ILE A CA 1
ATOM 2835 C C . ILE A 1 373 ? -3.857 37.625 13.062 1 98.25 373 ILE A C 1
ATOM 2837 O O . ILE A 1 373 ? -4.32 37.375 11.953 1 98.25 373 ILE A O 1
ATOM 2841 N N . ARG A 1 374 ? -3.688 38.906 13.414 1 97.5 374 ARG A N 1
ATOM 2842 C CA . ARG A 1 374 ? -4.145 40.031 12.625 1 97.5 374 ARG A CA 1
ATOM 2843 C C . ARG A 1 374 ? -3.541 40 11.219 1 97.5 374 ARG A C 1
ATOM 2845 O O . ARG A 1 374 ? -4.188 40.406 10.25 1 97.5 374 ARG A O 1
ATOM 2852 N N . PRO A 1 375 ? -2.234 39.625 11.086 1 97.25 375 PRO A N 1
ATOM 2853 C CA . PRO A 1 375 ? -1.636 39.625 9.75 1 97.25 375 PRO A CA 1
ATOM 2854 C C . PRO A 1 375 ? -2.189 38.531 8.852 1 97.25 375 PRO A C 1
ATOM 2856 O O . PRO A 1 375 ? -1.877 38.469 7.66 1 97.25 375 PRO A O 1
ATOM 2859 N N . PHE A 1 376 ? -3.047 37.688 9.32 1 98.31 376 PHE A N 1
ATOM 2860 C CA . PHE A 1 376 ? -3.41 36.469 8.586 1 98.31 376 PHE A CA 1
ATOM 2861 C C . PHE A 1 376 ? -4.895 36.469 8.234 1 98.31 376 PHE A C 1
ATOM 2863 O O . PHE A 1 376 ? -5.508 35.438 8.102 1 98.31 376 PHE A O 1
ATOM 2870 N N . GLY A 1 377 ? -5.438 37.656 8.133 1 98 377 GLY A N 1
ATOM 2871 C CA . GLY A 1 377 ? -6.82 37.812 7.703 1 98 377 GLY A CA 1
ATOM 2872 C C . GLY A 1 377 ? -6.996 37.688 6.203 1 98 377 GLY A C 1
ATOM 2873 O O . GLY A 1 377 ? -6.02 37.719 5.453 1 98 377 GLY A O 1
ATOM 2874 N N . LEU A 1 378 ? -8.258 37.531 5.844 1 97.56 378 LEU A N 1
ATOM 2875 C CA . LEU A 1 378 ? -8.633 37.344 4.445 1 97.56 378 LEU A CA 1
ATOM 2876 C C . LEU A 1 378 ? -8.258 38.594 3.631 1 97.56 378 LEU A C 1
ATOM 2878 O O . LEU A 1 378 ? -7.977 38.5 2.436 1 97.56 378 LEU A O 1
ATOM 2882 N N . GLN A 1 379 ? -8.211 39.688 4.27 1 94.94 379 GLN A N 1
ATOM 2883 C CA . GLN A 1 379 ? -8.031 40.969 3.605 1 94.94 379 GLN A CA 1
ATOM 2884 C C . GLN A 1 379 ? -6.652 41.062 2.961 1 94.94 379 GLN A C 1
ATOM 2886 O O . GLN A 1 379 ? -6.441 41.906 2.062 1 94.94 379 GLN A O 1
ATOM 2891 N N . ARG A 1 380 ? -5.719 40.281 3.387 1 94.94 380 ARG A N 1
ATOM 2892 C CA . ARG A 1 380 ? -4.363 40.375 2.859 1 94.94 380 ARG A CA 1
ATOM 2893 C C . ARG A 1 380 ? -4.305 39.938 1.399 1 94.94 380 ARG A C 1
ATOM 2895 O O . ARG A 1 380 ? -3.318 40.219 0.707 1 94.94 380 ARG A O 1
ATOM 2902 N N . PHE A 1 381 ? -5.324 39.281 0.939 1 94.38 381 PHE A N 1
ATOM 2903 C CA . PHE A 1 381 ? -5.375 38.844 -0.451 1 94.38 381 PHE A CA 1
ATOM 2904 C C . PHE A 1 381 ? -6.145 39.844 -1.308 1 94.38 381 PHE A C 1
ATOM 2906 O O . PHE A 1 381 ? -6.23 39.688 -2.527 1 94.38 381 PHE A O 1
ATOM 2913 N N . GLN A 1 382 ? -6.84 40.719 -0.714 1 83.19 382 GLN A N 1
ATOM 2914 C CA . GLN A 1 382 ? -7.652 41.719 -1.435 1 83.19 382 GLN A CA 1
ATOM 2915 C C . GLN A 1 382 ? -6.801 42.875 -1.943 1 83.19 382 GLN A C 1
ATOM 2917 O O . GLN A 1 382 ? -7.309 43.781 -2.611 1 83.19 382 GLN A O 1
ATOM 2922 N N . ARG A 1 383 ? -5.531 42.844 -2.023 1 59.19 383 ARG A N 1
ATOM 2923 C CA . ARG A 1 383 ? -4.867 44.031 -2.533 1 59.19 383 ARG A CA 1
ATOM 2924 C C . ARG A 1 383 ? -5.457 44.469 -3.875 1 59.19 383 ARG A C 1
ATOM 2926 O O . ARG A 1 383 ? -5.883 43.625 -4.668 1 59.19 383 ARG A O 1
ATOM 2933 N N . GLY A 1 384 ? -6.02 45.75 -3.812 1 44.31 384 GLY A N 1
ATOM 2934 C CA . GLY A 1 384 ? -6.246 46.625 -4.941 1 44.31 384 GLY A CA 1
ATOM 2935 C C . GLY A 1 384 ? -5.223 46.469 -6.051 1 44.31 384 GLY A C 1
ATOM 2936 O O . GLY A 1 384 ? -4.145 45.906 -5.828 1 44.31 384 GLY A O 1
ATOM 2937 N N . MET B 1 1 ? -12.07 -50.375 -9.688 1 34.25 1 MET B N 1
ATOM 2938 C CA . MET B 1 1 ? -12.109 -49.906 -8.297 1 34.25 1 MET B CA 1
ATOM 2939 C C . MET B 1 1 ? -13.367 -49.094 -8.031 1 34.25 1 MET B C 1
ATOM 2941 O O . MET B 1 1 ? -13.703 -48.188 -8.797 1 34.25 1 MET B O 1
ATOM 2945 N N . GLN B 1 2 ? -14.336 -49.688 -7.273 1 46.5 2 GLN B N 1
ATOM 2946 C CA . GLN B 1 2 ? -15.625 -49.062 -6.977 1 46.5 2 GLN B CA 1
ATOM 2947 C C . GLN B 1 2 ? -15.445 -47.625 -6.52 1 46.5 2 GLN B C 1
ATOM 2949 O O . GLN B 1 2 ? -14.492 -47.312 -5.812 1 46.5 2 GLN B O 1
ATOM 2954 N N . ARG B 1 3 ? -16.078 -46.625 -7.312 1 59.44 3 ARG B N 1
ATOM 2955 C CA . ARG B 1 3 ? -16.047 -45.219 -6.902 1 59.44 3 ARG B CA 1
ATOM 2956 C C . ARG B 1 3 ? -16.188 -45.094 -5.391 1 59.44 3 ARG B C 1
ATOM 2958 O O . ARG B 1 3 ? -17.031 -45.781 -4.777 1 59.44 3 ARG B O 1
ATOM 2965 N N . PRO B 1 4 ? -15.133 -44.438 -4.906 1 70.38 4 PRO B N 1
ATOM 2966 C CA . PRO B 1 4 ? -15.258 -44.281 -3.457 1 70.38 4 PRO B CA 1
ATOM 2967 C C . PRO B 1 4 ? -16.578 -43.625 -3.053 1 70.38 4 PRO B C 1
ATOM 2969 O O . PRO B 1 4 ? -17.172 -42.875 -3.834 1 70.38 4 PRO B O 1
ATOM 2972 N N . GLU B 1 5 ? -17.094 -43.938 -1.888 1 76.12 5 GLU B N 1
ATOM 2973 C CA . GLU B 1 5 ? -18.359 -43.438 -1.376 1 76.12 5 GLU B CA 1
ATOM 2974 C C . GLU B 1 5 ? -18.312 -41.938 -1.151 1 76.12 5 GLU B C 1
ATOM 2976 O O . GLU B 1 5 ? -19.266 -41.219 -1.472 1 76.12 5 GLU B O 1
ATOM 2981 N N . HIS B 1 6 ? -17.094 -41.406 -0.706 1 92.5 6 HIS B N 1
ATOM 2982 C CA . HIS B 1 6 ? -16.984 -39.969 -0.486 1 92.5 6 HIS B CA 1
ATOM 2983 C C . HIS B 1 6 ? -15.516 -39.531 -0.528 1 92.5 6 HIS B C 1
ATOM 2985 O O . HIS B 1 6 ? -14.633 -40.25 -0.073 1 92.5 6 HIS B O 1
ATOM 2991 N N . VAL B 1 7 ? -15.25 -38.438 -1.194 1 98.5 7 VAL B N 1
ATOM 2992 C CA . VAL B 1 7 ? -13.906 -37.906 -1.277 1 98.5 7 VAL B CA 1
ATOM 2993 C C . VAL B 1 7 ? -13.844 -36.562 -0.504 1 98.5 7 VAL B C 1
ATOM 2995 O O . VAL B 1 7 ? -14.727 -35.719 -0.637 1 98.5 7 VAL B O 1
ATOM 2998 N N . LEU B 1 8 ? -12.852 -36.438 0.389 1 98.81 8 LEU B N 1
ATOM 2999 C CA . LEU B 1 8 ? -12.562 -35.156 1.047 1 98.81 8 LEU B CA 1
ATOM 3000 C C . LEU B 1 8 ? -11.328 -34.5 0.432 1 98.81 8 LEU B C 1
ATOM 3002 O O . LEU B 1 8 ? -10.336 -35.188 0.146 1 98.81 8 LEU B O 1
ATOM 3006 N N . ILE B 1 9 ? -11.445 -33.281 0.151 1 98.94 9 ILE B N 1
ATOM 3007 C CA . ILE B 1 9 ? -10.312 -32.5 -0.341 1 98.94 9 ILE B CA 1
ATOM 3008 C C . ILE B 1 9 ? -9.961 -31.391 0.664 1 98.94 9 ILE B C 1
ATOM 3010 O O . ILE B 1 9 ? -10.82 -30.578 1.03 1 98.94 9 ILE B O 1
ATOM 3014 N N . VAL B 1 10 ? -8.703 -31.375 1.134 1 98.88 10 VAL B N 1
ATOM 3015 C CA . VAL B 1 10 ? -8.227 -30.375 2.076 1 98.88 10 VAL B CA 1
ATOM 3016 C C . VAL B 1 10 ? -7.586 -29.219 1.315 1 98.88 10 VAL B C 1
ATOM 3018 O O . VAL B 1 10 ? -6.461 -29.328 0.821 1 98.88 10 VAL B O 1
ATOM 3021 N N . GLY B 1 11 ? -8.281 -28.109 1.277 1 98.69 11 GLY B N 1
ATOM 3022 C CA . GLY B 1 11 ? -7.812 -26.938 0.566 1 98.69 11 GLY B CA 1
ATOM 3023 C C . GLY B 1 11 ? -8.742 -26.5 -0.558 1 98.69 11 GLY B C 1
ATOM 3024 O O . GLY B 1 11 ? -9.008 -27.281 -1.474 1 98.69 11 GLY B O 1
ATOM 3025 N N . GLY B 1 12 ? -9.188 -25.297 -0.463 1 98.69 12 GLY B N 1
ATOM 3026 C CA . GLY B 1 12 ? -10.109 -24.766 -1.452 1 98.69 12 GLY B CA 1
ATOM 3027 C C . GLY B 1 12 ? -9.438 -23.828 -2.443 1 98.69 12 GLY B C 1
ATOM 3028 O O . GLY B 1 12 ? -10.039 -22.844 -2.881 1 98.69 12 GLY B O 1
ATOM 3029 N N . GLY B 1 13 ? -8.211 -24.016 -2.795 1 98.62 13 GLY B N 1
ATOM 3030 C CA . GLY B 1 13 ? -7.531 -23.312 -3.869 1 98.62 13 GLY B CA 1
ATOM 3031 C C . GLY B 1 13 ? -7.844 -23.875 -5.242 1 98.62 13 GLY B C 1
ATOM 3032 O O . GLY B 1 13 ? -8.758 -24.688 -5.395 1 98.62 13 GLY B O 1
ATOM 3033 N N . ILE B 1 14 ? -7.074 -23.438 -6.203 1 98.75 14 ILE B N 1
ATOM 3034 C CA . ILE B 1 14 ? -7.363 -23.781 -7.594 1 98.75 14 ILE B CA 1
ATOM 3035 C C . ILE B 1 14 ? -7.211 -25.281 -7.801 1 98.75 14 ILE B C 1
ATOM 3037 O O . ILE B 1 14 ? -7.977 -25.891 -8.555 1 98.75 14 ILE B O 1
ATOM 3041 N N . CYS B 1 15 ? -6.262 -25.922 -7.172 1 98.75 15 CYS B N 1
ATOM 3042 C CA . CYS B 1 15 ? -6.074 -27.359 -7.32 1 98.75 15 CYS B CA 1
ATOM 3043 C C . CYS B 1 15 ? -7.211 -28.141 -6.66 1 98.75 15 CYS B C 1
ATOM 3045 O O . CYS B 1 15 ? -7.793 -29.031 -7.27 1 98.75 15 CYS B O 1
ATOM 3047 N N . GLY B 1 16 ? -7.562 -27.75 -5.418 1 98.88 16 GLY B N 1
ATOM 3048 C CA . GLY B 1 16 ? -8.641 -28.422 -4.711 1 98.88 16 GLY B CA 1
ATOM 3049 C C . GLY B 1 16 ? -9.984 -28.297 -5.402 1 98.88 16 GLY B C 1
ATOM 3050 O O . GLY B 1 16 ? -10.656 -29.297 -5.641 1 98.88 16 GLY B O 1
ATOM 3051 N N . LEU B 1 17 ? -10.297 -27.109 -5.73 1 98.94 17 LEU B N 1
ATOM 3052 C CA . LEU B 1 17 ? -11.594 -26.875 -6.375 1 98.94 17 LEU B CA 1
ATOM 3053 C C . LEU B 1 17 ? -11.602 -27.469 -7.785 1 98.94 17 LEU B C 1
ATOM 3055 O O . LEU B 1 17 ? -12.641 -27.938 -8.258 1 98.94 17 LEU B O 1
ATOM 3059 N N . GLY B 1 18 ? -10.453 -27.375 -8.508 1 98.88 18 GLY B N 1
ATOM 3060 C CA . GLY B 1 18 ? -10.375 -28.016 -9.812 1 98.88 18 GLY B CA 1
ATOM 3061 C C . GLY B 1 18 ? -10.633 -29.5 -9.766 1 98.88 18 GLY B C 1
ATOM 3062 O O . GLY B 1 18 ? -11.43 -30.031 -10.547 1 98.88 18 GLY B O 1
ATOM 3063 N N . ILE B 1 19 ? -9.992 -30.203 -8.852 1 98.88 19 ILE B N 1
ATOM 3064 C CA . ILE B 1 19 ? -10.195 -31.641 -8.656 1 98.88 19 ILE B CA 1
ATOM 3065 C C . ILE B 1 19 ? -11.641 -31.906 -8.242 1 98.88 19 ILE B C 1
ATOM 3067 O O . ILE B 1 19 ? -12.297 -32.781 -8.797 1 98.88 19 ILE B O 1
ATOM 3071 N N . GLY B 1 20 ? -12.094 -31.109 -7.273 1 98.88 20 GLY B N 1
ATOM 3072 C CA . GLY B 1 20 ? -13.469 -31.234 -6.816 1 98.88 20 GLY B CA 1
ATOM 3073 C C . GLY B 1 20 ? -14.484 -31.109 -7.934 1 98.88 20 GLY B C 1
ATOM 3074 O O . GLY B 1 20 ? -15.414 -31.906 -8.023 1 98.88 20 GLY B O 1
ATOM 3075 N N . TRP B 1 21 ? -14.289 -30.109 -8.758 1 98.88 21 TRP B N 1
ATOM 3076 C CA . TRP B 1 21 ? -15.211 -29.875 -9.859 1 98.88 21 TRP B CA 1
ATOM 3077 C C . TRP B 1 21 ? -15.227 -31.047 -10.828 1 98.88 21 TRP B C 1
ATOM 3079 O O . TRP B 1 21 ? -16.297 -31.516 -11.242 1 98.88 21 TRP B O 1
ATOM 3089 N N . GLU B 1 22 ? -14.055 -31.562 -11.211 1 98.5 22 GLU B N 1
ATOM 3090 C CA . GLU B 1 22 ? -13.953 -32.719 -12.109 1 98.5 22 GLU B CA 1
ATOM 3091 C C . GLU B 1 22 ? -14.664 -33.938 -11.531 1 98.5 22 GLU B C 1
ATOM 3093 O O . GLU B 1 22 ? -15.336 -34.656 -12.258 1 98.5 22 GLU B O 1
ATOM 3098 N N . LEU B 1 23 ? -14.539 -34.125 -10.273 1 98.56 23 LEU B N 1
ATOM 3099 C CA . LEU B 1 23 ? -15.188 -35.25 -9.609 1 98.56 23 LEU B CA 1
ATOM 3100 C C . LEU B 1 23 ? -16.703 -35.062 -9.562 1 98.56 23 LEU B C 1
ATOM 3102 O O . LEU B 1 23 ? -17.453 -35.969 -9.93 1 98.56 23 LEU B O 1
ATOM 3106 N N . ALA B 1 24 ? -17.094 -33.875 -9.164 1 98.25 24 ALA B N 1
ATOM 3107 C CA . ALA B 1 24 ? -18.516 -33.594 -9 1 98.25 24 ALA B CA 1
ATOM 3108 C C . ALA B 1 24 ? -19.266 -33.719 -10.328 1 98.25 24 ALA B C 1
ATOM 3110 O O . ALA B 1 24 ? -20.375 -34.25 -10.367 1 98.25 24 ALA B O 1
ATOM 3111 N N . ARG B 1 25 ? -18.609 -33.25 -11.344 1 96.5 25 ARG B N 1
ATOM 3112 C CA . ARG B 1 25 ? -19.312 -33.25 -12.625 1 96.5 25 ARG B CA 1
ATOM 3113 C C . ARG B 1 25 ? -19.516 -34.656 -13.156 1 96.5 25 ARG B C 1
ATOM 3115 O O . ARG B 1 25 ? -20.344 -34.875 -14.039 1 96.5 25 ARG B O 1
ATOM 3122 N N . THR B 1 26 ? -18.812 -35.625 -12.57 1 94.56 26 THR B N 1
ATOM 3123 C CA . THR B 1 26 ? -19 -37 -12.953 1 94.56 26 THR B CA 1
ATOM 3124 C C . THR B 1 26 ? -19.875 -37.75 -11.93 1 94.56 26 THR B C 1
ATOM 3126 O O . THR B 1 26 ? -19.984 -38.969 -11.977 1 94.56 26 THR B O 1
ATOM 3129 N N . GLY B 1 27 ? -20.375 -37.094 -10.961 1 94.69 27 GLY B N 1
ATOM 3130 C CA . GLY B 1 27 ? -21.312 -37.656 -10.008 1 94.69 27 GLY B CA 1
ATOM 3131 C C . GLY B 1 27 ? -20.641 -38.156 -8.742 1 94.69 27 GLY B C 1
ATOM 3132 O O . GLY B 1 27 ? -21.312 -38.75 -7.883 1 94.69 27 GLY B O 1
ATOM 3133 N N . GLN B 1 28 ? -19.391 -38.031 -8.609 1 96 28 GLN B N 1
ATOM 3134 C CA . GLN B 1 28 ? -18.672 -38.438 -7.41 1 96 28 GLN B CA 1
ATOM 3135 C C . GLN B 1 28 ? -18.953 -37.531 -6.238 1 96 28 GLN B C 1
ATOM 3137 O O . GLN B 1 28 ? -18.734 -36.312 -6.332 1 96 28 GLN B O 1
ATOM 3142 N N . PRO B 1 29 ? -19.5 -38.031 -5.121 1 97.31 29 PRO B N 1
ATOM 3143 C CA . PRO B 1 29 ? -19.656 -37.188 -3.943 1 97.31 29 PRO B CA 1
ATOM 3144 C C . PRO B 1 29 ? -18.328 -36.656 -3.412 1 97.31 29 PRO B C 1
ATOM 3146 O O . PRO B 1 29 ? -17.406 -37.438 -3.182 1 97.31 29 PRO B O 1
ATOM 3149 N N . VAL B 1 30 ? -18.25 -35.344 -3.27 1 98.62 30 VAL B N 1
ATOM 3150 C CA . VAL B 1 30 ? -16.969 -34.719 -2.896 1 98.62 30 VAL B CA 1
ATOM 3151 C C . VAL B 1 30 ? -17.219 -33.5 -2.037 1 98.62 30 VAL B C 1
ATOM 3153 O O . VAL B 1 30 ? -18.156 -32.719 -2.301 1 98.62 30 VAL B O 1
ATOM 3156 N N . THR B 1 31 ? -16.438 -33.312 -0.921 1 98.81 31 THR B N 1
ATOM 3157 C CA . THR B 1 31 ? -16.438 -32.125 -0.05 1 98.81 31 THR B CA 1
ATOM 3158 C C . THR B 1 31 ? -15.07 -31.469 -0.032 1 98.81 31 THR B C 1
ATOM 3160 O O . THR B 1 31 ? -14.055 -32.125 0.227 1 98.81 31 THR B O 1
ATOM 3163 N N . VAL B 1 32 ? -15.047 -30.203 -0.37 1 98.88 32 VAL B N 1
ATOM 3164 C CA . VAL B 1 32 ? -13.844 -29.391 -0.238 1 98.88 32 VAL B CA 1
ATOM 3165 C C . VAL B 1 32 ? -13.875 -28.625 1.079 1 98.88 32 VAL B C 1
ATOM 3167 O O . VAL B 1 32 ? -14.867 -27.969 1.396 1 98.88 32 VAL B O 1
ATOM 3170 N N . LEU B 1 33 ? -12.828 -28.766 1.866 1 98.81 33 LEU B N 1
ATOM 3171 C CA . LEU B 1 33 ? -12.672 -28.078 3.141 1 98.81 33 LEU B CA 1
ATOM 3172 C C . LEU B 1 33 ? -11.664 -26.938 3.025 1 98.81 33 LEU B C 1
ATOM 3174 O O . LEU B 1 33 ? -10.516 -27.156 2.633 1 98.81 33 LEU B O 1
ATOM 3178 N N . GLU B 1 34 ? -12.109 -25.719 3.283 1 98.62 34 GLU B N 1
ATOM 3179 C CA . GLU B 1 34 ? -11.266 -24.531 3.195 1 98.62 34 GLU B CA 1
ATOM 3180 C C . GLU B 1 34 ? -11.203 -23.797 4.535 1 98.62 34 GLU B C 1
ATOM 3182 O O . GLU B 1 34 ? -12.234 -23.469 5.113 1 98.62 34 GLU B O 1
ATOM 3187 N N . ARG B 1 35 ? -9.984 -23.625 5.023 1 97.31 35 ARG B N 1
ATOM 3188 C CA . ARG B 1 35 ? -9.797 -23.016 6.336 1 97.31 35 ARG B CA 1
ATOM 3189 C C . ARG B 1 35 ? -10.32 -21.578 6.355 1 97.31 35 ARG B C 1
ATOM 3191 O O . ARG B 1 35 ? -10.836 -21.109 7.375 1 97.31 35 ARG B O 1
ATOM 3198 N N . GLY B 1 36 ? -10.094 -20.891 5.27 1 96.56 36 GLY B N 1
ATOM 3199 C CA . GLY B 1 36 ? -10.617 -19.547 5.133 1 96.56 36 GLY B CA 1
ATOM 3200 C C . GLY B 1 36 ? -11.844 -19.469 4.238 1 96.56 36 GLY B C 1
ATOM 3201 O O . GLY B 1 36 ? -12.789 -20.234 4.402 1 96.56 36 GLY B O 1
ATOM 3202 N N . GLU B 1 37 ? -11.867 -18.453 3.393 1 98.06 37 GLU B N 1
ATOM 3203 C CA . GLU B 1 37 ? -12.883 -18.297 2.355 1 98.06 37 GLU B CA 1
ATOM 3204 C C . GLU B 1 37 ? -12.258 -18.344 0.963 1 98.06 37 GLU B C 1
ATOM 3206 O O . GLU B 1 37 ? -11.125 -17.891 0.77 1 98.06 37 GLU B O 1
ATOM 3211 N N . VAL B 1 38 ? -13.008 -18.906 0.044 1 98 38 VAL B N 1
ATOM 3212 C CA . VAL B 1 38 ? -12.57 -18.844 -1.346 1 98 38 VAL B CA 1
ATOM 3213 C C . VAL B 1 38 ? -12.68 -17.406 -1.862 1 98 38 VAL B C 1
ATOM 3215 O O . VAL B 1 38 ? -13.711 -16.75 -1.685 1 98 38 VAL B O 1
ATOM 3218 N N . GLY B 1 39 ? -11.672 -16.906 -2.447 1 96.56 39 GLY B N 1
ATOM 3219 C CA . GLY B 1 39 ? -11.664 -15.516 -2.9 1 96.56 39 GLY B CA 1
ATOM 3220 C C . GLY B 1 39 ? -10.695 -14.641 -2.125 1 96.56 39 GLY B C 1
ATOM 3221 O O . GLY B 1 39 ? -9.625 -15.102 -1.728 1 96.56 39 GLY B O 1
ATOM 3222 N N . PRO B 1 40 ? -11.07 -13.367 -1.937 1 94.81 40 PRO B N 1
ATOM 3223 C CA . PRO B 1 40 ? -10.141 -12.43 -1.289 1 94.81 40 PRO B CA 1
ATOM 3224 C C . PRO B 1 40 ? -9.766 -12.859 0.126 1 94.81 40 PRO B C 1
ATOM 3226 O O . PRO B 1 40 ? -8.656 -12.578 0.584 1 94.81 40 PRO B O 1
ATOM 3229 N N . GLY B 1 41 ? -10.703 -13.484 0.792 1 95.5 41 GLY B N 1
ATOM 3230 C CA . GLY B 1 41 ? -10.492 -13.93 2.16 1 95.5 41 GLY B CA 1
ATOM 3231 C C . GLY B 1 41 ? -9.5 -15.07 2.268 1 95.5 41 GLY B C 1
ATOM 3232 O O . GLY B 1 41 ? -9.188 -15.531 3.369 1 95.5 41 GLY B O 1
ATOM 3233 N N . SER B 1 42 ? -8.906 -15.438 1.1 1 96.5 42 SER B N 1
ATOM 3234 C CA . SER B 1 42 ? -7.98 -16.562 1.103 1 96.5 42 SER B CA 1
ATOM 3235 C C . SER B 1 42 ? -6.535 -16.094 1.224 1 96.5 42 SER B C 1
ATOM 3237 O O . SER B 1 42 ? -5.629 -16.906 1.44 1 96.5 42 SER B O 1
ATOM 3239 N N . LEU B 1 43 ? -6.262 -14.82 1.106 1 96.19 43 LEU B N 1
ATOM 3240 C CA . LEU B 1 43 ? -4.895 -14.336 1.274 1 96.19 43 LEU B CA 1
ATOM 3241 C C . LEU B 1 43 ? -4.352 -14.711 2.65 1 96.19 43 LEU B C 1
ATOM 3243 O O . LEU B 1 43 ? -5.082 -14.664 3.643 1 96.19 43 LEU B O 1
ATOM 3247 N N . PRO B 1 44 ? -3.148 -15.164 2.631 1 96.94 44 PRO B N 1
ATOM 3248 C CA . PRO B 1 44 ? -2.096 -15.086 1.613 1 96.94 44 PRO B CA 1
ATOM 3249 C C . PRO B 1 44 ? -1.959 -16.375 0.805 1 96.94 44 PRO B C 1
ATOM 3251 O O . PRO B 1 44 ? -0.862 -16.703 0.352 1 96.94 44 PRO B O 1
ATOM 3254 N N . ALA B 1 45 ? -2.969 -17.156 0.626 1 97.12 45 ALA B N 1
ATOM 3255 C CA . ALA B 1 45 ? -2.902 -18.375 -0.189 1 97.12 45 ALA B CA 1
ATOM 3256 C C . ALA B 1 45 ? -2.547 -18.047 -1.635 1 97.12 45 ALA B C 1
ATOM 3258 O O . ALA B 1 45 ? -2.926 -16.984 -2.148 1 97.12 45 ALA B O 1
ATOM 3259 N N . ALA B 1 46 ? -1.984 -18.969 -2.309 1 97.62 46 ALA B N 1
ATOM 3260 C CA . ALA B 1 46 ? -1.302 -18.75 -3.58 1 97.62 46 ALA B CA 1
ATOM 3261 C C . ALA B 1 46 ? -2.299 -18.422 -4.688 1 97.62 46 ALA B C 1
ATOM 3263 O O . ALA B 1 46 ? -2.029 -17.578 -5.547 1 97.62 46 ALA B O 1
ATOM 3264 N N . THR B 1 47 ? -3.426 -19.031 -4.707 1 98.38 47 THR B N 1
ATOM 3265 C CA . THR B 1 47 ? -4.344 -18.938 -5.84 1 98.38 47 THR B CA 1
ATOM 3266 C C . THR B 1 47 ? -4.781 -17.484 -6.059 1 98.38 47 THR B C 1
ATOM 3268 O O . THR B 1 47 ? -4.684 -16.969 -7.172 1 98.38 47 THR B O 1
ATOM 3271 N N . TRP B 1 48 ? -5.219 -16.844 -4.984 1 98.19 48 TRP B N 1
ATOM 3272 C CA . TRP B 1 48 ? -5.703 -15.477 -5.098 1 98.19 48 TRP B CA 1
ATOM 3273 C C . TRP B 1 48 ? -4.547 -14.508 -5.328 1 98.19 48 TRP B C 1
ATOM 3275 O O . TRP B 1 48 ? -4.715 -13.477 -5.977 1 98.19 48 TRP B O 1
ATOM 3285 N N . ALA B 1 49 ? -3.393 -14.883 -4.844 1 97.88 49 ALA B N 1
ATOM 3286 C CA . ALA B 1 49 ? -2.236 -13.992 -4.863 1 97.88 49 ALA B CA 1
ATOM 3287 C C . ALA B 1 49 ? -1.535 -14.031 -6.219 1 97.88 49 ALA B C 1
ATOM 3289 O O . ALA B 1 49 ? -0.75 -13.141 -6.547 1 97.88 49 ALA B O 1
ATOM 3290 N N . ALA B 1 50 ? -1.769 -14.992 -7.023 1 97.62 50 ALA B N 1
ATOM 3291 C CA . ALA B 1 50 ? -1.047 -15.273 -8.266 1 97.62 50 ALA B CA 1
ATOM 3292 C C . ALA B 1 50 ? -1.304 -14.188 -9.305 1 97.62 50 ALA B C 1
ATOM 3294 O O . ALA B 1 50 ? -2.143 -13.305 -9.102 1 97.62 50 ALA B O 1
ATOM 3295 N N . ALA B 1 51 ? -0.571 -14.289 -10.461 1 97.69 51 ALA B N 1
ATOM 3296 C CA . ALA B 1 51 ? -0.728 -13.328 -11.555 1 97.69 51 ALA B CA 1
ATOM 3297 C C . ALA B 1 51 ? -1.466 -13.953 -12.734 1 97.69 51 ALA B C 1
ATOM 3299 O O . ALA B 1 51 ? -1.89 -13.242 -13.648 1 97.69 51 ALA B O 1
ATOM 3300 N N . GLY B 1 52 ? -1.609 -15.266 -12.719 1 98.31 52 GLY B N 1
ATOM 3301 C CA . GLY B 1 52 ? -2.432 -15.922 -13.719 1 98.31 52 GLY B CA 1
ATOM 3302 C C . GLY B 1 52 ? -1.724 -16.109 -15.055 1 98.31 52 GLY B C 1
ATOM 3303 O O . GLY B 1 52 ? -2.369 -16.203 -16.094 1 98.31 52 GLY B O 1
ATOM 3304 N N . MET B 1 53 ? -0.404 -16.141 -15.008 1 98.25 53 MET B N 1
ATOM 3305 C CA . MET B 1 53 ? 0.365 -16.359 -16.234 1 98.25 53 MET B CA 1
ATOM 3306 C C . MET B 1 53 ? 0.397 -17.828 -16.609 1 98.25 53 MET B C 1
ATOM 3308 O O . MET B 1 53 ? 0.531 -18.688 -15.734 1 98.25 53 MET B O 1
ATOM 3312 N N . LEU B 1 54 ? 0.192 -18.094 -17.828 1 98.62 54 LEU B N 1
ATOM 3313 C CA . LEU B 1 54 ? 0.347 -19.422 -18.422 1 98.62 54 LEU B CA 1
ATOM 3314 C C . LEU B 1 54 ? 1.549 -19.453 -19.359 1 98.62 54 LEU B C 1
ATOM 3316 O O . LEU B 1 54 ? 1.387 -19.516 -20.578 1 98.62 54 LEU B O 1
ATOM 3320 N N . ALA B 1 55 ? 2.75 -19.5 -18.672 1 97.75 55 ALA B N 1
ATOM 3321 C CA . ALA B 1 55 ? 3.939 -19.172 -19.453 1 97.75 55 ALA B CA 1
ATOM 3322 C C . ALA B 1 55 ? 5.008 -20.25 -19.328 1 97.75 55 ALA B C 1
ATOM 3324 O O . ALA B 1 55 ? 6.137 -19.969 -18.922 1 97.75 55 ALA B O 1
ATOM 3325 N N . PRO B 1 56 ? 4.727 -21.453 -19.859 1 97.5 56 PRO B N 1
ATOM 3326 C CA . PRO B 1 56 ? 5.727 -22.516 -19.766 1 97.5 56 PRO B CA 1
ATOM 3327 C C . PRO B 1 56 ? 6.922 -22.281 -20.688 1 97.5 56 PRO B C 1
ATOM 3329 O O . PRO B 1 56 ? 7.977 -22.906 -20.516 1 97.5 56 PRO B O 1
ATOM 3332 N N . GLN B 1 57 ? 6.785 -21.438 -21.688 1 96.31 57 GLN B N 1
ATOM 3333 C CA . GLN B 1 57 ? 7.848 -21.297 -22.688 1 96.31 57 GLN B CA 1
ATOM 3334 C C . GLN B 1 57 ? 8.922 -20.328 -22.203 1 96.31 57 GLN B C 1
ATOM 3336 O O . GLN B 1 57 ? 10.055 -20.734 -21.922 1 96.31 57 GLN B O 1
ATOM 3341 N N . VAL B 1 58 ? 8.516 -19.125 -21.812 1 94.94 58 VAL B N 1
ATOM 3342 C CA . VAL B 1 58 ? 9.516 -18.125 -21.469 1 94.94 58 VAL B CA 1
ATOM 3343 C C . VAL B 1 58 ? 10.094 -18.406 -20.094 1 94.94 58 VAL B C 1
ATOM 3345 O O . VAL B 1 58 ? 11.172 -17.922 -19.75 1 94.94 58 VAL B O 1
ATOM 3348 N N . GLU B 1 59 ? 9.422 -19.219 -19.312 1 92.69 59 GLU B N 1
ATOM 3349 C CA . GLU B 1 59 ? 9.883 -19.5 -17.953 1 92.69 59 GLU B CA 1
ATOM 3350 C C . GLU B 1 59 ? 10.695 -20.797 -17.922 1 92.69 59 GLU B C 1
ATOM 3352 O O . GLU B 1 59 ? 11.172 -21.203 -16.859 1 92.69 59 GLU B O 1
ATOM 3357 N N . ALA B 1 60 ? 10.867 -21.438 -19.031 1 94.38 60 ALA B N 1
ATOM 3358 C CA . ALA B 1 60 ? 11.664 -22.656 -19.078 1 94.38 60 ALA B CA 1
ATOM 3359 C C . ALA B 1 60 ? 13.125 -22.359 -18.75 1 94.38 60 ALA B C 1
ATOM 3361 O O . ALA B 1 60 ? 13.758 -21.531 -19.406 1 94.38 60 ALA B O 1
ATOM 3362 N N . GLU B 1 61 ? 13.594 -22.984 -17.766 1 91.25 61 GLU B N 1
ATOM 3363 C CA . GLU B 1 61 ? 14.969 -22.797 -17.312 1 91.25 61 GLU B CA 1
ATOM 3364 C C . GLU B 1 61 ? 15.742 -24.109 -17.344 1 91.25 61 GLU B C 1
ATOM 3366 O O . GLU B 1 61 ? 15.148 -25.188 -17.234 1 91.25 61 GLU B O 1
ATOM 3371 N N . PRO B 1 62 ? 17.094 -23.938 -17.453 1 89.44 62 PRO B N 1
ATOM 3372 C CA . PRO B 1 62 ? 17.906 -25.141 -17.344 1 89.44 62 PRO B CA 1
ATOM 3373 C C . PRO B 1 62 ? 17.672 -25.906 -16.031 1 89.44 62 PRO B C 1
ATOM 3375 O O . PRO B 1 62 ? 17.531 -25.281 -14.977 1 89.44 62 PRO B O 1
ATOM 3378 N N . GLY B 1 63 ? 17.531 -27.172 -16.172 1 87 63 GLY B N 1
ATOM 3379 C CA . GLY B 1 63 ? 17.328 -27.984 -14.977 1 87 63 GLY B CA 1
ATOM 3380 C C . GLY B 1 63 ? 15.883 -28.344 -14.734 1 87 63 GLY B C 1
ATOM 3381 O O . GLY B 1 63 ? 15.578 -29.203 -13.914 1 87 63 GLY B O 1
ATOM 3382 N N . GLU B 1 64 ? 15.023 -27.688 -15.492 1 88 64 GLU B N 1
ATOM 3383 C CA . GLU B 1 64 ? 13.602 -27.953 -15.297 1 88 64 GLU B CA 1
ATOM 3384 C C . GLU B 1 64 ? 13.008 -28.703 -16.484 1 88 64 GLU B C 1
ATOM 3386 O O . GLU B 1 64 ? 11.789 -28.703 -16.688 1 88 64 GLU B O 1
ATOM 3391 N N . GLU B 1 65 ? 13.812 -29.406 -17.203 1 90.81 65 GLU B N 1
ATOM 3392 C CA . GLU B 1 65 ? 13.383 -30.047 -18.438 1 90.81 65 GLU B CA 1
ATOM 3393 C C . GLU B 1 65 ? 12.367 -31.156 -18.156 1 90.81 65 GLU B C 1
ATOM 3395 O O . GLU B 1 65 ? 11.461 -31.391 -18.969 1 90.81 65 GLU B O 1
ATOM 3400 N N . SER B 1 66 ? 12.523 -31.75 -17.016 1 92.25 66 SER B N 1
ATOM 3401 C CA . SER B 1 66 ? 11.617 -32.844 -16.672 1 92.25 66 SER B CA 1
ATOM 3402 C C . SER B 1 66 ? 10.203 -32.344 -16.406 1 92.25 66 SER B C 1
ATOM 3404 O O . SER B 1 66 ? 9.227 -33.062 -16.578 1 92.25 66 SER B O 1
ATOM 3406 N N . LEU B 1 67 ? 10.109 -31.062 -16.078 1 96.81 67 LEU B N 1
ATOM 3407 C CA . LEU B 1 67 ? 8.828 -30.469 -15.734 1 96.81 67 LEU B CA 1
ATOM 3408 C C . LEU B 1 67 ? 8.133 -29.906 -16.969 1 96.81 67 LEU B C 1
ATOM 3410 O O . LEU B 1 67 ? 6.902 -29.828 -17.016 1 96.81 67 LEU B O 1
ATOM 3414 N N . LEU B 1 68 ? 8.867 -29.594 -18 1 97.38 68 LEU B N 1
ATOM 3415 C CA . LEU B 1 68 ? 8.406 -28.828 -19.156 1 97.38 68 LEU B CA 1
ATOM 3416 C C . LEU B 1 68 ? 7.266 -29.547 -19.859 1 97.38 68 LEU B C 1
ATOM 3418 O O . LEU B 1 68 ? 6.246 -28.938 -20.188 1 97.38 68 LEU B O 1
ATOM 3422 N N . PRO B 1 69 ? 7.324 -30.891 -20.062 1 97.5 69 PRO B N 1
ATOM 3423 C CA . PRO B 1 69 ? 6.223 -31.562 -20.75 1 97.5 69 PRO B CA 1
ATOM 3424 C C . PRO B 1 69 ? 4.891 -31.438 -20.016 1 97.5 69 PRO B C 1
ATOM 3426 O O . PRO B 1 69 ? 3.846 -31.266 -20.656 1 97.5 69 PRO B O 1
ATOM 3429 N N . LEU B 1 70 ? 4.93 -31.484 -18.719 1 98.5 70 LEU B N 1
ATOM 3430 C CA . LEU B 1 70 ? 3.715 -31.328 -17.922 1 98.5 70 LEU B CA 1
ATOM 3431 C C . LEU B 1 70 ? 3.15 -29.922 -18.078 1 98.5 70 LEU B C 1
ATOM 3433 O O . LEU B 1 70 ? 1.938 -29.75 -18.219 1 98.5 70 LEU B O 1
ATOM 3437 N N . LEU B 1 71 ? 4.039 -28.938 -18.078 1 98.62 71 LEU B N 1
ATOM 3438 C CA . LEU B 1 71 ? 3.641 -27.547 -18.219 1 98.62 71 LEU B CA 1
ATOM 3439 C C . LEU B 1 71 ? 3.004 -27.297 -19.578 1 98.62 71 LEU B C 1
ATOM 3441 O O . LEU B 1 71 ? 1.951 -26.656 -19.672 1 98.62 71 LEU B O 1
ATOM 3445 N N . LEU B 1 72 ? 3.635 -27.828 -20.609 1 98.44 72 LEU B N 1
ATOM 3446 C CA . LEU B 1 72 ? 3.135 -27.641 -21.969 1 98.44 72 LEU B CA 1
ATOM 3447 C C . LEU B 1 72 ? 1.79 -28.344 -22.156 1 98.44 72 LEU B C 1
ATOM 3449 O O . LEU B 1 72 ? 0.885 -27.797 -22.781 1 98.44 72 LEU B O 1
ATOM 3453 N N . GLU B 1 73 ? 1.69 -29.531 -21.547 1 98.44 73 GLU B N 1
ATOM 3454 C CA . GLU B 1 73 ? 0.437 -30.266 -21.625 1 98.44 73 GLU B CA 1
ATOM 3455 C C . GLU B 1 73 ? -0.704 -29.5 -20.969 1 98.44 73 GLU B C 1
ATOM 3457 O O . GLU B 1 73 ? -1.802 -29.406 -21.516 1 98.44 73 GLU B O 1
ATOM 3462 N N . SER B 1 74 ? -0.434 -28.969 -19.828 1 98.75 74 SER B N 1
ATOM 3463 C CA . SER B 1 74 ? -1.472 -28.219 -19.125 1 98.75 74 SER B CA 1
ATOM 3464 C C . SER B 1 74 ? -1.861 -26.969 -19.906 1 98.75 74 SER B C 1
ATOM 3466 O O . SER B 1 74 ? -3.045 -26.641 -20.016 1 98.75 74 SER B O 1
ATOM 3468 N N . ARG B 1 75 ? -0.873 -26.234 -20.438 1 98.56 75 ARG B N 1
ATOM 3469 C CA . ARG B 1 75 ? -1.152 -25.047 -21.234 1 98.56 75 ARG B CA 1
ATOM 3470 C C . ARG B 1 75 ? -2.068 -25.391 -22.406 1 98.56 75 ARG B C 1
ATOM 3472 O O . ARG B 1 75 ? -2.979 -24.625 -22.719 1 98.56 75 ARG B O 1
ATOM 3479 N N . ALA B 1 76 ? -1.843 -26.5 -23.016 1 98.25 76 ALA B N 1
ATOM 3480 C CA . ALA B 1 76 ? -2.637 -26.906 -24.172 1 98.25 76 ALA B CA 1
ATOM 3481 C C . ALA B 1 76 ? -4.09 -27.156 -23.766 1 98.25 76 ALA B C 1
ATOM 3483 O O . ALA B 1 76 ? -4.992 -27.047 -24.609 1 98.25 76 ALA B O 1
ATOM 3484 N N . ARG B 1 77 ? -4.32 -27.469 -22.562 1 98.56 77 ARG B N 1
ATOM 3485 C CA . ARG B 1 77 ? -5.656 -27.812 -22.078 1 98.56 77 ARG B CA 1
ATOM 3486 C C . ARG B 1 77 ? -6.41 -26.562 -21.625 1 98.56 77 ARG B C 1
ATOM 3488 O O . ARG B 1 77 ? -7.629 -26.609 -21.438 1 98.56 77 ARG B O 1
ATOM 3495 N N . TRP B 1 78 ? -5.73 -25.438 -21.484 1 98.81 78 TRP B N 1
ATOM 3496 C CA . TRP B 1 78 ? -6.309 -24.281 -20.797 1 98.81 78 TRP B CA 1
ATOM 3497 C C . TRP B 1 78 ? -7.445 -23.688 -21.625 1 98.81 78 TRP B C 1
ATOM 3499 O O . TRP B 1 78 ? -8.438 -23.219 -21.062 1 98.81 78 TRP B O 1
ATOM 3509 N N . ALA B 1 79 ? -7.305 -23.656 -22.938 1 98.56 79 ALA B N 1
ATOM 3510 C CA . ALA B 1 79 ? -8.367 -23.078 -23.766 1 98.56 79 ALA B CA 1
ATOM 3511 C C . ALA B 1 79 ? -9.695 -23.781 -23.516 1 98.56 79 ALA B C 1
ATOM 3513 O O . ALA B 1 79 ? -10.711 -23.141 -23.266 1 98.56 79 ALA B O 1
ATOM 3514 N N . ASP B 1 80 ? -9.672 -25.109 -23.562 1 98.69 80 ASP B N 1
ATOM 3515 C CA . ASP B 1 80 ? -10.875 -25.891 -23.312 1 98.69 80 ASP B CA 1
ATOM 3516 C C . ASP B 1 80 ? -11.328 -25.75 -21.859 1 98.69 80 ASP B C 1
ATOM 3518 O O . ASP B 1 80 ? -12.531 -25.609 -21.594 1 98.69 80 ASP B O 1
ATOM 3522 N N . PHE B 1 81 ? -10.43 -25.828 -20.984 1 98.56 81 PHE B N 1
ATOM 3523 C CA . PHE B 1 81 ? -10.734 -25.688 -19.562 1 98.56 81 PHE B CA 1
ATOM 3524 C C . PHE B 1 81 ? -11.453 -24.359 -19.281 1 98.56 81 PHE B C 1
ATOM 3526 O O . PHE B 1 81 ? -12.453 -24.328 -18.562 1 98.56 81 PHE B O 1
ATOM 3533 N N . SER B 1 82 ? -10.953 -23.281 -19.859 1 98.69 82 SER B N 1
ATOM 3534 C CA . SER B 1 82 ? -11.547 -21.953 -19.703 1 98.69 82 SER B CA 1
ATOM 3535 C C . SER B 1 82 ? -12.961 -21.922 -20.281 1 98.69 82 SER B C 1
ATOM 3537 O O . SER B 1 82 ? -13.867 -21.359 -19.656 1 98.69 82 SER B O 1
ATOM 3539 N N . ARG B 1 83 ? -13.125 -22.484 -21.406 1 98.5 83 ARG B N 1
ATOM 3540 C CA . ARG B 1 83 ? -14.438 -22.531 -22.047 1 98.5 83 ARG B CA 1
ATOM 3541 C C . ARG B 1 83 ? -15.43 -23.297 -21.188 1 98.5 83 ARG B C 1
ATOM 3543 O O . ARG B 1 83 ? -16.562 -22.844 -20.969 1 98.5 83 ARG B O 1
ATOM 3550 N N . GLU B 1 84 ? -15.039 -24.438 -20.75 1 98.5 84 GLU B N 1
ATOM 3551 C CA . GLU B 1 84 ? -15.898 -25.281 -19.922 1 98.5 84 GLU B CA 1
ATOM 3552 C C . GLU B 1 84 ? -16.266 -24.578 -18.625 1 98.5 84 GLU B C 1
ATOM 3554 O O . GLU B 1 84 ? -17.422 -24.656 -18.172 1 98.5 84 GLU B O 1
ATOM 3559 N N . LEU B 1 85 ? -15.305 -23.938 -18.078 1 98.44 85 LEU B N 1
ATOM 3560 C CA . LEU B 1 85 ? -15.531 -23.219 -16.828 1 98.44 85 LEU B CA 1
ATOM 3561 C C . LEU B 1 85 ? -16.516 -22.078 -17.031 1 98.44 85 LEU B C 1
ATOM 3563 O O . LEU B 1 85 ? -17.391 -21.828 -16.203 1 98.44 85 LEU B O 1
ATOM 3567 N N . GLN B 1 86 ? -16.328 -21.375 -18.125 1 98.44 86 GLN B N 1
ATOM 3568 C CA . GLN B 1 86 ? -17.25 -20.281 -18.453 1 98.44 86 GLN B CA 1
ATOM 3569 C C . GLN B 1 86 ? -18.672 -20.812 -18.641 1 98.44 86 GLN B C 1
ATOM 3571 O O . GLN B 1 86 ? -19.625 -20.203 -18.156 1 98.44 86 GLN B O 1
ATOM 3576 N N . GLU B 1 87 ? -18.781 -21.875 -19.297 1 98.56 87 GLU B N 1
ATOM 3577 C CA . GLU B 1 87 ? -20.094 -22.484 -19.531 1 98.56 87 GLU B CA 1
ATOM 3578 C C . GLU B 1 87 ? -20.734 -22.906 -18.234 1 98.56 87 GLU B C 1
ATOM 3580 O O . GLU B 1 87 ? -21.938 -22.703 -18.031 1 98.56 87 GLU B O 1
ATOM 3585 N N . ALA B 1 88 ? -19.984 -23.438 -17.391 1 98.62 88 ALA B N 1
ATOM 3586 C CA . ALA B 1 88 ? -20.516 -24.016 -16.156 1 98.62 88 ALA B CA 1
ATOM 3587 C C . ALA B 1 88 ? -20.781 -22.938 -15.109 1 98.62 88 ALA B C 1
ATOM 3589 O O . ALA B 1 88 ? -21.672 -23.078 -14.273 1 98.62 88 ALA B O 1
ATOM 3590 N N . SER B 1 89 ? -20.078 -21.828 -15.164 1 98.62 89 SER B N 1
ATOM 3591 C CA . SER B 1 89 ? -20.141 -20.844 -14.086 1 98.62 89 SER B CA 1
ATOM 3592 C C . SER B 1 89 ? -20.781 -19.547 -14.562 1 98.62 89 SER B C 1
ATOM 3594 O O . SER B 1 89 ? -21.203 -18.719 -13.75 1 98.62 89 SER B O 1
ATOM 3596 N N . GLY B 1 90 ? -20.734 -19.266 -15.852 1 98.69 90 GLY B N 1
ATOM 3597 C CA . GLY B 1 90 ? -21.156 -17.984 -16.391 1 98.69 90 GLY B CA 1
ATOM 3598 C C . GLY B 1 90 ? -20.125 -16.891 -16.234 1 98.69 90 GLY B C 1
ATOM 3599 O O . GLY B 1 90 ? -20.391 -15.727 -16.547 1 98.69 90 GLY B O 1
ATOM 3600 N N . ILE B 1 91 ? -18.938 -17.25 -15.781 1 98.62 91 ILE B N 1
ATOM 3601 C CA . ILE B 1 91 ? -17.906 -16.266 -15.531 1 98.62 91 ILE B CA 1
ATOM 3602 C C . ILE B 1 91 ? -16.828 -16.359 -16.609 1 98.62 91 ILE B C 1
ATOM 3604 O O . ILE B 1 91 ? -16.25 -17.422 -16.828 1 98.62 91 ILE B O 1
ATOM 3608 N N . ASP B 1 92 ? -16.594 -15.281 -17.344 1 98.5 92 ASP B N 1
ATOM 3609 C CA . ASP B 1 92 ? -15.445 -15.188 -18.234 1 98.5 92 ASP B CA 1
ATOM 3610 C C . ASP B 1 92 ? -14.148 -15.016 -17.453 1 98.5 92 ASP B C 1
ATOM 3612 O O . ASP B 1 92 ? -13.938 -13.992 -16.797 1 98.5 92 ASP B O 1
ATOM 3616 N N . VAL B 1 93 ? -13.266 -15.969 -17.547 1 98.44 93 VAL B N 1
ATOM 3617 C CA . VAL B 1 93 ? -12.102 -16 -16.656 1 98.44 93 VAL B CA 1
ATOM 3618 C C . VAL B 1 93 ? -10.961 -15.195 -17.281 1 98.44 93 VAL B C 1
ATOM 3620 O O . VAL B 1 93 ? -9.859 -15.148 -16.719 1 98.44 93 VAL B O 1
ATOM 3623 N N . GLY B 1 94 ? -11.141 -14.57 -18.375 1 98.19 94 GLY B N 1
ATOM 3624 C CA . GLY B 1 94 ? -10.18 -13.656 -18.969 1 98.19 94 GLY B CA 1
ATOM 3625 C C . GLY B 1 94 ? -9.008 -14.359 -19.625 1 98.19 94 GLY B C 1
ATOM 3626 O O . GLY B 1 94 ? -7.855 -13.961 -19.453 1 98.19 94 GLY B O 1
ATOM 3627 N N . TYR B 1 95 ? -9.289 -15.5 -20.312 1 98.44 95 TYR B N 1
ATOM 3628 C CA . TYR B 1 95 ? -8.266 -16.172 -21.109 1 98.44 95 TYR B CA 1
ATOM 3629 C C . TYR B 1 95 ? -7.801 -15.305 -22.266 1 98.44 95 TYR B C 1
ATOM 3631 O O . TYR B 1 95 ? -8.594 -14.938 -23.125 1 98.44 95 TYR B O 1
ATOM 3639 N N . ARG B 1 96 ? -6.523 -14.867 -22.234 1 98.19 96 ARG B N 1
ATOM 3640 C CA . ARG B 1 96 ? -5.945 -13.953 -23.219 1 98.19 96 ARG B CA 1
ATOM 3641 C C . ARG B 1 96 ? -4.738 -14.57 -23.906 1 98.19 96 ARG B C 1
ATOM 3643 O O . ARG B 1 96 ? -3.92 -15.227 -23.266 1 98.19 96 ARG B O 1
ATOM 3650 N N . THR B 1 97 ? -4.641 -14.32 -25.203 1 97.81 97 THR B N 1
ATOM 3651 C CA . THR B 1 97 ? -3.652 -15.039 -26 1 97.81 97 THR B CA 1
ATOM 3652 C C . THR B 1 97 ? -2.725 -14.07 -26.719 1 97.81 97 THR B C 1
ATOM 3654 O O . THR B 1 97 ? -2.248 -14.359 -27.828 1 97.81 97 THR B O 1
ATOM 3657 N N . GLU B 1 98 ? -2.494 -12.867 -26.141 1 96.94 98 GLU B N 1
ATOM 3658 C CA . GLU B 1 98 ? -1.654 -11.867 -26.797 1 96.94 98 GLU B CA 1
ATOM 3659 C C . GLU B 1 98 ? -0.184 -12.273 -26.766 1 96.94 98 GLU B C 1
ATOM 3661 O O . GLU B 1 98 ? 0.628 -11.75 -27.531 1 96.94 98 GLU B O 1
ATOM 3666 N N . GLY B 1 99 ? 0.124 -13.203 -25.875 1 98.06 99 GLY B N 1
ATOM 3667 C CA . GLY B 1 99 ? 1.505 -13.641 -25.75 1 98.06 99 GLY B CA 1
ATOM 3668 C C . GLY B 1 99 ? 2.289 -12.883 -24.703 1 98.06 99 GLY B C 1
ATOM 3669 O O . GLY B 1 99 ? 1.724 -12.07 -23.969 1 98.06 99 GLY B O 1
ATOM 3670 N N . THR B 1 100 ? 3.559 -13.266 -24.5 1 98.5 100 THR B N 1
ATOM 3671 C CA . THR B 1 100 ? 4.461 -12.703 -23.5 1 98.5 100 THR B CA 1
ATOM 3672 C C . THR B 1 100 ? 5.746 -12.195 -24.156 1 98.5 100 THR B C 1
ATOM 3674 O O . THR B 1 100 ? 6.254 -12.812 -25.094 1 98.5 100 THR B O 1
ATOM 3677 N N . LEU B 1 101 ? 6.234 -11.055 -23.734 1 98.69 101 LEU B N 1
ATOM 3678 C CA . LEU B 1 101 ? 7.539 -10.523 -24.125 1 98.69 101 LEU B CA 1
ATOM 3679 C C . LEU B 1 101 ? 8.508 -10.555 -22.938 1 98.69 101 LEU B C 1
ATOM 3681 O O . LEU B 1 101 ? 8.156 -10.148 -21.828 1 98.69 101 LEU B O 1
ATOM 3685 N N . VAL B 1 102 ? 9.695 -11.133 -23.141 1 98.62 102 VAL B N 1
ATOM 3686 C CA . VAL B 1 102 ? 10.812 -10.945 -22.219 1 98.62 102 VAL B CA 1
ATOM 3687 C C . VAL B 1 102 ? 11.773 -9.898 -22.781 1 98.62 102 VAL B C 1
ATOM 3689 O O . VAL B 1 102 ? 12.32 -10.07 -23.875 1 98.62 102 VAL B O 1
ATOM 3692 N N . VAL B 1 103 ? 12.047 -8.812 -22 1 98.62 103 VAL B N 1
ATOM 3693 C CA . VAL B 1 103 ? 12.758 -7.688 -22.578 1 98.62 103 VAL B CA 1
ATOM 3694 C C . VAL B 1 103 ? 14.102 -7.5 -21.875 1 98.62 103 VAL B C 1
ATOM 3696 O O . VAL B 1 103 ? 14.227 -7.777 -20.688 1 98.62 103 VAL B O 1
ATOM 3699 N N . ALA B 1 104 ? 15.094 -7.102 -22.625 1 98.44 104 ALA B N 1
ATOM 3700 C CA . ALA B 1 104 ? 16.422 -6.711 -22.141 1 98.44 104 ALA B CA 1
ATOM 3701 C C . ALA B 1 104 ? 16.656 -5.215 -22.344 1 98.44 104 ALA B C 1
ATOM 3703 O O . ALA B 1 104 ? 16.531 -4.703 -23.453 1 98.44 104 ALA B O 1
ATOM 3704 N N . VAL B 1 105 ? 17 -4.543 -21.203 1 97.5 105 VAL B N 1
ATOM 3705 C CA . VAL B 1 105 ? 17.062 -3.088 -21.297 1 97.5 105 VAL B CA 1
ATOM 3706 C C . VAL B 1 105 ? 18.516 -2.625 -21.25 1 97.5 105 VAL B C 1
ATOM 3708 O O . VAL B 1 105 ? 18.781 -1.423 -21.188 1 97.5 105 VAL B O 1
ATOM 3711 N N . ASP B 1 106 ? 19.469 -3.529 -21.172 1 96.25 106 ASP B N 1
ATOM 3712 C CA . ASP B 1 106 ? 20.891 -3.229 -21.266 1 96.25 106 ASP B CA 1
ATOM 3713 C C . ASP B 1 106 ? 21.656 -4.391 -21.891 1 96.25 106 ASP B C 1
ATOM 3715 O O . ASP B 1 106 ? 21.062 -5.418 -22.234 1 96.25 106 ASP B O 1
ATOM 3719 N N . ARG B 1 107 ? 22.953 -4.184 -22.109 1 96.31 107 ARG B N 1
ATOM 3720 C CA . ARG B 1 107 ? 23.766 -5.141 -22.859 1 96.31 107 ARG B CA 1
ATOM 3721 C C . ARG B 1 107 ? 23.938 -6.441 -22.078 1 96.31 107 ARG B C 1
ATOM 3723 O O . ARG B 1 107 ? 23.922 -7.527 -22.656 1 96.31 107 ARG B O 1
ATOM 3730 N N . ASP B 1 108 ? 24.094 -6.305 -20.844 1 96.31 108 ASP B N 1
ATOM 3731 C CA . ASP B 1 108 ? 24.234 -7.496 -20.016 1 96.31 108 ASP B CA 1
ATOM 3732 C C . ASP B 1 108 ? 22.969 -8.359 -20.062 1 96.31 108 ASP B C 1
ATOM 3734 O O . ASP B 1 108 ? 23.047 -9.578 -20.188 1 96.31 108 ASP B O 1
ATOM 3738 N N . GLN B 1 109 ? 21.859 -7.75 -19.969 1 96 109 GLN B N 1
ATOM 3739 C CA . GLN B 1 109 ? 20.578 -8.445 -20.062 1 96 109 GLN B CA 1
ATOM 3740 C C . GLN B 1 109 ? 20.391 -9.062 -21.438 1 96 109 GLN B C 1
ATOM 3742 O O . GLN B 1 109 ? 19.844 -10.164 -21.562 1 96 109 GLN B O 1
ATOM 3747 N N . ALA B 1 110 ? 20.766 -8.359 -22.422 1 97.56 110 ALA B N 1
ATOM 3748 C CA . ALA B 1 110 ? 20.609 -8.852 -23.781 1 97.56 110 ALA B CA 1
ATOM 3749 C C . ALA B 1 110 ? 21.406 -10.125 -24 1 97.56 110 ALA B C 1
ATOM 3751 O O . ALA B 1 110 ? 20.953 -11.055 -24.672 1 97.56 110 ALA B O 1
ATOM 3752 N N . GLU B 1 111 ? 22.609 -10.156 -23.469 1 97.25 111 GLU B N 1
ATOM 3753 C CA . GLU B 1 111 ? 23.438 -11.352 -23.594 1 97.25 111 GLU B CA 1
ATOM 3754 C C . GLU B 1 111 ? 22.812 -12.539 -22.875 1 97.25 111 GLU B C 1
ATOM 3756 O O . GLU B 1 111 ? 22.781 -13.648 -23.406 1 97.25 111 GLU B O 1
ATOM 3761 N N . ARG B 1 112 ? 22.359 -12.297 -21.719 1 96.5 112 ARG B N 1
ATOM 3762 C CA . ARG B 1 112 ? 21.688 -13.352 -20.969 1 96.5 112 ARG B CA 1
ATOM 3763 C C . ARG B 1 112 ? 20.422 -13.82 -21.688 1 96.5 112 ARG B C 1
ATOM 3765 O O . ARG B 1 112 ? 20.125 -15.016 -21.703 1 96.5 112 ARG B O 1
ATOM 3772 N N . LEU B 1 113 ? 19.734 -12.891 -22.219 1 97.5 113 LEU B N 1
ATOM 3773 C CA . LEU B 1 113 ? 18.5 -13.195 -22.938 1 97.5 113 LEU B CA 1
ATOM 3774 C C . LEU B 1 113 ? 18.781 -14.055 -24.156 1 97.5 113 LEU B C 1
ATOM 3776 O O . LEU B 1 113 ? 17.984 -14.938 -24.5 1 97.5 113 LEU B O 1
ATOM 3780 N N . GLN B 1 114 ? 19.828 -13.766 -24.844 1 97.62 114 GLN B N 1
ATOM 3781 C CA . GLN B 1 114 ? 20.203 -14.555 -26.016 1 97.62 114 GLN B CA 1
ATOM 3782 C C . GLN B 1 114 ? 20.5 -16 -25.625 1 97.62 114 GLN B C 1
ATOM 3784 O O . GLN B 1 114 ? 20.094 -16.938 -26.328 1 97.62 114 GLN B O 1
ATOM 3789 N N . PHE B 1 115 ? 21.172 -16.156 -24.562 1 96.88 115 PHE B N 1
ATOM 3790 C CA . PHE B 1 115 ? 21.438 -17.5 -24.047 1 96.88 115 PHE B CA 1
ATOM 3791 C C . PHE B 1 115 ? 20.141 -18.219 -23.719 1 96.88 115 PHE B C 1
ATOM 3793 O O . PHE B 1 115 ? 19.969 -19.391 -24.062 1 96.88 115 PHE B O 1
ATOM 3800 N N . GLN B 1 116 ? 19.281 -17.531 -23.047 1 96.69 116 GLN B N 1
ATOM 3801 C CA . GLN B 1 116 ? 17.984 -18.094 -22.703 1 96.69 116 GLN B CA 1
ATOM 3802 C C . GLN B 1 116 ? 17.203 -18.484 -23.953 1 96.69 116 GLN B C 1
ATOM 3804 O O . GLN B 1 116 ? 16.609 -19.562 -24.016 1 96.69 116 GLN B O 1
ATOM 3809 N N . TYR B 1 117 ? 17.234 -17.656 -24.906 1 97.88 117 TYR B N 1
ATOM 3810 C CA . TYR B 1 117 ? 16.531 -17.891 -26.172 1 97.88 117 TYR B CA 1
ATOM 3811 C C . TYR B 1 117 ? 17.047 -19.141 -26.859 1 97.88 117 TYR B C 1
ATOM 3813 O O . TYR B 1 117 ? 16.25 -19.984 -27.297 1 97.88 117 TYR B O 1
ATOM 3821 N N . GLU B 1 118 ? 18.328 -19.219 -26.953 1 97.62 118 GLU B N 1
ATOM 3822 C CA . GLU B 1 118 ? 18.922 -20.375 -27.609 1 97.62 118 GLU B CA 1
ATOM 3823 C C . GLU B 1 118 ? 18.594 -21.672 -26.859 1 97.62 118 GLU B C 1
ATOM 3825 O O . GLU B 1 118 ? 18.297 -22.688 -27.484 1 97.62 118 GLU B O 1
ATOM 3830 N N . PHE B 1 119 ? 18.656 -21.609 -25.641 1 97.25 119 PHE B N 1
ATOM 3831 C CA . PHE B 1 119 ? 18.297 -22.766 -24.828 1 97.25 119 PHE B CA 1
ATOM 3832 C C . PHE B 1 119 ? 16.859 -23.172 -25.062 1 97.25 119 PHE B C 1
ATOM 3834 O O . PHE B 1 119 ? 16.562 -24.328 -25.359 1 97.25 119 PHE B O 1
ATOM 3841 N N . GLN B 1 120 ? 15.93 -22.25 -24.953 1 97.62 120 GLN B N 1
ATOM 3842 C CA . GLN B 1 120 ? 14.5 -22.516 -25.109 1 97.62 120 GLN B CA 1
ATOM 3843 C C . GLN B 1 120 ? 14.18 -23 -26.516 1 97.62 120 GLN B C 1
ATOM 3845 O O . GLN B 1 120 ? 13.344 -23.891 -26.703 1 97.62 120 GLN B O 1
ATOM 3850 N N . ARG B 1 121 ? 14.859 -22.453 -27.484 1 96.81 121 ARG B N 1
ATOM 3851 C CA . ARG B 1 121 ? 14.695 -22.922 -28.859 1 96.81 121 ARG B CA 1
ATOM 3852 C C . ARG B 1 121 ? 15.172 -24.359 -29.016 1 96.81 121 ARG B C 1
ATOM 3854 O O . ARG B 1 121 ? 14.594 -25.141 -29.766 1 96.81 121 ARG B O 1
ATOM 3861 N N . SER B 1 122 ? 16.219 -24.641 -28.328 1 96.81 122 SER B N 1
ATOM 3862 C CA . SER B 1 122 ? 16.75 -26 -28.391 1 96.81 122 SER B CA 1
ATOM 3863 C C . SER B 1 122 ? 15.766 -27.016 -27.828 1 96.81 122 SER B C 1
ATOM 3865 O O . SER B 1 122 ? 15.852 -28.203 -28.125 1 96.81 122 SER B O 1
ATOM 3867 N N . LEU B 1 123 ? 14.852 -26.562 -27.016 1 96.88 123 LEU B N 1
ATOM 3868 C CA . LEU B 1 123 ? 13.82 -27.422 -26.438 1 96.88 123 LEU B CA 1
ATOM 3869 C C . LEU B 1 123 ? 12.641 -27.547 -27.391 1 96.88 123 LEU B C 1
ATOM 3871 O O . LEU B 1 123 ? 11.648 -28.219 -27.078 1 96.88 123 LEU B O 1
ATOM 3875 N N . GLY B 1 124 ? 12.695 -26.875 -28.516 1 96.81 124 GLY B N 1
ATOM 3876 C CA . GLY B 1 124 ? 11.641 -26.938 -29.516 1 96.81 124 GLY B CA 1
ATOM 3877 C C . GLY B 1 124 ? 10.508 -25.969 -29.266 1 96.81 124 GLY B C 1
ATOM 3878 O O . GLY B 1 124 ? 9.43 -26.094 -29.844 1 96.81 124 GLY B O 1
ATOM 3879 N N . LEU B 1 125 ? 10.719 -24.969 -28.422 1 97.88 125 LEU B N 1
ATOM 3880 C CA . LEU B 1 125 ? 9.664 -24.016 -28.078 1 97.88 125 LEU B CA 1
ATOM 3881 C C . LEU B 1 125 ? 9.531 -22.938 -29.141 1 97.88 125 LEU B C 1
ATOM 3883 O O . LEU B 1 125 ? 10.531 -22.484 -29.703 1 97.88 125 LEU B O 1
ATOM 3887 N N . GLU B 1 126 ? 8.289 -22.594 -29.484 1 97.25 126 GLU B N 1
ATOM 3888 C CA . GLU B 1 126 ? 8.008 -21.547 -30.469 1 97.25 126 GLU B CA 1
ATOM 3889 C C . GLU B 1 126 ? 8.234 -20.156 -29.875 1 97.25 126 GLU B C 1
ATOM 3891 O O . GLU B 1 126 ? 7.363 -19.609 -29.203 1 97.25 126 GLU B O 1
ATOM 3896 N N . LEU B 1 127 ? 9.359 -19.562 -30.25 1 98.19 127 LEU B N 1
ATOM 3897 C CA . LEU B 1 127 ? 9.766 -18.234 -29.797 1 98.19 127 LEU B CA 1
ATOM 3898 C C . LEU B 1 127 ? 10.359 -17.422 -30.938 1 98.19 127 LEU B C 1
ATOM 3900 O O . LEU B 1 127 ? 10.852 -17.984 -31.922 1 98.19 127 LEU B O 1
ATOM 3904 N N . SER B 1 128 ? 10.266 -16.141 -30.844 1 98.38 128 SER B N 1
ATOM 3905 C CA . SER B 1 128 ? 10.891 -15.242 -31.797 1 98.38 128 SER B CA 1
ATOM 3906 C C . SER B 1 128 ? 11.797 -14.234 -31.094 1 98.38 128 SER B C 1
ATOM 3908 O O . SER B 1 128 ? 11.453 -13.734 -30.016 1 98.38 128 SER B O 1
ATOM 3910 N N . TRP B 1 129 ? 12.93 -14.055 -31.719 1 98.44 129 TRP B N 1
ATOM 3911 C CA . TRP B 1 129 ? 13.812 -12.984 -31.266 1 98.44 129 TRP B CA 1
ATOM 3912 C C . TRP B 1 129 ? 13.414 -11.648 -31.891 1 98.44 129 TRP B C 1
ATOM 3914 O O . TRP B 1 129 ? 13.188 -11.578 -33.094 1 98.44 129 TRP B O 1
ATOM 3924 N N . LEU B 1 130 ? 13.25 -10.617 -31.125 1 98.69 130 LEU B N 1
ATOM 3925 C CA . LEU B 1 130 ? 12.891 -9.289 -31.609 1 98.69 130 LEU B CA 1
ATOM 3926 C C . LEU B 1 130 ? 14 -8.289 -31.297 1 98.69 130 LEU B C 1
ATOM 3928 O O . LEU B 1 130 ? 14.625 -8.352 -30.234 1 98.69 130 LEU B O 1
ATOM 3932 N N . SER B 1 131 ? 14.211 -7.32 -32.219 1 98.25 131 SER B N 1
ATOM 3933 C CA . SER B 1 131 ? 15.008 -6.141 -31.922 1 98.25 131 SER B CA 1
ATOM 3934 C C . SER B 1 131 ? 14.273 -5.203 -30.969 1 98.25 131 SER B C 1
ATOM 3936 O O . SER B 1 131 ? 13.07 -5.355 -30.75 1 98.25 131 SER B O 1
ATOM 3938 N N . GLY B 1 132 ? 15.055 -4.316 -30.422 1 98 132 GLY B N 1
ATOM 3939 C CA . GLY B 1 132 ? 14.43 -3.301 -29.578 1 98 132 GLY B CA 1
ATOM 3940 C C . GLY B 1 132 ? 13.312 -2.557 -30.297 1 98 132 GLY B C 1
ATOM 3941 O O . GLY B 1 132 ? 12.258 -2.299 -29.703 1 98 132 GLY B O 1
ATOM 3942 N N . ARG B 1 133 ? 13.523 -2.195 -31.547 1 97.88 133 ARG B N 1
ATOM 3943 C CA . ARG B 1 133 ? 12.531 -1.48 -32.344 1 97.88 133 ARG B CA 1
ATOM 3944 C C . ARG B 1 133 ? 11.273 -2.316 -32.531 1 97.88 133 ARG B C 1
ATOM 3946 O O . ARG B 1 133 ? 10.156 -1.809 -32.375 1 97.88 133 ARG B O 1
ATOM 3953 N N . GLU B 1 134 ? 11.422 -3.572 -32.844 1 98.44 134 GLU B N 1
ATOM 3954 C CA . GLU B 1 134 ? 10.289 -4.469 -33.031 1 98.44 134 GLU B CA 1
ATOM 3955 C C . GLU B 1 134 ? 9.5 -4.648 -31.734 1 98.44 134 GLU B C 1
ATOM 3957 O O . GLU B 1 134 ? 8.266 -4.707 -31.766 1 98.44 134 GLU B O 1
ATOM 3962 N N . ALA B 1 135 ? 10.227 -4.816 -30.656 1 98.38 135 ALA B N 1
ATOM 3963 C CA . ALA B 1 135 ? 9.57 -4.926 -29.344 1 98.38 135 ALA B CA 1
ATOM 3964 C C . ALA B 1 135 ? 8.703 -3.701 -29.062 1 98.38 135 ALA B C 1
ATOM 3966 O O . ALA B 1 135 ? 7.559 -3.828 -28.625 1 98.38 135 ALA B O 1
ATOM 3967 N N . ARG B 1 136 ? 9.172 -2.512 -29.328 1 98 136 ARG B N 1
ATOM 3968 C CA . ARG B 1 136 ? 8.469 -1.265 -29.047 1 98 136 ARG B CA 1
ATOM 3969 C C . ARG B 1 136 ? 7.348 -1.031 -30.062 1 98 136 ARG B C 1
ATOM 3971 O O . ARG B 1 136 ? 6.438 -0.236 -29.812 1 98 136 ARG B O 1
ATOM 3978 N N . GLN B 1 137 ? 7.465 -1.627 -31.266 1 97.75 137 GLN B N 1
ATOM 3979 C CA . GLN B 1 137 ? 6.332 -1.616 -32.188 1 97.75 137 GLN B CA 1
ATOM 3980 C C . GLN B 1 137 ? 5.148 -2.387 -31.609 1 97.75 137 GLN B C 1
ATOM 3982 O O . GLN B 1 137 ? 3.994 -1.991 -31.781 1 97.75 137 GLN B O 1
ATOM 3987 N N . ARG B 1 138 ? 5.441 -3.469 -30.938 1 97.31 138 ARG B N 1
ATOM 3988 C CA . ARG B 1 138 ? 4.398 -4.273 -30.312 1 97.31 138 ARG B CA 1
ATOM 3989 C C . ARG B 1 138 ? 3.889 -3.609 -29.031 1 97.31 138 ARG B C 1
ATOM 3991 O O . ARG B 1 138 ? 2.693 -3.654 -28.75 1 97.31 138 ARG B O 1
ATOM 3998 N N . GLU B 1 139 ? 4.793 -3.053 -28.266 1 98.31 139 GLU B N 1
ATOM 3999 C CA . GLU B 1 139 ? 4.484 -2.342 -27.031 1 98.31 139 GLU B CA 1
ATOM 4000 C C . GLU B 1 139 ? 5.152 -0.97 -27 1 98.31 139 GLU B C 1
ATOM 4002 O O . GLU B 1 139 ? 6.242 -0.813 -26.438 1 98.31 139 GLU B O 1
ATOM 4007 N N . PRO B 1 140 ? 4.445 0.051 -27.422 1 97.44 140 PRO B N 1
ATOM 4008 C CA . PRO B 1 140 ? 5.047 1.359 -27.688 1 97.44 140 PRO B CA 1
ATOM 4009 C C . PRO B 1 140 ? 5.484 2.074 -26.406 1 97.44 140 PRO B C 1
ATOM 4011 O O . PRO B 1 140 ? 6.309 2.992 -26.453 1 97.44 140 PRO B O 1
ATOM 4014 N N . HIS B 1 141 ? 4.953 1.679 -25.281 1 97.5 141 HIS B N 1
ATOM 4015 C CA . HIS B 1 141 ? 5.227 2.436 -24.062 1 97.5 141 HIS B CA 1
ATOM 4016 C C . HIS B 1 141 ? 6.406 1.846 -23.297 1 97.5 141 HIS B C 1
ATOM 4018 O O . HIS B 1 141 ? 6.781 2.354 -22.25 1 97.5 141 HIS B O 1
ATOM 4024 N N . LEU B 1 142 ? 7.043 0.76 -23.828 1 98.31 142 LEU B N 1
ATOM 4025 C CA . LEU B 1 142 ? 8.273 0.256 -23.234 1 98.31 142 LEU B CA 1
ATOM 4026 C C . LEU B 1 142 ? 9.367 1.319 -23.25 1 98.31 142 LEU B C 1
ATOM 4028 O O . LEU B 1 142 ? 9.367 2.189 -24.125 1 98.31 142 LEU B O 1
ATOM 4032 N N . THR B 1 143 ? 10.242 1.241 -22.312 1 98.06 143 THR B N 1
ATOM 4033 C CA . THR B 1 143 ? 11.367 2.168 -22.266 1 98.06 143 THR B CA 1
ATOM 4034 C C . THR B 1 143 ? 12.141 2.146 -23.578 1 98.06 143 THR B C 1
ATOM 4036 O O . THR B 1 143 ? 12.234 1.106 -24.234 1 98.06 143 THR B O 1
ATOM 4039 N N . ARG B 1 144 ? 12.727 3.275 -23.906 1 96.81 144 ARG B N 1
ATOM 4040 C CA . ARG B 1 144 ? 13.523 3.404 -25.125 1 96.81 144 ARG B CA 1
ATOM 4041 C C . ARG B 1 144 ? 14.82 2.609 -25.016 1 96.81 144 ARG B C 1
ATOM 4043 O O . ARG B 1 144 ? 15.5 2.387 -26.016 1 96.81 144 ARG B O 1
ATOM 4050 N N . HIS B 1 145 ? 15.141 2.094 -23.859 1 97.38 145 HIS B N 1
ATOM 4051 C CA . HIS B 1 145 ? 16.391 1.401 -23.609 1 97.38 145 HIS B CA 1
ATOM 4052 C C . HIS B 1 145 ? 16.297 -0.077 -23.969 1 97.38 145 HIS B C 1
ATOM 4054 O O . HIS B 1 145 ? 17.281 -0.811 -23.875 1 97.38 145 HIS B O 1
ATOM 4060 N N . VAL B 1 146 ? 15.102 -0.506 -24.375 1 98.19 146 VAL B N 1
ATOM 4061 C CA . VAL B 1 146 ? 14.969 -1.908 -24.75 1 98.19 146 VAL B CA 1
ATOM 4062 C C . VAL B 1 146 ? 15.875 -2.215 -25.938 1 98.19 146 VAL B C 1
ATOM 4064 O O . VAL B 1 146 ? 15.789 -1.562 -26.984 1 98.19 146 VAL B O 1
ATOM 4067 N N . LEU B 1 147 ? 16.688 -3.258 -25.812 1 98.25 147 LEU B N 1
ATOM 4068 C CA . LEU B 1 147 ? 17.641 -3.627 -26.844 1 98.25 147 LEU B CA 1
ATOM 4069 C C . LEU B 1 147 ? 17.172 -4.859 -27.609 1 98.25 147 LEU B C 1
ATOM 4071 O O . LEU B 1 147 ? 17.469 -5.012 -28.797 1 98.25 147 LEU B O 1
ATOM 4075 N N . ALA B 1 148 ? 16.547 -5.766 -26.969 1 98.5 148 ALA B N 1
ATOM 4076 C CA . ALA B 1 148 ? 16.078 -7.023 -27.531 1 98.5 148 ALA B CA 1
ATOM 4077 C C . ALA B 1 148 ? 14.93 -7.609 -26.703 1 98.5 148 ALA B C 1
ATOM 4079 O O . ALA B 1 148 ? 14.703 -7.191 -25.578 1 98.5 148 ALA B O 1
ATOM 4080 N N . ALA B 1 149 ? 14.211 -8.523 -27.328 1 98.81 149 ALA B N 1
ATOM 4081 C CA . ALA B 1 149 ? 13.141 -9.234 -26.625 1 98.81 149 ALA B CA 1
ATOM 4082 C C . ALA B 1 149 ? 12.938 -10.625 -27.203 1 98.81 149 ALA B C 1
ATOM 4084 O O . ALA B 1 149 ? 13.32 -10.898 -28.344 1 98.81 149 ALA B O 1
ATOM 4085 N N . ILE B 1 150 ? 12.492 -11.508 -26.375 1 98.81 150 ILE B N 1
ATOM 4086 C CA . ILE B 1 150 ? 11.898 -12.766 -26.812 1 98.81 150 ILE B CA 1
ATOM 4087 C C . ILE B 1 150 ? 10.375 -12.641 -26.828 1 98.81 150 ILE B C 1
ATOM 4089 O O . ILE B 1 150 ? 9.781 -12.164 -25.859 1 98.81 150 ILE B O 1
ATOM 4093 N N . TYR B 1 151 ? 9.766 -12.961 -27.938 1 98.75 151 TYR B N 1
ATOM 4094 C CA . TYR B 1 151 ? 8.312 -13.023 -28.016 1 98.75 151 TYR B CA 1
ATOM 4095 C C . TYR B 1 151 ? 7.832 -14.469 -28.016 1 98.75 151 TYR B C 1
ATOM 4097 O O . TYR B 1 151 ? 8.312 -15.297 -28.797 1 98.75 151 TYR B O 1
ATOM 4105 N N . SER B 1 152 ? 6.945 -14.781 -27.125 1 98.69 152 SER B N 1
ATOM 4106 C CA . SER B 1 152 ? 6.297 -16.078 -27.031 1 98.69 152 SER B CA 1
ATOM 4107 C C . SER B 1 152 ? 4.801 -15.984 -27.312 1 98.69 152 SER B C 1
ATOM 4109 O O . SER B 1 152 ? 4.023 -15.633 -26.422 1 98.69 152 SER B O 1
ATOM 4111 N N . PRO B 1 153 ? 4.367 -16.438 -28.469 1 98.06 153 PRO B N 1
ATOM 4112 C CA . PRO B 1 153 ? 2.957 -16.281 -28.812 1 98.06 153 PRO B CA 1
ATOM 4113 C C . PRO B 1 153 ? 2.055 -17.297 -28.109 1 98.06 153 PRO B C 1
ATOM 4115 O O . PRO B 1 153 ? 0.843 -17.078 -28 1 98.06 153 PRO B O 1
ATOM 4118 N N . LEU B 1 154 ? 2.654 -18.344 -27.547 1 98 154 LEU B N 1
ATOM 4119 C CA . LEU B 1 154 ? 1.83 -19.422 -27.016 1 98 154 LEU B CA 1
ATOM 4120 C C . LEU B 1 154 ? 1.775 -19.344 -25.484 1 98 154 LEU B C 1
ATOM 4122 O O . LEU B 1 154 ? 1.137 -20.188 -24.844 1 98 154 LEU B O 1
ATOM 4126 N N . ASP B 1 155 ? 2.502 -18.375 -24.969 1 98.38 155 ASP B N 1
ATOM 4127 C CA . ASP B 1 155 ? 2.287 -18.047 -23.562 1 98.38 155 ASP B CA 1
ATOM 4128 C C . ASP B 1 155 ? 1.07 -17.141 -23.391 1 98.38 155 ASP B C 1
ATOM 4130 O O . ASP B 1 155 ? 0.903 -16.172 -24.125 1 98.38 155 ASP B O 1
ATOM 4134 N N . HIS B 1 156 ? 0.179 -17.578 -22.516 1 98.44 156 HIS B N 1
ATOM 4135 C CA . HIS B 1 156 ? -1.112 -16.922 -22.328 1 98.44 156 HIS B CA 1
ATOM 4136 C C . HIS B 1 156 ? -1.294 -16.438 -20.891 1 98.44 156 HIS B C 1
ATOM 4138 O O . HIS B 1 156 ? -0.33 -16.375 -20.125 1 98.44 156 HIS B O 1
ATOM 4144 N N . GLN B 1 157 ? -2.457 -15.953 -20.625 1 98.62 157 GLN B N 1
ATOM 4145 C CA . GLN B 1 157 ? -2.789 -15.539 -19.266 1 98.62 157 GLN B CA 1
ATOM 4146 C C . GLN B 1 157 ? -4.281 -15.719 -18.984 1 98.62 157 GLN B C 1
ATOM 4148 O O . GLN B 1 157 ? -5.082 -15.82 -19.906 1 98.62 157 GLN B O 1
ATOM 4153 N N . VAL B 1 158 ? -4.598 -15.797 -17.719 1 98.75 158 VAL B N 1
ATOM 4154 C CA . VAL B 1 158 ? -5.965 -15.75 -17.219 1 98.75 158 VAL B CA 1
ATOM 4155 C C . VAL B 1 158 ? -6.031 -14.852 -15.984 1 98.75 158 VAL B C 1
ATOM 4157 O O . VAL B 1 158 ? -4.996 -14.477 -15.422 1 98.75 158 VAL B O 1
ATOM 4160 N N . ASP B 1 159 ? -7.234 -14.438 -15.664 1 98.75 159 ASP B N 1
ATOM 4161 C CA . ASP B 1 159 ? -7.445 -13.781 -14.383 1 98.75 159 ASP B CA 1
ATOM 4162 C C . ASP B 1 159 ? -7.668 -14.805 -13.266 1 98.75 159 ASP B C 1
ATOM 4164 O O . ASP B 1 159 ? -8.766 -15.336 -13.117 1 98.75 159 ASP B O 1
ATOM 4168 N N . ASN B 1 160 ? -6.656 -15.047 -12.508 1 98.56 160 ASN B N 1
ATOM 4169 C CA . ASN B 1 160 ? -6.68 -16.094 -11.484 1 98.56 160 ASN B CA 1
ATOM 4170 C C . ASN B 1 160 ? -7.828 -15.883 -10.5 1 98.56 160 ASN B C 1
ATOM 4172 O O . ASN B 1 160 ? -8.406 -16.859 -10.008 1 98.56 160 ASN B O 1
ATOM 4176 N N . ARG B 1 161 ? -8.133 -14.664 -10.234 1 98.56 161 ARG B N 1
ATOM 4177 C CA . ARG B 1 161 ? -9.203 -14.375 -9.273 1 98.56 161 ARG B CA 1
ATOM 4178 C C . ARG B 1 161 ? -10.57 -14.711 -9.867 1 98.56 161 ARG B C 1
ATOM 4180 O O . ARG B 1 161 ? -11.43 -15.266 -9.18 1 98.56 161 ARG B O 1
ATOM 4187 N N . LYS B 1 162 ? -10.742 -14.445 -11.141 1 98.75 162 LYS B N 1
ATOM 4188 C CA . LYS B 1 162 ? -11.969 -14.875 -11.805 1 98.75 162 LYS B CA 1
ATOM 4189 C C . LYS B 1 162 ? -12.031 -16.391 -11.922 1 98.75 162 LYS B C 1
ATOM 4191 O O . LYS B 1 162 ? -13.102 -16.984 -11.797 1 98.75 162 LYS B O 1
ATOM 4196 N N . VAL B 1 163 ? -10.914 -17.016 -12.141 1 98.81 163 VAL B N 1
ATOM 4197 C CA . VAL B 1 163 ? -10.859 -18.469 -12.297 1 98.81 163 VAL B CA 1
ATOM 4198 C C . VAL B 1 163 ? -11.336 -19.141 -11.016 1 98.81 163 VAL B C 1
ATOM 4200 O O . VAL B 1 163 ? -12.172 -20.062 -11.055 1 98.81 163 VAL B O 1
ATOM 4203 N N . ILE B 1 164 ? -10.836 -18.719 -9.891 1 98.75 164 ILE B N 1
ATOM 4204 C CA . ILE B 1 164 ? -11.164 -19.406 -8.648 1 98.75 164 ILE B CA 1
ATOM 4205 C C . ILE B 1 164 ? -12.633 -19.188 -8.312 1 98.75 164 ILE B C 1
ATOM 4207 O O . ILE B 1 164 ? -13.297 -20.078 -7.781 1 98.75 164 ILE B O 1
ATOM 4211 N N . LEU B 1 165 ? -13.109 -17.984 -8.586 1 98.75 165 LEU B N 1
ATOM 4212 C CA . LEU B 1 165 ? -14.531 -17.734 -8.375 1 98.75 165 LEU B CA 1
ATOM 4213 C C . LEU B 1 165 ? -15.383 -18.578 -9.32 1 98.75 165 LEU B C 1
ATOM 4215 O O . LEU B 1 165 ? -16.438 -19.078 -8.93 1 98.75 165 LEU B O 1
ATOM 4219 N N . ALA B 1 166 ? -14.914 -18.703 -10.523 1 98.88 166 ALA B N 1
ATOM 4220 C CA . ALA B 1 166 ? -15.609 -19.547 -11.484 1 98.88 166 ALA B CA 1
ATOM 4221 C C . ALA B 1 166 ? -15.602 -21 -11.039 1 98.88 166 ALA B C 1
ATOM 4223 O O . ALA B 1 166 ? -16.625 -21.688 -11.133 1 98.88 166 ALA B O 1
ATOM 4224 N N . LEU B 1 167 ? -14.516 -21.469 -10.555 1 98.94 167 LEU B N 1
ATOM 4225 C CA . LEU B 1 167 ? -14.406 -22.844 -10.07 1 98.94 167 LEU B CA 1
ATOM 4226 C C . LEU B 1 167 ? -15.344 -23.078 -8.898 1 98.94 167 LEU B C 1
ATOM 4228 O O . LEU B 1 167 ? -15.992 -24.125 -8.82 1 98.94 167 LEU B O 1
ATOM 4232 N N . ARG B 1 168 ? -15.359 -22.109 -8 1 98.81 168 ARG B N 1
ATOM 4233 C CA . ARG B 1 168 ? -16.266 -22.219 -6.863 1 98.81 168 ARG B CA 1
ATOM 4234 C C . ARG B 1 168 ? -17.703 -22.406 -7.328 1 98.81 168 ARG B C 1
ATOM 4236 O O . ARG B 1 168 ? -18.406 -23.328 -6.879 1 98.81 168 ARG B O 1
ATOM 4243 N N . LYS B 1 169 ? -18.094 -21.547 -8.195 1 98.88 169 LYS B N 1
ATOM 4244 C CA . LYS B 1 169 ? -19.453 -21.594 -8.695 1 98.88 169 LYS B CA 1
ATOM 4245 C C . LYS B 1 169 ? -19.734 -22.891 -9.445 1 98.88 169 LYS B C 1
ATOM 4247 O O . LYS B 1 169 ? -20.766 -23.516 -9.242 1 98.88 169 LYS B O 1
ATOM 4252 N N . ALA B 1 170 ? -18.875 -23.281 -10.328 1 98.88 170 ALA B N 1
ATOM 4253 C CA . ALA B 1 170 ? -19.031 -24.484 -11.133 1 98.88 170 ALA B CA 1
ATOM 4254 C C . ALA B 1 170 ? -19.094 -25.734 -10.25 1 98.88 170 ALA B C 1
ATOM 4256 O O . ALA B 1 170 ? -19.906 -26.641 -10.477 1 98.88 170 ALA B O 1
ATOM 4257 N N . PHE B 1 171 ? -18.25 -25.781 -9.25 1 98.88 171 PHE B N 1
ATOM 4258 C CA . PHE B 1 171 ? -18.188 -26.906 -8.328 1 98.88 171 PHE B CA 1
ATOM 4259 C C . PHE B 1 171 ? -19.5 -27.078 -7.59 1 98.88 171 PHE B C 1
ATOM 4261 O O . PHE B 1 171 ? -20.047 -28.188 -7.527 1 98.88 171 PHE B O 1
ATOM 4268 N N . LEU B 1 172 ? -19.969 -25.969 -7.086 1 98.81 172 LEU B N 1
ATOM 4269 C CA . LEU B 1 172 ? -21.234 -25.984 -6.359 1 98.81 172 LEU B CA 1
ATOM 4270 C C . LEU B 1 172 ? -22.391 -26.375 -7.285 1 98.81 172 LEU B C 1
ATOM 4272 O O . LEU B 1 172 ? -23.25 -27.172 -6.918 1 98.81 172 LEU B O 1
ATOM 4276 N N . ALA B 1 173 ? -22.359 -25.859 -8.461 1 98.62 173 ALA B N 1
ATOM 4277 C CA . ALA B 1 173 ? -23.406 -26.141 -9.438 1 98.62 173 ALA B CA 1
ATOM 4278 C C . ALA B 1 173 ? -23.406 -27.609 -9.828 1 98.62 173 ALA B C 1
ATOM 4280 O O . ALA B 1 173 ? -24.469 -28.172 -10.148 1 98.62 173 ALA B O 1
ATOM 4281 N N . ALA B 1 174 ? -22.281 -28.25 -9.781 1 98.62 174 ALA B N 1
ATOM 4282 C CA . ALA B 1 174 ? -22.156 -29.656 -10.156 1 98.62 174 ALA B CA 1
ATOM 4283 C C . ALA B 1 174 ? -22.547 -30.578 -9 1 98.62 174 ALA B C 1
ATOM 4285 O O . ALA B 1 174 ? -22.5 -31.797 -9.125 1 98.62 174 ALA B O 1
ATOM 4286 N N . GLY B 1 175 ? -22.891 -29.984 -7.855 1 98.19 175 GLY B N 1
ATOM 4287 C CA . GLY B 1 175 ? -23.375 -30.766 -6.73 1 98.19 175 GLY B CA 1
ATOM 4288 C C . GLY B 1 175 ? -22.312 -31 -5.664 1 98.19 175 GLY B C 1
ATOM 4289 O O . GLY B 1 175 ? -22.547 -31.734 -4.703 1 98.19 175 GLY B O 1
ATOM 4290 N N . GLY B 1 176 ? -21.141 -30.406 -5.832 1 98.56 176 GLY B N 1
ATOM 4291 C CA . GLY B 1 176 ? -20.109 -30.516 -4.812 1 98.56 176 GLY B CA 1
ATOM 4292 C C . GLY B 1 176 ? -20.453 -29.766 -3.537 1 98.56 176 GLY B C 1
ATOM 4293 O O . GLY B 1 176 ? -21.297 -28.859 -3.547 1 98.56 176 GLY B O 1
ATOM 4294 N N . THR B 1 177 ? -19.844 -30.141 -2.414 1 98.69 177 THR B N 1
ATOM 4295 C CA . THR B 1 177 ? -20 -29.453 -1.139 1 98.69 177 THR B CA 1
ATOM 4296 C C . THR B 1 177 ? -18.734 -28.688 -0.774 1 98.69 177 THR B C 1
ATOM 4298 O O . THR B 1 177 ? -17.641 -29.25 -0.791 1 98.69 177 THR B O 1
ATOM 4301 N N . LEU B 1 178 ? -18.875 -27.438 -0.549 1 98.88 178 LEU B N 1
ATOM 4302 C CA . LEU B 1 178 ? -17.766 -26.578 -0.101 1 98.88 178 LEU B CA 1
ATOM 4303 C C . LEU B 1 178 ? -18.016 -26.078 1.316 1 98.88 178 LEU B C 1
ATOM 4305 O O . LEU B 1 178 ? -19.031 -25.438 1.583 1 98.88 178 LEU B O 1
ATOM 4309 N N . ARG B 1 179 ? -17.141 -26.422 2.234 1 98.75 179 ARG B N 1
ATOM 4310 C CA . ARG B 1 179 ? -17.188 -25.891 3.596 1 98.75 179 ARG B CA 1
ATOM 4311 C C . ARG B 1 179 ? -16.078 -24.875 3.838 1 98.75 179 ARG B C 1
ATOM 4313 O O . ARG B 1 179 ? -14.922 -25.266 4.023 1 98.75 179 ARG B O 1
ATOM 4320 N N . GLU B 1 180 ? -16.453 -23.641 3.848 1 98.56 180 GLU B N 1
ATOM 4321 C CA . GLU B 1 180 ? -15.531 -22.562 4.145 1 98.56 180 GLU B CA 1
ATOM 4322 C C . GLU B 1 180 ? -15.414 -22.328 5.645 1 98.56 180 GLU B C 1
ATOM 4324 O O . GLU B 1 180 ? -16.203 -22.859 6.426 1 98.56 180 GLU B O 1
ATOM 4329 N N . ARG B 1 181 ? -14.344 -21.531 6.059 1 98 181 ARG B N 1
ATOM 4330 C CA . ARG B 1 181 ? -14.07 -21.297 7.473 1 98 181 ARG B CA 1
ATOM 4331 C C . ARG B 1 181 ? -14.078 -22.609 8.258 1 98 181 ARG B C 1
ATOM 4333 O O . ARG B 1 181 ? -14.633 -22.672 9.359 1 98 181 ARG B O 1
ATOM 4340 N N . THR B 1 182 ? -13.578 -23.672 7.617 1 98.25 182 THR B N 1
ATOM 4341 C CA . THR B 1 182 ? -13.5 -25.031 8.156 1 98.25 182 THR B CA 1
ATOM 4342 C C . THR B 1 182 ? -12.078 -25.562 8.07 1 98.25 182 THR B C 1
ATOM 4344 O O . THR B 1 182 ? -11.688 -26.156 7.059 1 98.25 182 THR B O 1
ATOM 4347 N N . GLN B 1 183 ? -11.383 -25.438 9.148 1 97.94 183 GLN B N 1
ATOM 4348 C CA . GLN B 1 183 ? -9.977 -25.812 9.188 1 97.94 183 GLN B CA 1
ATOM 4349 C C . GLN B 1 183 ? -9.812 -27.281 9.594 1 97.94 183 GLN B C 1
ATOM 4351 O O . GLN B 1 183 ? -10.414 -27.734 10.57 1 97.94 183 GLN B O 1
ATOM 4356 N N . VAL B 1 184 ? -9.094 -27.984 8.812 1 98.75 184 VAL B N 1
ATOM 4357 C CA . VAL B 1 184 ? -8.727 -29.359 9.164 1 98.75 184 VAL B CA 1
ATOM 4358 C C . VAL B 1 184 ? -7.598 -29.344 10.195 1 98.75 184 VAL B C 1
ATOM 4360 O O . VAL B 1 184 ? -6.539 -28.766 9.953 1 98.75 184 VAL B O 1
ATOM 4363 N N . ALA B 1 185 ? -7.844 -30.016 11.281 1 98.31 185 ALA B N 1
ATOM 4364 C CA . ALA B 1 185 ? -6.848 -30.078 12.352 1 98.31 185 ALA B CA 1
ATOM 4365 C C . ALA B 1 185 ? -5.895 -31.25 12.133 1 98.31 185 ALA B C 1
ATOM 4367 O O . ALA B 1 185 ? -4.711 -31.172 12.469 1 98.31 185 ALA B O 1
ATOM 4368 N N . GLU B 1 186 ? -6.547 -32.312 11.562 1 97.81 186 GLU B N 1
ATOM 4369 C CA . GLU B 1 186 ? -5.773 -33.531 11.492 1 97.81 186 GLU B CA 1
ATOM 4370 C C . GLU B 1 186 ? -6.348 -34.5 10.445 1 97.81 186 GLU B C 1
ATOM 4372 O O . GLU B 1 186 ? -7.566 -34.594 10.297 1 97.81 186 GLU B O 1
ATOM 4377 N N . VAL B 1 187 ? -5.391 -35.125 9.75 1 98.44 187 VAL B N 1
ATOM 4378 C CA . VAL B 1 187 ? -5.781 -36.25 8.906 1 98.44 187 VAL B CA 1
ATOM 4379 C C . VAL B 1 187 ? -5.793 -37.531 9.734 1 98.44 187 VAL B C 1
ATOM 4381 O O . VAL B 1 187 ? -4.855 -37.781 10.492 1 98.44 187 VAL B O 1
ATOM 4384 N N . LEU B 1 188 ? -6.852 -38.25 9.617 1 97.69 188 LEU B N 1
ATOM 4385 C CA . LEU B 1 188 ? -6.992 -39.469 10.398 1 97.69 188 LEU B CA 1
ATOM 4386 C C . LEU B 1 188 ? -6.496 -40.688 9.609 1 97.69 188 LEU B C 1
ATOM 4388 O O . LEU B 1 188 ? -7.02 -41 8.531 1 97.69 188 LEU B O 1
ATOM 4392 N N . VAL B 1 189 ? -5.465 -41.375 10.125 1 96.38 189 VAL B N 1
ATOM 4393 C CA . VAL B 1 189 ? -4.844 -42.531 9.484 1 96.38 189 VAL B CA 1
ATOM 4394 C C . VAL B 1 189 ? -4.863 -43.719 10.438 1 96.38 189 VAL B C 1
ATOM 4396 O O . VAL B 1 189 ? -4.508 -43.594 11.617 1 96.38 189 VAL B O 1
ATOM 4399 N N . THR B 1 190 ? -5.355 -44.781 10.055 1 91.38 190 THR B N 1
ATOM 4400 C CA . THR B 1 190 ? -5.289 -46 10.836 1 91.38 190 THR B CA 1
ATOM 4401 C C . THR B 1 190 ? -3.963 -46.719 10.602 1 91.38 190 THR B C 1
ATOM 4403 O O . THR B 1 190 ? -3.434 -46.719 9.492 1 91.38 190 THR B O 1
ATOM 4406 N N . THR B 1 191 ? -3.229 -47.125 11.773 1 82.62 191 THR B N 1
ATOM 4407 C CA . THR B 1 191 ? -1.96 -47.844 11.695 1 82.62 191 THR B CA 1
ATOM 4408 C C . THR B 1 191 ? -2.096 -49.25 12.289 1 82.62 191 THR B C 1
ATOM 4410 O O . THR B 1 191 ? -2.561 -49.406 13.414 1 82.62 191 THR B O 1
ATOM 4413 N N . GLY B 1 192 ? -2.744 -50.281 11.75 1 71.12 192 GLY B N 1
ATOM 4414 C CA . GLY B 1 192 ? -2.799 -51.625 12.281 1 71.12 192 GLY B CA 1
ATOM 4415 C C . GLY B 1 192 ? -1.842 -52.562 11.578 1 71.12 192 GLY B C 1
ATOM 4416 O O . GLY B 1 192 ? -0.752 -52.156 11.164 1 71.12 192 GLY B O 1
ATOM 4417 N N . ASP B 1 193 ? -2.145 -53.906 11.57 1 71.75 193 ASP B N 1
ATOM 4418 C CA . ASP B 1 193 ? -1.306 -54.969 11.016 1 71.75 193 ASP B CA 1
ATOM 4419 C C . ASP B 1 193 ? -1.217 -54.844 9.5 1 71.75 193 ASP B C 1
ATOM 4421 O O . ASP B 1 193 ? -0.393 -55.5 8.867 1 71.75 193 ASP B O 1
ATOM 4425 N N . SER B 1 194 ? -2.012 -53.906 8.906 1 78.56 194 SER B N 1
ATOM 4426 C CA . SER B 1 194 ? -2.039 -53.688 7.457 1 78.56 194 SER B CA 1
ATOM 4427 C C . SER B 1 194 ? -1.43 -52.344 7.07 1 78.56 194 SER B C 1
ATOM 4429 O O . SER B 1 194 ? -0.986 -51.594 7.934 1 78.56 194 SER B O 1
ATOM 4431 N N . ALA B 1 195 ? -1.249 -52.156 5.82 1 85.19 195 ALA B N 1
ATOM 4432 C CA . ALA B 1 195 ? -0.777 -50.875 5.293 1 85.19 195 ALA B CA 1
ATOM 4433 C C . ALA B 1 195 ? -1.631 -49.719 5.805 1 85.19 195 ALA B C 1
ATOM 4435 O O . ALA B 1 195 ? -2.852 -49.844 5.926 1 85.19 195 ALA B O 1
ATOM 4436 N N . PRO B 1 196 ? -0.967 -48.625 6.258 1 93.88 196 PRO B N 1
ATOM 4437 C CA . PRO B 1 196 ? -1.736 -47.469 6.738 1 93.88 196 PRO B CA 1
ATOM 4438 C C . PRO B 1 196 ? -2.783 -47 5.734 1 93.88 196 PRO B C 1
ATOM 4440 O O . PRO B 1 196 ? -2.541 -47.031 4.523 1 93.88 196 PRO B O 1
ATOM 4443 N N . ARG B 1 197 ? -3.943 -46.688 6.289 1 95.62 197 ARG B N 1
ATOM 4444 C CA . ARG B 1 197 ? -5.043 -46.219 5.453 1 95.62 197 ARG B CA 1
ATOM 4445 C C . ARG B 1 197 ? -5.684 -44.969 6.039 1 95.62 197 ARG B C 1
ATOM 4447 O O . ARG B 1 197 ? -5.887 -44.875 7.254 1 95.62 197 ARG B O 1
ATOM 4454 N N . VAL B 1 198 ? -5.996 -44.031 5.188 1 96.56 198 VAL B N 1
ATOM 4455 C CA . VAL B 1 198 ? -6.688 -42.844 5.652 1 96.56 198 VAL B CA 1
ATOM 4456 C C . VAL B 1 198 ? -8.148 -43.156 5.945 1 96.56 198 VAL B C 1
ATOM 4458 O O . VAL B 1 198 ? -8.758 -44 5.25 1 96.56 198 VAL B O 1
ATOM 4461 N N . CYS B 1 199 ? -8.719 -42.531 6.973 1 95.81 199 CYS B N 1
ATOM 4462 C CA . CYS B 1 199 ? -10.117 -42.812 7.301 1 95.81 199 CYS B CA 1
ATOM 4463 C C . CYS B 1 199 ? -10.914 -41.5 7.375 1 95.81 199 CYS B C 1
ATOM 4465 O O . CYS B 1 199 ? -12.117 -41.531 7.641 1 95.81 199 CYS B O 1
ATOM 4467 N N . GLY B 1 200 ? -10.273 -40.438 7.176 1 97.88 200 GLY B N 1
ATOM 4468 C CA . GLY B 1 200 ? -10.969 -39.156 7.211 1 97.88 200 GLY B CA 1
ATOM 4469 C C . GLY B 1 200 ? -10.117 -38.031 7.766 1 97.88 200 GLY B C 1
ATOM 4470 O O . GLY B 1 200 ? -8.898 -38 7.586 1 97.88 200 GLY B O 1
ATOM 4471 N N . VAL B 1 201 ? -10.852 -36.969 8.289 1 98.56 201 VAL B N 1
ATOM 4472 C CA . VAL B 1 201 ? -10.18 -35.812 8.898 1 98.56 201 VAL B CA 1
ATOM 4473 C C . VAL B 1 201 ? -10.938 -35.406 10.156 1 98.56 201 VAL B C 1
ATOM 4475 O O . VAL B 1 201 ? -12.117 -35.688 10.312 1 98.56 201 VAL B O 1
ATOM 4478 N N . ARG B 1 202 ? -10.188 -34.812 11.031 1 98.62 202 ARG B N 1
ATOM 4479 C CA . ARG B 1 202 ? -10.773 -34.094 12.156 1 98.62 202 ARG B CA 1
ATOM 4480 C C . ARG B 1 202 ? -10.656 -32.562 11.977 1 98.62 202 ARG B C 1
ATOM 4482 O O . ARG B 1 202 ? -9.578 -32.062 11.648 1 98.62 202 ARG B O 1
ATOM 4489 N N . LEU B 1 203 ? -11.797 -31.906 12.141 1 98.5 203 LEU B N 1
ATOM 4490 C CA . LEU B 1 203 ? -11.828 -30.453 12.016 1 98.5 203 LEU B CA 1
ATOM 4491 C C . LEU B 1 203 ? -11.383 -29.781 13.312 1 98.5 203 LEU B C 1
ATOM 4493 O O . LEU B 1 203 ? -11.344 -30.422 14.367 1 98.5 203 LEU B O 1
ATOM 4497 N N . GLN B 1 204 ? -10.945 -28.531 13.203 1 97.69 204 GLN B N 1
ATOM 4498 C CA . GLN B 1 204 ? -10.578 -27.766 14.383 1 97.69 204 GLN B CA 1
ATOM 4499 C C . GLN B 1 204 ? -11.742 -27.688 15.375 1 97.69 204 GLN B C 1
ATOM 4501 O O . GLN B 1 204 ? -11.531 -27.625 16.578 1 97.69 204 GLN B O 1
ATOM 4506 N N . SER B 1 205 ? -12.945 -27.766 14.898 1 97.06 205 SER B N 1
ATOM 4507 C CA . SER B 1 205 ? -14.133 -27.734 15.742 1 97.06 205 SER B CA 1
ATOM 4508 C C . SER B 1 205 ? -14.266 -29 16.578 1 97.06 205 SER B C 1
ATOM 4510 O O . SER B 1 205 ? -15.047 -29.047 17.531 1 97.06 205 SER B O 1
ATOM 4512 N N . GLY B 1 206 ? -13.641 -30 16.172 1 97.25 206 GLY B N 1
ATOM 4513 C CA . GLY B 1 206 ? -13.766 -31.297 16.828 1 97.25 206 GLY B CA 1
ATOM 4514 C C . GLY B 1 206 ? -14.57 -32.312 16.031 1 97.25 206 GLY B C 1
ATOM 4515 O O . GLY B 1 206 ? -14.492 -33.5 16.281 1 97.25 206 GLY B O 1
ATOM 4516 N N . GLU B 1 207 ? -15.289 -31.797 15 1 97.88 207 GLU B N 1
ATOM 4517 C CA . GLU B 1 207 ? -16.078 -32.656 14.133 1 97.88 207 GLU B CA 1
ATOM 4518 C C . GLU B 1 207 ? -15.18 -33.594 13.32 1 97.88 207 GLU B C 1
ATOM 4520 O O . GLU B 1 207 ? -14.141 -33.156 12.805 1 97.88 207 GLU B O 1
ATOM 4525 N N . THR B 1 208 ? -15.555 -34.875 13.234 1 98 208 THR B N 1
ATOM 4526 C CA . THR B 1 208 ? -14.836 -35.844 12.398 1 98 208 THR B CA 1
ATOM 4527 C C . THR B 1 208 ? -15.625 -36.125 11.133 1 98 208 THR B C 1
ATOM 4529 O O . THR B 1 208 ? -16.828 -36.375 11.188 1 98 208 THR B O 1
ATOM 4532 N N . LEU B 1 209 ? -14.977 -36.031 10.039 1 98 209 LEU B N 1
ATOM 4533 C CA . LEU B 1 209 ? -15.531 -36.438 8.758 1 98 209 LEU B CA 1
ATOM 4534 C C . LEU B 1 209 ? -14.836 -37.688 8.227 1 98 209 LEU B C 1
ATOM 4536 O O . LEU B 1 209 ? -13.609 -37.688 8.078 1 98 209 LEU B O 1
ATOM 4540 N N . SER B 1 210 ? -15.625 -38.688 7.934 1 96.81 210 SER B N 1
ATOM 4541 C CA . SER B 1 210 ? -15.062 -39.969 7.457 1 96.81 210 SER B CA 1
ATOM 4542 C C . SER B 1 210 ? -15.086 -40.031 5.934 1 96.81 210 SER B C 1
ATOM 4544 O O . SER B 1 210 ? -16.047 -39.594 5.297 1 96.81 210 SER B O 1
ATOM 4546 N N . ALA B 1 211 ? -14.016 -40.5 5.363 1 97.19 211 ALA B N 1
ATOM 4547 C CA . ALA B 1 211 ? -13.906 -40.75 3.93 1 97.19 211 ALA B CA 1
ATOM 4548 C C . ALA B 1 211 ? -12.766 -41.719 3.627 1 97.19 211 ALA B C 1
ATOM 4550 O O . ALA B 1 211 ? -11.711 -41.656 4.258 1 97.19 211 ALA B O 1
ATOM 4551 N N . PRO B 1 212 ? -12.984 -42.594 2.666 1 96 212 PRO B N 1
ATOM 4552 C CA . PRO B 1 212 ? -11.922 -43.531 2.297 1 96 212 PRO B CA 1
ATOM 4553 C C . PRO B 1 212 ? -10.836 -42.875 1.444 1 96 212 PR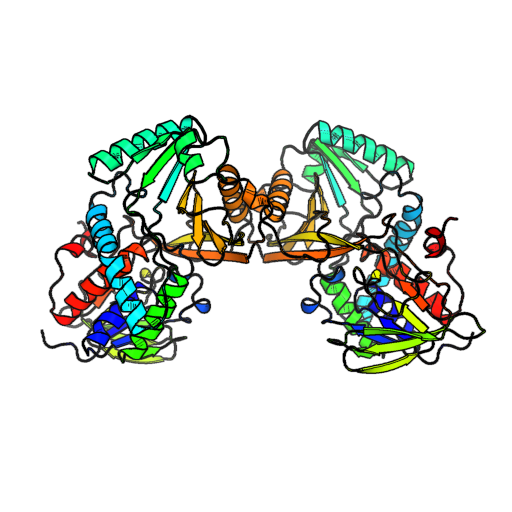O B C 1
ATOM 4555 O O . PRO B 1 212 ? -9.766 -43.469 1.254 1 96 212 PRO B O 1
ATOM 4558 N N . VAL B 1 213 ? -11.094 -41.719 0.864 1 98.19 213 VAL B N 1
ATOM 4559 C CA . VAL B 1 213 ? -10.133 -41 0.043 1 98.19 213 VAL B CA 1
ATOM 4560 C C . VAL B 1 213 ? -10.023 -39.531 0.525 1 98.19 213 VAL B C 1
ATOM 4562 O O . VAL B 1 213 ? -11.039 -38.875 0.698 1 98.19 213 VAL B O 1
ATOM 4565 N N . VAL B 1 214 ? -8.82 -39.094 0.825 1 98.75 214 VAL B N 1
ATOM 4566 C CA . VAL B 1 214 ? -8.531 -37.719 1.206 1 98.75 214 VAL B CA 1
ATOM 4567 C C . VAL B 1 214 ? -7.441 -37.156 0.294 1 98.75 214 VAL B C 1
ATOM 4569 O O . VAL B 1 214 ? -6.391 -37.781 0.113 1 98.75 214 VAL B O 1
ATOM 4572 N N . VAL B 1 215 ? -7.734 -36.031 -0.35 1 98.94 215 VAL B N 1
ATOM 4573 C CA . VAL B 1 215 ? -6.762 -35.312 -1.178 1 98.94 215 VAL B CA 1
ATOM 4574 C C . VAL B 1 215 ? -6.191 -34.125 -0.406 1 98.94 215 VAL B C 1
ATOM 4576 O O . VAL B 1 215 ? -6.945 -33.281 0.111 1 98.94 215 VAL B O 1
ATOM 4579 N N . ILE B 1 216 ? -4.867 -34.062 -0.321 1 98.88 216 ILE B N 1
ATOM 4580 C CA . ILE B 1 216 ? -4.215 -32.906 0.289 1 98.88 216 ILE B CA 1
ATOM 4581 C C . ILE B 1 216 ? -3.855 -31.891 -0.789 1 98.88 216 ILE B C 1
ATOM 4583 O O . ILE B 1 216 ? -2.918 -32.094 -1.562 1 98.88 216 ILE B O 1
ATOM 4587 N N . ALA B 1 217 ? -4.555 -30.844 -0.859 1 98.81 217 ALA B N 1
ATOM 4588 C CA . ALA B 1 217 ? -4.34 -29.688 -1.74 1 98.81 217 ALA B CA 1
ATOM 4589 C C . ALA B 1 217 ? -4.258 -28.391 -0.944 1 98.81 217 ALA B C 1
ATOM 4591 O O . ALA B 1 217 ? -4.879 -27.391 -1.312 1 98.81 217 ALA B O 1
ATOM 4592 N N . ALA B 1 218 ? -3.49 -28.375 0.119 1 98.5 218 ALA B N 1
ATOM 4593 C CA . ALA B 1 218 ? -3.477 -27.297 1.101 1 98.5 218 ALA B CA 1
ATOM 4594 C C . ALA B 1 218 ? -2.328 -26.328 0.833 1 98.5 218 ALA B C 1
ATOM 4596 O O . ALA B 1 218 ? -1.877 -25.625 1.739 1 98.5 218 ALA B O 1
ATOM 4597 N N . GLY B 1 219 ? -1.813 -26.328 -0.38 1 97.81 219 GLY B N 1
ATOM 4598 C CA . GLY B 1 219 ? -0.773 -25.391 -0.746 1 97.81 219 GLY B CA 1
ATOM 4599 C C . GLY B 1 219 ? 0.415 -25.406 0.197 1 97.81 219 GLY B C 1
ATOM 4600 O O . GLY B 1 219 ? 0.955 -26.484 0.497 1 97.81 219 GLY B O 1
ATOM 4601 N N . ALA B 1 220 ? 0.846 -24.25 0.647 1 97.81 220 ALA B N 1
ATOM 4602 C CA . ALA B 1 220 ? 2.037 -24.094 1.476 1 97.81 220 ALA B CA 1
ATOM 4603 C C . ALA B 1 220 ? 1.851 -24.75 2.84 1 97.81 220 ALA B C 1
ATOM 4605 O O . ALA B 1 220 ? 2.826 -25.031 3.539 1 97.81 220 ALA B O 1
ATOM 4606 N N . TRP B 1 221 ? 0.649 -25.016 3.215 1 97.94 221 TRP B N 1
ATOM 4607 C CA . TRP B 1 221 ? 0.349 -25.531 4.547 1 97.94 221 TRP B CA 1
ATOM 4608 C C . TRP B 1 221 ? 0.301 -27.047 4.547 1 97.94 221 TRP B C 1
ATOM 4610 O O . TRP B 1 221 ? 0.071 -27.672 5.586 1 97.94 221 TRP B O 1
ATOM 4620 N N . SER B 1 222 ? 0.539 -27.688 3.416 1 98.19 222 SER B N 1
ATOM 4621 C CA . SER B 1 222 ? 0.386 -29.125 3.246 1 98.19 222 SER B CA 1
ATOM 4622 C C . SER B 1 222 ? 1.299 -29.891 4.195 1 98.19 222 SER B C 1
ATOM 4624 O O . SER B 1 222 ? 0.888 -30.891 4.785 1 98.19 222 SER B O 1
ATOM 4626 N N . ALA B 1 223 ? 2.488 -29.422 4.375 1 96.69 223 ALA B N 1
ATOM 4627 C CA . ALA B 1 223 ? 3.473 -30.125 5.191 1 96.69 223 ALA B CA 1
ATOM 4628 C C . ALA B 1 223 ? 3.109 -30.047 6.672 1 96.69 223 ALA B C 1
ATOM 4630 O O . ALA B 1 223 ? 3.51 -30.906 7.457 1 96.69 223 ALA B O 1
ATOM 4631 N N . GLY B 1 224 ? 2.391 -29.062 7.047 1 95.88 224 GLY B N 1
ATOM 4632 C CA . GLY B 1 224 ? 2.135 -28.812 8.461 1 95.88 224 GLY B CA 1
ATOM 4633 C C . GLY B 1 224 ? 0.883 -29.5 8.969 1 95.88 224 GLY B C 1
ATOM 4634 O O . GLY B 1 224 ? 0.568 -29.422 10.156 1 95.88 224 GLY B O 1
ATOM 4635 N N . LEU B 1 225 ? 0.176 -30.172 8.102 1 96.94 225 LEU B N 1
ATOM 4636 C CA . LEU B 1 225 ? -1.04 -30.859 8.516 1 96.94 225 LEU B CA 1
ATOM 4637 C C . LEU B 1 225 ? -0.717 -32 9.492 1 96.94 225 LEU B C 1
ATOM 4639 O O . LEU B 1 225 ? 0.134 -32.844 9.211 1 96.94 225 LEU B O 1
ATOM 4643 N N . ALA B 1 226 ? -1.351 -32.062 10.617 1 97.56 226 ALA B N 1
ATOM 4644 C CA . ALA B 1 226 ? -1.133 -33.094 11.617 1 97.56 226 ALA B CA 1
ATOM 4645 C C . ALA B 1 226 ? -1.718 -34.438 11.148 1 97.56 226 ALA B C 1
ATOM 4647 O O . ALA B 1 226 ? -2.592 -34.469 10.281 1 97.56 226 ALA B O 1
ATOM 4648 N N . GLY B 1 227 ? -1.161 -35.5 11.648 1 96.81 227 GLY B N 1
ATOM 4649 C CA . GLY B 1 227 ? -1.702 -36.812 11.414 1 96.81 227 GLY B CA 1
ATOM 4650 C C . GLY B 1 227 ? -1.032 -37.531 10.258 1 96.81 227 GLY B C 1
ATOM 4651 O O . GLY B 1 227 ? -1.151 -38.75 10.125 1 96.81 227 GLY B O 1
ATOM 4652 N N . LEU B 1 228 ? -0.374 -36.75 9.422 1 95.56 228 LEU B N 1
ATOM 4653 C CA . LEU B 1 228 ? 0.335 -37.375 8.312 1 95.56 228 LEU B CA 1
ATOM 4654 C C . LEU B 1 228 ? 1.589 -38.094 8.797 1 95.56 228 LEU B C 1
ATOM 4656 O O . LEU B 1 228 ? 2.441 -37.5 9.453 1 95.56 228 LEU B O 1
ATOM 4660 N N . PRO B 1 229 ? 1.691 -39.344 8.523 1 93.94 229 PRO B N 1
ATOM 4661 C CA . PRO B 1 229 ? 2.969 -40 8.836 1 93.94 229 PRO B CA 1
ATOM 4662 C C . PRO B 1 229 ? 4.133 -39.438 8.039 1 93.94 229 PRO B C 1
ATOM 4664 O O . PRO B 1 229 ? 3.928 -38.844 6.965 1 93.94 229 PRO B O 1
ATOM 4667 N N . PRO B 1 230 ? 5.344 -39.594 8.508 1 93.38 230 PRO B N 1
ATOM 4668 C CA . PRO B 1 230 ? 6.516 -39 7.859 1 93.38 230 PRO B CA 1
ATOM 4669 C C . PRO B 1 230 ? 6.652 -39.406 6.395 1 93.38 230 PRO B C 1
ATOM 4671 O O . PRO B 1 230 ? 7.035 -38.594 5.559 1 93.38 230 PRO B O 1
ATOM 4674 N N . GLU B 1 231 ? 6.285 -40.625 6.086 1 92.75 231 GLU B N 1
ATOM 4675 C CA . GLU B 1 231 ? 6.488 -41.156 4.734 1 92.75 231 GLU B CA 1
ATOM 4676 C C . GLU B 1 231 ? 5.457 -40.594 3.764 1 92.75 231 GLU B C 1
ATOM 4678 O O . GLU B 1 231 ? 5.609 -40.719 2.547 1 92.75 231 GLU B O 1
ATOM 4683 N N . ALA B 1 232 ? 4.434 -39.938 4.293 1 95.69 232 ALA B N 1
ATOM 4684 C CA . ALA B 1 232 ? 3.381 -39.406 3.443 1 95.69 232 ALA B CA 1
ATOM 4685 C C . ALA B 1 232 ? 3.377 -37.875 3.494 1 95.69 232 ALA B C 1
ATOM 4687 O O . ALA B 1 232 ? 2.543 -37.219 2.857 1 95.69 232 ALA B O 1
ATOM 4688 N N . ARG B 1 233 ? 4.316 -37.25 4.219 1 96.69 233 ARG B N 1
ATOM 4689 C CA . ARG B 1 233 ? 4.383 -35.812 4.359 1 96.69 233 ARG B CA 1
ATOM 4690 C C . ARG B 1 233 ? 5.113 -35.156 3.178 1 96.69 233 ARG B C 1
ATOM 4692 O O . ARG B 1 233 ? 6.281 -35.469 2.926 1 96.69 233 ARG B O 1
ATOM 4699 N N . PRO B 1 234 ? 4.379 -34.344 2.42 1 97.69 234 PRO B N 1
ATOM 4700 C CA . PRO B 1 234 ? 5.07 -33.688 1.299 1 97.69 234 PRO B CA 1
ATOM 4701 C C . PRO B 1 234 ? 6.062 -32.625 1.751 1 97.69 234 PRO B C 1
ATOM 4703 O O . PRO B 1 234 ? 5.762 -31.828 2.652 1 97.69 234 PRO B O 1
ATOM 4706 N N . PRO B 1 235 ? 7.277 -32.594 1.178 1 97.25 235 PRO B N 1
ATOM 4707 C CA . PRO B 1 235 ? 8.266 -31.562 1.522 1 97.25 235 PRO B CA 1
ATOM 4708 C C . PRO B 1 235 ? 7.984 -30.219 0.854 1 97.25 235 PRO B C 1
ATOM 4710 O O . PRO B 1 235 ? 8.742 -29.781 -0.021 1 97.25 235 PRO B O 1
ATOM 4713 N N . VAL B 1 236 ? 6.984 -29.562 1.345 1 97.75 236 VAL B N 1
ATOM 4714 C CA . VAL B 1 236 ? 6.539 -28.281 0.801 1 97.75 236 VAL B CA 1
ATOM 4715 C C . VAL B 1 236 ? 6.758 -27.172 1.833 1 97.75 236 VAL B C 1
ATOM 4717 O O . VAL B 1 236 ? 6.535 -27.375 3.027 1 97.75 236 VAL B O 1
ATOM 4720 N N . ARG B 1 237 ? 7.297 -26.047 1.399 1 97.56 237 ARG B N 1
ATOM 4721 C CA . ARG B 1 237 ? 7.512 -24.891 2.246 1 97.56 237 ARG B CA 1
ATOM 4722 C C . ARG B 1 237 ? 6.926 -23.625 1.606 1 97.56 237 ARG B C 1
ATOM 4724 O O . ARG B 1 237 ? 6.773 -23.562 0.385 1 97.56 237 ARG B O 1
ATOM 4731 N N . PRO B 1 238 ? 6.574 -22.656 2.479 1 97.88 238 PRO B N 1
ATOM 4732 C CA . PRO B 1 238 ? 6.066 -21.406 1.923 1 97.88 238 PRO B CA 1
ATOM 4733 C C . PRO B 1 238 ? 7.164 -20.547 1.281 1 97.88 238 PRO B C 1
ATOM 4735 O O . PRO B 1 238 ? 8.266 -20.453 1.828 1 97.88 238 PRO B O 1
ATOM 4738 N N . VAL B 1 239 ? 6.891 -20.031 0.134 1 97.94 239 VAL B N 1
ATOM 4739 C CA . VAL B 1 239 ? 7.746 -19.062 -0.547 1 97.94 239 VAL B CA 1
ATOM 4740 C C . VAL B 1 239 ? 6.953 -17.797 -0.842 1 97.94 239 VAL B C 1
ATOM 4742 O O . VAL B 1 239 ? 6.027 -17.797 -1.656 1 97.94 239 VAL B O 1
ATOM 4745 N N . LYS B 1 240 ? 7.395 -16.75 -0.272 1 97.62 240 LYS B N 1
ATOM 4746 C CA . LYS B 1 240 ? 6.633 -15.5 -0.302 1 97.62 240 LYS B CA 1
ATOM 4747 C C . LYS B 1 240 ? 6.883 -14.727 -1.596 1 97.62 240 LYS B C 1
ATOM 4749 O O . LYS B 1 240 ? 8.016 -14.664 -2.076 1 97.62 240 LYS B O 1
ATOM 4754 N N . GLY B 1 241 ? 5.812 -14.203 -2.121 1 97.44 241 GLY B N 1
ATOM 4755 C CA . GLY B 1 241 ? 5.871 -13.195 -3.172 1 97.44 241 GLY B CA 1
ATOM 4756 C C . GLY B 1 241 ? 5.035 -11.969 -2.873 1 97.44 241 GLY B C 1
ATOM 4757 O O . GLY B 1 241 ? 3.936 -12.078 -2.326 1 97.44 241 GLY B O 1
ATOM 4758 N N . GLN B 1 242 ? 5.578 -10.812 -3.158 1 97.81 242 GLN B N 1
ATOM 4759 C CA . GLN B 1 242 ? 4.844 -9.555 -3.006 1 97.81 242 GLN B CA 1
ATOM 4760 C C . GLN B 1 242 ? 4.379 -9.023 -4.359 1 97.81 242 GLN B C 1
ATOM 4762 O O . GLN B 1 242 ? 5.051 -9.219 -5.375 1 97.81 242 GLN B O 1
ATOM 4767 N N . MET B 1 243 ? 3.182 -8.367 -4.367 1 98.19 243 MET B N 1
ATOM 4768 C CA . MET B 1 243 ? 2.545 -7.934 -5.609 1 98.19 243 MET B CA 1
ATOM 4769 C C . MET B 1 243 ? 1.962 -6.531 -5.461 1 98.19 243 MET B C 1
ATOM 4771 O O . MET B 1 243 ? 1.606 -6.113 -4.355 1 98.19 243 MET B O 1
ATOM 4775 N N . ILE B 1 244 ? 1.923 -5.867 -6.559 1 98.62 244 ILE B N 1
ATOM 4776 C CA . ILE B 1 244 ? 1.262 -4.57 -6.672 1 98.62 244 ILE B CA 1
ATOM 4777 C C . ILE B 1 244 ? 0.333 -4.566 -7.883 1 98.62 244 ILE B C 1
ATOM 4779 O O . ILE B 1 244 ? 0.683 -5.094 -8.945 1 98.62 244 ILE B O 1
ATOM 4783 N N . ALA B 1 245 ? -0.833 -4.004 -7.723 1 98.75 245 ALA B N 1
ATOM 4784 C CA . ALA B 1 245 ? -1.713 -3.732 -8.859 1 98.75 245 ALA B CA 1
ATOM 4785 C C . ALA B 1 245 ? -1.885 -2.23 -9.07 1 98.75 245 ALA B C 1
ATOM 4787 O O . ALA B 1 245 ? -2.225 -1.499 -8.141 1 98.75 245 ALA B O 1
ATOM 4788 N N . LEU B 1 246 ? -1.573 -1.803 -10.25 1 98.75 246 LEU B N 1
ATOM 4789 C CA . LEU B 1 246 ? -1.826 -0.429 -10.672 1 98.75 246 LEU B CA 1
ATOM 4790 C C . LEU B 1 246 ? -3.043 -0.357 -11.594 1 98.75 246 LEU B C 1
ATOM 4792 O O . LEU B 1 246 ? -3.516 -1.384 -12.086 1 98.75 246 LEU B O 1
ATOM 4796 N N . GLN B 1 247 ? -3.564 0.845 -11.805 1 98.56 247 GLN B N 1
ATOM 4797 C CA . GLN B 1 247 ? -4.664 1.054 -12.734 1 98.56 247 GLN B CA 1
ATOM 4798 C C . GLN B 1 247 ? -4.191 1.801 -13.984 1 98.56 247 GLN B C 1
ATOM 4800 O O . GLN B 1 247 ? -3.846 2.982 -13.914 1 98.56 247 GLN B O 1
ATOM 4805 N N . MET B 1 248 ? -4.176 1.127 -15.055 1 97.31 248 MET B N 1
ATOM 4806 C CA . MET B 1 248 ? -3.885 1.763 -16.328 1 97.31 248 MET B CA 1
ATOM 4807 C C . MET B 1 248 ? -5.16 2.268 -17 1 97.31 248 MET B C 1
ATOM 4809 O O . MET B 1 248 ? -6.262 1.839 -16.641 1 97.31 248 MET B O 1
ATOM 4813 N N . PRO B 1 249 ? -4.965 3.23 -17.922 1 94.06 249 PRO B N 1
ATOM 4814 C CA . PRO B 1 249 ? -6.105 3.465 -18.812 1 94.06 249 PRO B CA 1
ATOM 4815 C C . PRO B 1 249 ? -6.496 2.225 -19.609 1 94.06 249 PRO B C 1
ATOM 4817 O O . PRO B 1 249 ? -5.645 1.379 -19.906 1 94.06 249 PRO B O 1
ATOM 4820 N N . THR B 1 250 ? -7.75 2.146 -19.922 1 89.44 250 THR B N 1
ATOM 4821 C CA . THR B 1 250 ? -8.203 0.958 -20.641 1 89.44 250 THR B CA 1
ATOM 4822 C C . THR B 1 250 ? -8.289 1.23 -22.141 1 89.44 250 THR B C 1
ATOM 4824 O O . THR B 1 250 ? -8.32 0.298 -22.938 1 89.44 250 THR B O 1
ATOM 4827 N N . ASP B 1 251 ? -8.258 2.508 -22.578 1 89.81 251 ASP B N 1
ATOM 4828 C CA . ASP B 1 251 ? -8.438 2.826 -24 1 89.81 251 ASP B CA 1
ATOM 4829 C C . ASP B 1 251 ? -7.664 4.086 -24.375 1 89.81 251 ASP B C 1
ATOM 4831 O O . ASP B 1 251 ? -8.156 5.203 -24.188 1 89.81 251 ASP B O 1
ATOM 4835 N N . PRO B 1 252 ? -6.598 3.811 -25 1 91.19 252 PRO B N 1
ATOM 4836 C CA . PRO B 1 252 ? -5.867 2.545 -25.109 1 91.19 252 PRO B CA 1
ATOM 4837 C C . PRO B 1 252 ? -5.098 2.197 -23.828 1 91.19 252 PRO B C 1
ATOM 4839 O O . PRO B 1 252 ? -4.742 3.09 -23.062 1 91.19 252 PRO B O 1
ATOM 4842 N N . PRO B 1 253 ? -4.859 0.917 -23.594 1 93.88 253 PRO B N 1
ATOM 4843 C CA . PRO B 1 253 ? -4.043 0.541 -22.438 1 93.88 253 PRO B CA 1
ATOM 4844 C C . PRO B 1 253 ? -2.557 0.825 -22.641 1 93.88 253 PRO B C 1
ATOM 4846 O O . PRO B 1 253 ? -2.107 0.978 -23.781 1 93.88 253 PRO B O 1
ATOM 4849 N N . LEU B 1 254 ? -1.84 0.885 -21.547 1 95.94 254 LEU B N 1
ATOM 4850 C CA . LEU B 1 254 ? -0.396 1.084 -21.609 1 95.94 254 LEU B CA 1
ATOM 4851 C C . LEU B 1 254 ? 0.302 -0.171 -22.125 1 95.94 254 LEU B C 1
ATOM 4853 O O . LEU B 1 254 ? 1.358 -0.085 -22.75 1 95.94 254 LEU B O 1
ATOM 4857 N N . LEU B 1 255 ? -0.247 -1.302 -21.812 1 96.56 255 LEU B N 1
ATOM 4858 C CA . LEU B 1 255 ? 0.36 -2.594 -22.109 1 96.56 255 LEU B CA 1
ATOM 4859 C C . LEU B 1 255 ? -0.698 -3.604 -22.547 1 96.56 255 LEU B C 1
ATOM 4861 O O . LEU B 1 255 ? -1.771 -3.682 -21.938 1 96.56 255 LEU B O 1
ATOM 4865 N N . ARG B 1 256 ? -0.349 -4.406 -23.578 1 96.56 256 ARG B N 1
ATOM 4866 C CA . ARG B 1 256 ? -1.262 -5.438 -24.062 1 96.56 256 ARG B CA 1
ATOM 4867 C C . ARG B 1 256 ? -0.714 -6.832 -23.781 1 96.56 256 ARG B C 1
ATOM 4869 O O . ARG B 1 256 ? -1.477 -7.758 -23.484 1 96.56 256 ARG B O 1
ATOM 4876 N N . HIS B 1 257 ? 0.603 -7.039 -23.891 1 98.19 257 HIS B N 1
ATOM 4877 C CA . HIS B 1 257 ? 1.271 -8.312 -23.641 1 98.19 257 HIS B CA 1
ATOM 4878 C C . HIS B 1 257 ? 1.761 -8.414 -22.203 1 98.19 257 HIS B C 1
ATOM 4880 O O . HIS B 1 257 ? 2.004 -7.391 -21.562 1 98.19 257 HIS B O 1
ATOM 4886 N N . VAL B 1 258 ? 1.845 -9.609 -21.672 1 98.62 258 VAL B N 1
ATOM 4887 C CA . VAL B 1 258 ? 2.633 -9.797 -20.453 1 98.62 258 VAL B CA 1
ATOM 4888 C C . VAL B 1 258 ? 4.098 -9.461 -20.734 1 98.62 258 VAL B C 1
ATOM 4890 O O . VAL B 1 258 ? 4.645 -9.836 -21.766 1 98.62 258 VAL B O 1
ATOM 4893 N N . ILE B 1 259 ? 4.707 -8.688 -19.828 1 98.69 259 ILE B N 1
ATOM 4894 C CA . ILE B 1 259 ? 6.113 -8.32 -19.984 1 98.69 259 ILE B CA 1
ATOM 4895 C C . ILE B 1 259 ? 6.922 -8.914 -18.828 1 98.69 259 ILE B C 1
ATOM 4897 O O . ILE B 1 259 ? 6.555 -8.766 -17.656 1 98.69 259 ILE B O 1
ATOM 4901 N N . TRP B 1 260 ? 7.98 -9.586 -19.203 1 97.75 260 TRP B N 1
ATOM 4902 C CA . TRP B 1 260 ? 9.008 -9.953 -18.234 1 97.75 260 TRP B CA 1
ATOM 4903 C C . TRP B 1 260 ? 10.234 -9.062 -18.391 1 97.75 260 TRP B C 1
ATOM 4905 O O . TRP B 1 260 ? 10.828 -8.984 -19.469 1 97.75 260 TRP B O 1
ATOM 4915 N N . GLY B 1 261 ? 10.531 -8.312 -17.328 1 96.12 261 GLY B N 1
ATOM 4916 C CA . GLY B 1 261 ? 11.789 -7.582 -17.25 1 96.12 261 GLY B CA 1
ATOM 4917 C C . GLY B 1 261 ? 12.789 -8.219 -16.297 1 96.12 261 GLY B C 1
ATOM 4918 O O . GLY B 1 261 ? 12.734 -9.43 -16.062 1 96.12 261 GLY B O 1
ATOM 4919 N N . ARG B 1 262 ? 13.75 -7.434 -15.906 1 93.19 262 ARG B N 1
ATOM 4920 C CA . ARG B 1 262 ? 14.719 -7.934 -14.938 1 93.19 262 ARG B CA 1
ATOM 4921 C C . ARG B 1 262 ? 14.078 -8.117 -13.57 1 93.19 262 ARG B C 1
ATOM 4923 O O . ARG B 1 262 ? 13.828 -7.145 -12.859 1 93.19 262 ARG B O 1
ATOM 4930 N N . ASP B 1 263 ? 13.812 -9.359 -13.172 1 92.56 263 ASP B N 1
ATOM 4931 C CA . ASP B 1 263 ? 13.312 -9.742 -11.859 1 92.56 263 ASP B CA 1
ATOM 4932 C C . ASP B 1 263 ? 11.922 -9.148 -11.602 1 92.56 263 ASP B C 1
ATOM 4934 O O . ASP B 1 263 ? 11.586 -8.812 -10.469 1 92.56 263 ASP B O 1
ATOM 4938 N N . VAL B 1 264 ? 11.133 -8.945 -12.703 1 97 264 VAL B N 1
ATOM 4939 C CA . VAL B 1 264 ? 9.789 -8.398 -12.562 1 97 264 VAL B CA 1
ATOM 4940 C C . VAL B 1 264 ? 8.922 -8.852 -13.742 1 97 264 VAL B C 1
ATOM 4942 O O . VAL B 1 264 ? 9.422 -9.039 -14.852 1 97 264 VAL B O 1
ATOM 4945 N N . TYR B 1 265 ? 7.695 -9.062 -13.484 1 98.06 265 TYR B N 1
ATOM 4946 C CA . TYR B 1 265 ? 6.742 -9.203 -14.57 1 98.06 265 TYR B CA 1
ATOM 4947 C C . TYR B 1 265 ? 5.625 -8.172 -14.461 1 98.06 265 TYR B C 1
ATOM 4949 O O . TYR B 1 265 ? 5.309 -7.707 -13.359 1 98.06 265 TYR B O 1
ATOM 4957 N N . LEU B 1 266 ? 5.086 -7.773 -15.57 1 98.69 266 LEU B N 1
ATOM 4958 C CA . LEU B 1 266 ? 3.93 -6.895 -15.727 1 98.69 266 LEU B CA 1
ATOM 4959 C C . LEU B 1 266 ? 2.805 -7.605 -16.469 1 98.69 266 LEU B C 1
ATOM 4961 O O . LEU B 1 266 ? 2.967 -7.977 -17.641 1 98.69 266 LEU B O 1
ATOM 4965 N N . VAL B 1 267 ? 1.671 -7.754 -15.805 1 98.69 267 VAL B N 1
ATOM 4966 C CA . VAL B 1 267 ? 0.562 -8.5 -16.391 1 98.69 267 VAL B CA 1
ATOM 4967 C C . VAL B 1 267 ? -0.652 -7.59 -16.547 1 98.69 267 VAL B C 1
ATOM 4969 O O . VAL B 1 267 ? -1.344 -7.289 -15.562 1 98.69 267 VAL B O 1
ATOM 4972 N N . PRO B 1 268 ? -0.944 -7.191 -17.766 1 98.31 268 PRO B N 1
ATOM 4973 C CA . PRO B 1 268 ? -2.115 -6.34 -18 1 98.31 268 PRO B CA 1
ATOM 4974 C C . PRO B 1 268 ? -3.424 -7.129 -18 1 98.31 268 PRO B C 1
ATOM 4976 O O . PRO B 1 268 ? -3.477 -8.242 -18.516 1 98.31 268 PRO B O 1
ATOM 4979 N N . ARG B 1 269 ? -4.418 -6.598 -17.344 1 97.5 269 ARG B N 1
ATOM 4980 C CA . ARG B 1 269 ? -5.77 -7.152 -17.359 1 97.5 269 ARG B CA 1
ATOM 4981 C C . ARG B 1 269 ? -6.699 -6.309 -18.219 1 97.5 269 ARG B C 1
ATOM 4983 O O . ARG B 1 269 ? -6.426 -5.129 -18.469 1 97.5 269 ARG B O 1
ATOM 4990 N N . GLU B 1 270 ? -7.773 -6.883 -18.562 1 94.31 270 GLU B N 1
ATOM 4991 C CA . GLU B 1 270 ? -8.734 -6.211 -19.438 1 94.31 270 GLU B CA 1
ATOM 4992 C C . GLU B 1 270 ? -9.406 -5.047 -18.719 1 94.31 270 GLU B C 1
ATOM 4994 O O . GLU B 1 270 ? -9.805 -4.062 -19.344 1 94.31 270 GLU B O 1
ATOM 4999 N N . ASP B 1 271 ? -9.492 -5.141 -17.453 1 95.88 271 ASP B N 1
ATOM 5000 C CA . ASP B 1 271 ? -10.188 -4.102 -16.703 1 95.88 271 ASP B CA 1
ATOM 5001 C C . ASP B 1 271 ? -9.242 -2.953 -16.344 1 95.88 271 ASP B C 1
ATOM 5003 O O . ASP B 1 271 ? -9.594 -2.08 -15.555 1 95.88 271 ASP B O 1
ATOM 5007 N N . GLY B 1 272 ? -8.078 -2.996 -16.891 1 97.31 272 GLY B N 1
ATOM 5008 C CA . GLY B 1 272 ? -7.141 -1.895 -16.719 1 97.31 272 GLY B CA 1
ATOM 5009 C C . GLY B 1 272 ? -6.137 -2.125 -15.609 1 97.31 272 GLY B C 1
ATOM 5010 O O . GLY B 1 272 ? -5.203 -1.338 -15.438 1 97.31 272 GLY B O 1
ATOM 5011 N N . ARG B 1 273 ? -6.312 -3.137 -14.867 1 98.25 273 ARG B N 1
ATOM 5012 C CA . ARG B 1 273 ? -5.312 -3.453 -13.852 1 98.25 273 ARG B CA 1
ATOM 5013 C C . ARG B 1 273 ? -3.992 -3.865 -14.492 1 98.25 273 ARG B C 1
ATOM 5015 O O . ARG B 1 273 ? -3.98 -4.559 -15.516 1 98.25 273 ARG B O 1
ATOM 5022 N N . LEU B 1 274 ? -2.922 -3.465 -13.922 1 98.75 274 LEU B N 1
ATOM 5023 C CA . LEU B 1 274 ? -1.568 -3.916 -14.234 1 98.75 274 LEU B CA 1
ATOM 5024 C C . LEU B 1 274 ? -0.92 -4.562 -13.016 1 98.75 274 LEU B C 1
ATOM 5026 O O . LEU B 1 274 ? -0.569 -3.875 -12.055 1 98.75 274 LEU B O 1
ATOM 5030 N N . LEU B 1 275 ? -0.79 -5.863 -13.031 1 98.75 275 LEU B N 1
ATOM 5031 C CA . LEU B 1 275 ? -0.186 -6.578 -11.914 1 98.75 275 LEU B CA 1
ATOM 5032 C C . LEU B 1 275 ? 1.333 -6.598 -12.031 1 98.75 275 LEU B C 1
ATOM 5034 O O . LEU B 1 275 ? 1.869 -6.895 -13.102 1 98.75 275 LEU B O 1
ATOM 5038 N N . ILE B 1 276 ? 1.956 -6.215 -11 1 98.69 276 ILE B N 1
ATOM 5039 C CA . ILE B 1 276 ? 3.412 -6.219 -10.914 1 98.69 276 ILE B CA 1
ATOM 5040 C C . ILE B 1 276 ? 3.863 -7.215 -9.852 1 98.69 276 ILE B C 1
ATOM 5042 O O . ILE B 1 276 ? 3.453 -7.125 -8.695 1 98.69 276 ILE B O 1
ATOM 5046 N N . GLY B 1 277 ? 4.633 -8.156 -10.219 1 96.88 277 GLY B N 1
ATOM 5047 C CA . GLY B 1 277 ? 5.141 -9.148 -9.281 1 96.88 277 GLY B CA 1
ATOM 5048 C C . GLY B 1 277 ? 6.547 -9.609 -9.609 1 96.88 277 GLY B C 1
ATOM 5049 O O . GLY B 1 277 ? 7.188 -9.078 -10.516 1 96.88 277 GLY B O 1
ATOM 5050 N N . ALA B 1 278 ? 7.094 -10.633 -8.523 1 79.56 278 ALA B N 1
ATOM 5051 C CA . ALA B 1 278 ? 8.219 -11.5 -8.859 1 79.56 278 ALA B CA 1
ATOM 5052 C C . ALA B 1 278 ? 9.219 -11.57 -7.711 1 79.56 278 ALA B C 1
ATOM 5054 O O . ALA B 1 278 ? 10.398 -11.883 -7.918 1 79.56 278 ALA B O 1
ATOM 5055 N N . THR B 1 279 ? 8.695 -11.172 -6.48 1 84 279 THR B N 1
ATOM 5056 C CA . THR B 1 279 ? 9.664 -11.414 -5.418 1 84 279 THR B CA 1
ATOM 5057 C C . THR B 1 279 ? 9.656 -12.875 -4.992 1 84 279 THR B C 1
ATOM 5059 O O . THR B 1 279 ? 8.656 -13.57 -5.164 1 84 279 THR B O 1
ATOM 5062 N N . VAL B 1 280 ? 10.766 -13.336 -4.629 1 89.19 280 VAL B N 1
ATOM 5063 C CA . VAL B 1 280 ? 10.922 -14.68 -4.074 1 89.19 280 VAL B CA 1
ATOM 5064 C C . VAL B 1 280 ? 11.641 -14.594 -2.729 1 89.19 280 VAL B C 1
ATOM 5066 O O . VAL B 1 280 ? 12.836 -14.297 -2.672 1 89.19 280 VAL B O 1
ATOM 5069 N N . GLU B 1 281 ? 10.844 -14.836 -1.69 1 90.38 281 GLU B N 1
ATOM 5070 C CA . GLU B 1 281 ? 11.375 -14.617 -0.348 1 90.38 281 GLU B CA 1
ATOM 5071 C C . GLU B 1 281 ? 11.109 -15.82 0.553 1 90.38 281 GLU B C 1
ATOM 5073 O O . GLU B 1 281 ? 9.992 -16.328 0.6 1 90.38 281 GLU B O 1
ATOM 5078 N N . GLU B 1 282 ? 12.141 -16.25 1.211 1 90.94 282 GLU B N 1
ATOM 5079 C CA . GLU B 1 282 ? 11.961 -17.297 2.225 1 90.94 282 GLU B CA 1
ATOM 5080 C C . GLU B 1 282 ? 11.82 -16.688 3.617 1 90.94 282 GLU B C 1
ATOM 5082 O O . GLU B 1 282 ? 12.82 -16.391 4.277 1 90.94 282 GLU B O 1
ATOM 5087 N N . LYS B 1 283 ? 10.586 -16.484 4.051 1 91.5 283 LYS B N 1
ATOM 5088 C CA . LYS B 1 283 ? 10.273 -15.812 5.305 1 91.5 283 LYS B CA 1
ATOM 5089 C C . LYS B 1 283 ? 9.25 -16.609 6.109 1 91.5 283 LYS B C 1
ATOM 5091 O O . LYS B 1 283 ? 8.398 -16.016 6.789 1 91.5 283 LYS B O 1
ATOM 5096 N N . GLY B 1 284 ? 9.312 -17.938 5.879 1 95.31 284 GLY B N 1
ATOM 5097 C CA . GLY B 1 284 ? 8.266 -18.719 6.52 1 95.31 284 GLY B CA 1
ATOM 5098 C C . GLY B 1 284 ? 6.867 -18.281 6.133 1 95.31 284 GLY B C 1
ATOM 5099 O O . GLY B 1 284 ? 6.594 -18.031 4.957 1 95.31 284 GLY B O 1
ATOM 5100 N N . PHE B 1 285 ? 5.969 -18.219 7.078 1 96.5 285 PHE B N 1
ATOM 5101 C CA . PHE B 1 285 ? 4.578 -17.906 6.773 1 96.5 285 PHE B CA 1
ATOM 5102 C C . PHE B 1 285 ? 4.297 -16.422 6.973 1 96.5 285 PHE B C 1
ATOM 5104 O O . PHE B 1 285 ? 3.141 -16 7.004 1 96.5 285 PHE B O 1
ATOM 5111 N N . ASP B 1 286 ? 5.414 -15.57 7.152 1 95.94 286 ASP B N 1
ATOM 5112 C CA . ASP B 1 286 ? 5.254 -14.117 7.246 1 95.94 286 ASP B CA 1
ATOM 5113 C C . ASP B 1 286 ? 4.91 -13.516 5.883 1 95.94 286 ASP B C 1
ATOM 5115 O O . ASP B 1 286 ? 5.781 -13.383 5.02 1 95.94 286 ASP B O 1
ATOM 5119 N N . ALA B 1 287 ? 3.656 -13.117 5.723 1 96.19 287 ALA B N 1
ATOM 5120 C CA . ALA B 1 287 ? 3.201 -12.633 4.422 1 96.19 287 ALA B CA 1
ATOM 5121 C C . ALA B 1 287 ? 3.012 -11.117 4.438 1 96.19 287 ALA B C 1
ATOM 5123 O O . ALA B 1 287 ? 2.312 -10.562 3.586 1 96.19 287 ALA B O 1
ATOM 5124 N N . ARG B 1 288 ? 3.641 -10.398 5.387 1 95.06 288 ARG B N 1
ATOM 5125 C CA . ARG B 1 288 ? 3.555 -8.945 5.434 1 95.06 288 ARG B CA 1
ATOM 5126 C C . ARG B 1 288 ? 4.34 -8.312 4.289 1 95.06 288 ARG B C 1
ATOM 5128 O O . ARG B 1 288 ? 5.422 -8.789 3.938 1 95.06 288 ARG B O 1
ATOM 5135 N N . LEU B 1 289 ? 3.838 -7.211 3.719 1 97.69 289 LEU B N 1
ATOM 5136 C CA . LEU B 1 289 ? 4.574 -6.414 2.744 1 97.69 289 LEU B CA 1
ATOM 5137 C C . LEU B 1 289 ? 5.73 -5.672 3.408 1 97.69 289 LEU B C 1
ATOM 5139 O O . LEU B 1 289 ? 5.613 -5.23 4.551 1 97.69 289 LEU B O 1
ATOM 5143 N N . THR B 1 290 ? 6.836 -5.527 2.725 1 97.94 290 THR B N 1
ATOM 5144 C CA . THR B 1 290 ? 7.977 -4.789 3.26 1 97.94 290 THR B CA 1
ATOM 5145 C C . THR B 1 290 ? 8.312 -3.596 2.371 1 97.94 290 THR B C 1
ATOM 5147 O O . THR B 1 290 ? 8.008 -3.598 1.177 1 97.94 290 THR B O 1
ATOM 5150 N N . ALA B 1 291 ? 8.93 -2.641 2.939 1 98.38 291 ALA B N 1
ATOM 5151 C CA . ALA B 1 291 ? 9.375 -1.466 2.195 1 98.38 291 ALA B CA 1
ATOM 5152 C C . ALA B 1 291 ? 10.281 -1.865 1.033 1 98.38 291 ALA B C 1
ATOM 5154 O O . ALA B 1 291 ? 10.102 -1.398 -0.094 1 98.38 291 ALA B O 1
ATOM 5155 N N . GLY B 1 292 ? 11.219 -2.76 1.337 1 97.69 292 GLY B N 1
ATOM 5156 C CA . GLY B 1 292 ? 12.148 -3.199 0.308 1 97.69 292 GLY B CA 1
ATOM 5157 C C . GLY B 1 292 ? 11.469 -3.936 -0.833 1 97.69 292 GLY B C 1
ATOM 5158 O O . GLY B 1 292 ? 11.812 -3.732 -1.999 1 97.69 292 GLY B O 1
ATOM 5159 N N . GLY B 1 293 ? 10.547 -4.812 -0.49 1 97.38 293 GLY B N 1
ATOM 5160 C CA . GLY B 1 293 ? 9.82 -5.543 -1.516 1 97.38 293 GLY B CA 1
ATOM 5161 C C . GLY B 1 293 ? 9.047 -4.641 -2.459 1 97.38 293 GLY B C 1
ATOM 5162 O O . GLY B 1 293 ? 9.156 -4.773 -3.68 1 97.38 293 GLY B O 1
ATOM 5163 N N . VAL B 1 294 ? 8.312 -3.695 -1.93 1 98 294 VAL B N 1
ATOM 5164 C CA . VAL B 1 294 ? 7.508 -2.777 -2.73 1 98 294 VAL B CA 1
ATOM 5165 C C . VAL B 1 294 ? 8.422 -1.863 -3.543 1 98 294 VAL B C 1
ATOM 5167 O O . VAL B 1 294 ? 8.195 -1.655 -4.738 1 98 294 VAL B O 1
ATOM 5170 N N . TYR B 1 295 ? 9.477 -1.393 -2.977 1 97.69 295 TYR B N 1
ATOM 5171 C CA . TYR B 1 295 ? 10.445 -0.529 -3.645 1 97.69 295 TYR B CA 1
ATOM 5172 C C . TYR B 1 295 ? 11.047 -1.226 -4.855 1 97.69 295 TYR B C 1
ATOM 5174 O O . TYR B 1 295 ? 11.094 -0.657 -5.949 1 97.69 295 TYR B O 1
ATOM 5182 N N . ASN B 1 296 ? 11.484 -2.412 -4.633 1 97.06 296 ASN B N 1
ATOM 5183 C CA . ASN B 1 296 ? 12.164 -3.148 -5.695 1 97.06 296 ASN B CA 1
ATOM 5184 C C . ASN B 1 296 ? 11.219 -3.455 -6.855 1 97.06 296 ASN B C 1
ATOM 5186 O O . ASN B 1 296 ? 11.609 -3.363 -8.016 1 97.06 296 ASN B O 1
ATOM 5190 N N . LEU B 1 297 ? 10.016 -3.82 -6.535 1 98.06 297 LEU B N 1
ATOM 5191 C CA . LEU B 1 297 ? 9.031 -4.094 -7.582 1 98.06 297 LEU B CA 1
ATOM 5192 C C . LEU B 1 297 ? 8.766 -2.848 -8.422 1 98.06 297 LEU B C 1
ATOM 5194 O O . LEU B 1 297 ? 8.805 -2.902 -9.648 1 98.06 297 LEU B O 1
ATOM 5198 N N . LEU B 1 298 ? 8.555 -1.732 -7.766 1 98.31 298 LEU B N 1
ATOM 5199 C CA . LEU B 1 298 ? 8.242 -0.502 -8.484 1 98.31 298 LEU B CA 1
ATOM 5200 C C . LEU B 1 298 ? 9.438 -0.027 -9.297 1 98.31 298 LEU B C 1
ATOM 5202 O O . LEU B 1 298 ? 9.289 0.404 -10.445 1 98.31 298 LEU B O 1
ATOM 5206 N N . ARG B 1 299 ? 10.602 -0.144 -8.727 1 97.44 299 ARG B N 1
ATOM 5207 C CA . ARG B 1 299 ? 11.82 0.267 -9.422 1 97.44 299 ARG B CA 1
ATOM 5208 C C . ARG B 1 299 ? 12.008 -0.52 -10.711 1 97.44 299 ARG B C 1
ATOM 5210 O O . ARG B 1 299 ? 12.211 0.066 -11.781 1 97.44 299 ARG B O 1
ATOM 5217 N N . ARG B 1 300 ? 11.938 -1.828 -10.594 1 97.31 300 ARG B N 1
ATOM 5218 C CA . ARG B 1 300 ? 12.148 -2.697 -11.742 1 97.31 300 ARG B CA 1
ATOM 5219 C C . ARG B 1 300 ? 11.055 -2.498 -12.789 1 97.31 300 ARG B C 1
ATOM 5221 O O . ARG B 1 300 ? 11.336 -2.506 -13.992 1 97.31 300 ARG B O 1
ATOM 5228 N N . ALA B 1 301 ? 9.812 -2.363 -12.328 1 98.12 301 ALA B N 1
ATOM 5229 C CA . ALA B 1 301 ? 8.719 -2.102 -13.258 1 98.12 301 ALA B CA 1
ATOM 5230 C C . ALA B 1 301 ? 8.93 -0.789 -14.008 1 98.12 301 ALA B C 1
ATOM 5232 O O . ALA B 1 301 ? 8.734 -0.724 -15.219 1 98.12 301 ALA B O 1
ATOM 5233 N N . TRP B 1 302 ? 9.344 0.238 -13.281 1 97.62 302 TRP B N 1
ATOM 5234 C CA . TRP B 1 302 ? 9.562 1.557 -13.859 1 97.62 302 TRP B CA 1
ATOM 5235 C C . TRP B 1 302 ? 10.68 1.508 -14.906 1 97.62 302 TRP B C 1
ATOM 5237 O O . TRP B 1 302 ? 10.594 2.172 -15.938 1 97.62 302 TRP B O 1
ATOM 5247 N N . GLU B 1 303 ? 11.719 0.731 -14.648 1 97.12 303 GLU B N 1
ATOM 5248 C CA . GLU B 1 303 ? 12.828 0.574 -15.586 1 97.12 303 GLU B CA 1
ATOM 5249 C C . GLU B 1 303 ? 12.359 -0.014 -16.906 1 97.12 303 GLU B C 1
ATOM 5251 O O . GLU B 1 303 ? 12.977 0.215 -17.953 1 97.12 303 GLU B O 1
ATOM 5256 N N . THR B 1 304 ? 11.281 -0.76 -16.875 1 97.62 304 THR B N 1
ATOM 5257 C CA . THR B 1 304 ? 10.742 -1.446 -18.047 1 97.62 304 THR B CA 1
ATOM 5258 C C . THR B 1 304 ? 9.648 -0.616 -18.703 1 97.62 304 THR B C 1
ATOM 5260 O O . THR B 1 304 ? 9.586 -0.527 -19.938 1 97.62 304 THR B O 1
ATOM 5263 N N . LEU B 1 305 ? 8.828 0.015 -17.953 1 98.12 305 LEU B N 1
ATOM 5264 C CA . LEU B 1 305 ? 7.66 0.78 -18.359 1 98.12 305 LEU B CA 1
ATOM 5265 C C . LEU B 1 305 ? 7.551 2.078 -17.578 1 98.12 305 LEU B C 1
ATOM 5267 O O . LEU B 1 305 ? 6.719 2.188 -16.672 1 98.12 305 LEU B O 1
ATOM 5271 N N . PRO B 1 306 ? 8.227 3.148 -17.984 1 97.69 306 PRO B N 1
ATOM 5272 C CA . PRO B 1 306 ? 8.344 4.375 -17.203 1 97.69 306 PRO B CA 1
ATOM 5273 C C . PRO B 1 306 ? 6.988 5.039 -16.953 1 97.69 306 PRO B C 1
ATOM 5275 O O . PRO B 1 306 ? 6.805 5.699 -15.922 1 97.69 306 PRO B O 1
ATOM 5278 N N . ALA B 1 307 ? 6.023 4.809 -17.734 1 97.44 307 ALA B N 1
ATOM 5279 C CA . ALA B 1 307 ? 4.727 5.473 -17.656 1 97.44 307 ALA B CA 1
ATOM 5280 C C . ALA B 1 307 ? 3.971 5.051 -16.406 1 97.44 307 ALA B C 1
ATOM 5282 O O . ALA B 1 307 ? 2.975 5.676 -16.031 1 97.44 307 ALA B O 1
ATOM 5283 N N . ILE B 1 308 ? 4.461 4.023 -15.656 1 97.94 308 ILE B N 1
ATOM 5284 C CA . ILE B 1 308 ? 3.74 3.564 -14.469 1 97.94 308 ILE B CA 1
ATOM 5285 C C . ILE B 1 308 ? 3.822 4.621 -13.375 1 97.94 308 ILE B C 1
ATOM 5287 O O . ILE B 1 308 ? 3.059 4.582 -12.406 1 97.94 308 ILE B O 1
ATOM 5291 N N . ASP B 1 309 ? 4.703 5.578 -13.539 1 96.81 309 ASP B N 1
ATOM 5292 C CA . ASP B 1 309 ? 4.973 6.59 -12.523 1 96.81 309 ASP B CA 1
ATOM 5293 C C . ASP B 1 309 ? 3.688 7.289 -12.086 1 96.81 309 ASP B C 1
ATOM 5295 O O . ASP B 1 309 ? 3.482 7.539 -10.898 1 96.81 309 ASP B O 1
ATOM 5299 N N . GLU B 1 310 ? 2.775 7.504 -12.945 1 94.88 310 GLU B N 1
ATOM 5300 C CA . GLU B 1 310 ? 1.595 8.32 -12.672 1 94.88 310 GL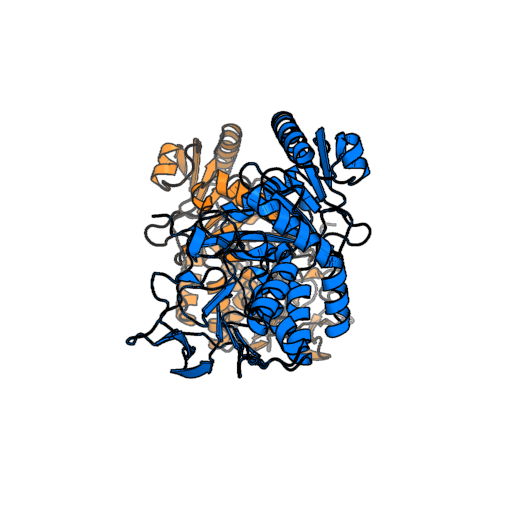U B CA 1
ATOM 5301 C C . GLU B 1 310 ? 0.381 7.445 -12.367 1 94.88 310 GLU B C 1
ATOM 5303 O O . GLU B 1 310 ? -0.701 7.961 -12.07 1 94.88 310 GLU B O 1
ATOM 5308 N N . LEU B 1 311 ? 0.529 6.133 -12.461 1 98.19 311 LEU B N 1
ATOM 5309 C CA . LEU B 1 311 ? -0.621 5.246 -12.312 1 98.19 311 LEU B CA 1
ATOM 5310 C C . LEU B 1 311 ? -0.992 5.082 -10.836 1 98.19 311 LEU B C 1
ATOM 5312 O O . LEU B 1 311 ? -0.113 4.965 -9.984 1 98.19 311 LEU B O 1
ATOM 5316 N N . PRO B 1 312 ? -2.32 5.121 -10.547 1 98.12 312 PRO B N 1
ATOM 5317 C CA . PRO B 1 312 ? -2.764 4.871 -9.18 1 98.12 312 PRO B CA 1
ATOM 5318 C C . PRO B 1 312 ? -2.508 3.432 -8.734 1 98.12 312 PRO B C 1
ATOM 5320 O O . PRO B 1 312 ? -2.629 2.502 -9.531 1 98.12 312 PRO B O 1
ATOM 5323 N N . ILE B 1 313 ? -2.115 3.246 -7.488 1 98.5 313 ILE B N 1
ATOM 5324 C CA . ILE B 1 313 ? -2.018 1.926 -6.875 1 98.5 313 ILE B CA 1
ATOM 5325 C C . ILE B 1 313 ? -3.404 1.447 -6.453 1 98.5 313 ILE B C 1
ATOM 5327 O O . ILE B 1 313 ? -4.098 2.125 -5.691 1 98.5 313 ILE B O 1
ATOM 5331 N N . VAL B 1 314 ? -3.779 0.319 -6.891 1 97.88 314 VAL B N 1
ATOM 5332 C CA . VAL B 1 314 ? -5.082 -0.268 -6.594 1 97.88 314 VAL B CA 1
ATOM 5333 C C . VAL B 1 314 ? -4.98 -1.15 -5.352 1 97.88 314 VAL B C 1
ATOM 5335 O O . VAL B 1 314 ? -5.883 -1.159 -4.512 1 97.88 314 VAL B O 1
ATOM 5338 N N . GLU B 1 315 ? -3.947 -1.909 -5.348 1 97.5 315 GLU B N 1
ATOM 5339 C CA . GLU B 1 315 ? -3.787 -2.91 -4.297 1 97.5 315 GLU B CA 1
ATOM 5340 C C . GLU B 1 315 ? -2.33 -3.344 -4.168 1 97.5 315 GLU B C 1
ATOM 5342 O O . GLU B 1 315 ? -1.567 -3.277 -5.133 1 97.5 315 GLU B O 1
ATOM 5347 N N . THR B 1 316 ? -1.93 -3.668 -2.992 1 98 316 THR B N 1
ATOM 5348 C CA . THR B 1 316 ? -0.692 -4.383 -2.701 1 98 316 THR B CA 1
ATOM 5349 C C . THR B 1 316 ? -0.963 -5.594 -1.814 1 98 316 THR B C 1
ATOM 5351 O O . THR B 1 316 ? -1.793 -5.531 -0.905 1 98 316 THR B O 1
ATOM 5354 N N . TRP B 1 317 ? -0.368 -6.719 -2.164 1 97.69 317 TRP B N 1
ATOM 5355 C CA . TRP B 1 317 ? -0.609 -7.926 -1.378 1 97.69 317 TRP B CA 1
ATOM 5356 C C . TRP B 1 317 ? 0.587 -8.867 -1.448 1 97.69 317 TRP B C 1
ATOM 5358 O O . TRP B 1 317 ? 1.584 -8.57 -2.109 1 97.69 317 TRP B O 1
ATOM 5368 N N . ALA B 1 318 ? 0.539 -9.93 -0.678 1 97.62 318 ALA B N 1
ATOM 5369 C CA . ALA B 1 318 ? 1.554 -10.977 -0.692 1 97.62 318 ALA B CA 1
ATOM 5370 C C . ALA B 1 318 ? 0.911 -12.359 -0.661 1 97.62 318 ALA B C 1
ATOM 5372 O O . ALA B 1 318 ? -0.248 -12.508 -0.264 1 97.62 318 ALA B O 1
ATOM 5373 N N . GLY B 1 319 ? 1.55 -13.25 -1.204 1 97.56 319 GLY B N 1
ATOM 5374 C CA . GLY B 1 319 ? 1.103 -14.633 -1.219 1 97.56 319 GLY B CA 1
ATOM 5375 C C . GLY B 1 319 ? 2.209 -15.625 -0.905 1 97.56 319 GLY B C 1
ATOM 5376 O O . GLY B 1 319 ? 3.389 -15.266 -0.903 1 97.56 319 GLY B O 1
ATOM 5377 N N . LEU B 1 320 ? 1.823 -16.797 -0.575 1 98.19 320 LEU B N 1
ATOM 5378 C CA . LEU B 1 320 ? 2.75 -17.875 -0.237 1 98.19 320 LEU B CA 1
ATOM 5379 C C . LEU B 1 320 ? 2.629 -19.031 -1.228 1 98.19 320 LEU B C 1
ATOM 5381 O O . LEU B 1 320 ? 1.63 -19.75 -1.224 1 98.19 320 LEU B O 1
ATOM 5385 N N . ARG B 1 321 ? 3.613 -19.203 -2.049 1 98.12 321 ARG B N 1
ATOM 5386 C CA . ARG B 1 321 ? 3.684 -20.344 -2.971 1 98.12 321 ARG B CA 1
ATOM 5387 C C . ARG B 1 321 ? 4.09 -21.609 -2.244 1 98.12 321 ARG B C 1
ATOM 5389 O O . ARG B 1 321 ? 4.895 -21.578 -1.311 1 98.12 321 ARG B O 1
ATOM 5396 N N . PRO B 1 322 ? 3.451 -22.703 -2.68 1 98.25 322 PRO B N 1
ATOM 5397 C CA . PRO B 1 322 ? 3.936 -23.984 -2.158 1 98.25 322 PRO B CA 1
ATOM 5398 C C . PRO B 1 322 ? 5.172 -24.484 -2.896 1 98.25 322 PRO B C 1
ATOM 5400 O O . PRO B 1 322 ? 5.055 -25.078 -3.971 1 98.25 322 PRO B O 1
ATOM 5403 N N . GLY B 1 323 ? 6.336 -24.297 -2.301 1 97.62 323 GLY B N 1
ATOM 5404 C CA . GLY B 1 323 ? 7.57 -24.719 -2.939 1 97.62 323 GLY B CA 1
ATOM 5405 C C . GLY B 1 323 ? 8.062 -26.078 -2.455 1 97.62 323 GLY B C 1
ATOM 5406 O O . GLY B 1 323 ? 8.242 -26.281 -1.252 1 97.62 323 GLY B O 1
ATOM 5407 N N . SER B 1 324 ? 8.219 -27.016 -3.389 1 96.75 324 SER B N 1
ATOM 5408 C CA . SER B 1 324 ? 8.891 -28.266 -3.08 1 96.75 324 SER B CA 1
ATOM 5409 C C . SER B 1 324 ? 10.406 -28.141 -3.266 1 96.75 324 SER B C 1
ATOM 5411 O O . SER B 1 324 ? 10.906 -27.078 -3.623 1 96.75 324 SER B O 1
ATOM 5413 N N . ARG B 1 325 ? 11.117 -29.203 -3.047 1 93.38 325 ARG B N 1
ATOM 5414 C CA . ARG B 1 325 ? 12.578 -29.172 -3.104 1 93.38 325 ARG B CA 1
ATOM 5415 C C . ARG B 1 325 ? 13.062 -28.938 -4.531 1 93.38 325 ARG B C 1
ATOM 5417 O O . ARG B 1 325 ? 14.109 -28.312 -4.742 1 93.38 325 ARG B O 1
ATOM 5424 N N . ASP B 1 326 ? 12.32 -29.438 -5.496 1 93.44 326 ASP B N 1
ATOM 5425 C CA . ASP B 1 326 ? 12.734 -29.312 -6.891 1 93.44 326 ASP B CA 1
ATOM 5426 C C . ASP B 1 326 ? 11.789 -28.391 -7.66 1 93.44 326 ASP B C 1
ATOM 5428 O O . ASP B 1 326 ? 11.797 -28.375 -8.898 1 93.44 326 ASP B O 1
ATOM 5432 N N . ASP B 1 327 ? 10.891 -27.734 -7.023 1 93 327 ASP B N 1
ATOM 5433 C CA . ASP B 1 327 ? 9.977 -26.719 -7.543 1 93 327 ASP B CA 1
ATOM 5434 C C . ASP B 1 327 ? 8.945 -27.344 -8.477 1 93 327 ASP B C 1
ATOM 5436 O O . ASP B 1 327 ? 8.258 -26.625 -9.211 1 93 327 ASP B O 1
ATOM 5440 N N . ALA B 1 328 ? 8.852 -28.688 -8.492 1 97.5 328 ALA B N 1
ATOM 5441 C CA . ALA B 1 328 ? 7.824 -29.406 -9.242 1 97.5 328 ALA B CA 1
ATOM 5442 C C . ALA B 1 328 ? 6.684 -29.844 -8.328 1 97.5 328 ALA B C 1
ATOM 5444 O O . ALA B 1 328 ? 6.883 -30.047 -7.133 1 97.5 328 ALA B O 1
ATOM 5445 N N . PRO B 1 329 ? 5.504 -30 -8.875 1 98.62 329 PRO B N 1
ATOM 5446 C CA . PRO B 1 329 ? 4.375 -30.422 -8.039 1 98.62 329 PRO B CA 1
ATOM 5447 C C . PRO B 1 329 ? 4.527 -31.844 -7.527 1 98.62 329 PRO B C 1
ATOM 5449 O O . PRO B 1 329 ? 5.328 -32.625 -8.062 1 98.62 329 PRO B O 1
ATOM 5452 N N . ILE B 1 330 ? 3.875 -32.125 -6.461 1 98.81 330 ILE B N 1
ATOM 5453 C CA . ILE B 1 330 ? 3.781 -33.469 -5.902 1 98.81 330 ILE B CA 1
ATOM 5454 C C . ILE B 1 330 ? 2.367 -34 -6.102 1 98.81 330 ILE B C 1
ATOM 5456 O O . ILE B 1 330 ? 1.421 -33.531 -5.465 1 98.81 330 ILE B O 1
ATOM 5460 N N . LEU B 1 331 ? 2.275 -34.969 -6.961 1 98.88 331 LEU B N 1
ATOM 5461 C CA . LEU B 1 331 ? 0.969 -35.438 -7.414 1 98.88 331 LEU B CA 1
ATOM 5462 C C . LEU B 1 331 ? 0.846 -36.969 -7.266 1 98.88 331 LEU B C 1
ATOM 5464 O O . LEU B 1 331 ? 1.742 -37.688 -7.672 1 98.88 331 LEU B O 1
ATOM 5468 N N . GLY B 1 332 ? -0.294 -37.375 -6.691 1 98.56 332 GLY B N 1
ATOM 5469 C CA . GLY B 1 332 ? -0.586 -38.781 -6.77 1 98.56 332 GLY B CA 1
ATOM 5470 C C . GLY B 1 332 ? -0.622 -39.469 -5.41 1 98.56 332 GLY B C 1
ATOM 5471 O O . GLY B 1 332 ? -0.835 -38.812 -4.391 1 98.56 332 GLY B O 1
ATOM 5472 N N . THR B 1 333 ? -0.49 -40.781 -5.434 1 97.81 333 THR B N 1
ATOM 5473 C CA . THR B 1 333 ? -0.694 -41.594 -4.258 1 97.81 333 THR B CA 1
ATOM 5474 C C . THR B 1 333 ? 0.473 -41.469 -3.283 1 97.81 333 THR B C 1
ATOM 5476 O O . THR B 1 333 ? 1.53 -40.938 -3.646 1 97.81 333 THR B O 1
ATOM 5479 N N . THR B 1 334 ? 0.209 -41.844 -2.057 1 97 334 THR B N 1
ATOM 5480 C CA . THR B 1 334 ? 1.205 -41.938 -0.996 1 97 334 THR B CA 1
ATOM 5481 C C . THR B 1 334 ? 1.284 -43.375 -0.474 1 97 334 THR B C 1
ATOM 5483 O O . THR B 1 334 ? 0.521 -44.25 -0.905 1 97 334 THR B O 1
ATOM 5486 N N . PRO B 1 335 ? 2.195 -43.625 0.424 1 94.44 335 PRO B N 1
ATOM 5487 C CA . PRO B 1 335 ? 2.225 -44.938 1.046 1 94.44 335 PRO B CA 1
ATOM 5488 C C . PRO B 1 335 ? 1.002 -45.219 1.921 1 94.44 335 PRO B C 1
ATOM 5490 O O . PRO B 1 335 ? 0.777 -46.344 2.342 1 94.44 335 PRO B O 1
ATOM 5493 N N . VAL B 1 336 ? 0.288 -44.219 2.223 1 96.62 336 VAL B N 1
ATOM 5494 C CA . VAL B 1 336 ? -0.961 -44.375 2.961 1 96.62 336 VAL B CA 1
ATOM 5495 C C . VAL B 1 336 ? -2.117 -44.594 1.983 1 96.62 336 VAL B C 1
ATOM 5497 O O . VAL B 1 336 ? -2.42 -43.719 1.174 1 96.62 336 VAL B O 1
ATOM 5500 N N . GLU B 1 337 ? -2.795 -45.75 2.068 1 95.94 337 GLU B N 1
ATOM 5501 C CA . GLU B 1 337 ? -3.898 -46.062 1.165 1 95.94 337 GLU B CA 1
ATOM 5502 C C . GLU B 1 337 ? -5.016 -45.031 1.277 1 95.94 337 GLU B C 1
ATOM 5504 O O . GLU B 1 337 ? -5.43 -44.688 2.383 1 95.94 337 GLU B O 1
ATOM 5509 N N . GLY B 1 338 ? -5.367 -44.469 0.115 1 96.88 338 GLY B N 1
ATOM 5510 C CA . GLY B 1 338 ? -6.48 -43.562 0.083 1 96.88 338 GLY B CA 1
ATOM 5511 C C . GLY B 1 338 ? -6.043 -42.094 0.212 1 96.88 338 GLY B C 1
ATOM 5512 O O . GLY B 1 338 ? -6.84 -41.188 -0.008 1 96.88 338 GLY B O 1
ATOM 5513 N N . LEU B 1 339 ? -4.773 -41.906 0.6 1 98.06 339 LEU B N 1
ATOM 5514 C CA . LEU B 1 339 ? -4.246 -40.531 0.732 1 98.06 339 LEU B CA 1
ATOM 5515 C C . LEU B 1 339 ? -3.562 -40.094 -0.555 1 98.06 339 LEU B C 1
ATOM 5517 O O . LEU B 1 339 ? -2.627 -40.75 -1.024 1 98.06 339 LEU B O 1
ATOM 5521 N N . ILE B 1 340 ? -4.059 -39 -1.138 1 98.69 340 ILE B N 1
ATOM 5522 C CA . ILE B 1 340 ? -3.553 -38.5 -2.406 1 98.69 340 ILE B CA 1
ATOM 5523 C C . ILE B 1 340 ? -3.035 -37.062 -2.219 1 98.69 340 ILE B C 1
ATOM 5525 O O . ILE B 1 340 ? -3.633 -36.281 -1.483 1 98.69 340 ILE B O 1
ATOM 5529 N N . LEU B 1 341 ? -1.891 -36.781 -2.875 1 98.81 341 LEU B N 1
ATOM 5530 C CA . LEU B 1 341 ? -1.311 -35.438 -2.795 1 98.81 341 LEU B CA 1
ATOM 5531 C C . LEU B 1 341 ? -1.531 -34.656 -4.094 1 98.81 341 LEU B C 1
ATOM 5533 O O . LEU B 1 341 ? -1.444 -35.25 -5.18 1 98.81 341 LEU B O 1
ATOM 5537 N N . ALA B 1 342 ? -1.871 -33.406 -4.051 1 98.88 342 ALA B N 1
ATOM 5538 C CA . ALA B 1 342 ? -1.896 -32.406 -5.113 1 98.88 342 ALA B CA 1
ATOM 5539 C C . ALA B 1 342 ? -1.429 -31.062 -4.598 1 98.88 342 ALA B C 1
ATOM 5541 O O . ALA B 1 342 ? -2.236 -30.141 -4.43 1 98.88 342 ALA B O 1
ATOM 5542 N N . THR B 1 343 ? -0.139 -30.891 -4.371 1 98.62 343 THR B N 1
ATOM 5543 C CA . THR B 1 343 ? 0.465 -29.719 -3.764 1 98.62 343 THR B CA 1
ATOM 5544 C C . THR B 1 343 ? 1.858 -29.469 -4.336 1 98.62 343 THR B C 1
ATOM 5546 O O . THR B 1 343 ? 2.258 -30.109 -5.312 1 98.62 343 THR B O 1
ATOM 5549 N N . GLY B 1 344 ? 2.512 -28.406 -3.906 1 98.56 344 GLY B N 1
ATOM 5550 C CA . GLY B 1 344 ? 3.891 -28.156 -4.293 1 98.56 344 GLY B CA 1
ATOM 5551 C C . GLY B 1 344 ? 4.02 -27.5 -5.66 1 98.56 344 GLY B C 1
ATOM 5552 O O . GLY B 1 344 ? 5.086 -27.547 -6.273 1 98.56 344 GLY B O 1
ATOM 5553 N N . HIS B 1 345 ? 3.072 -26.859 -6.129 1 98.5 345 HIS B N 1
ATOM 5554 C CA . HIS B 1 345 ? 3.027 -26.375 -7.504 1 98.5 345 HIS B CA 1
ATOM 5555 C C . HIS B 1 345 ? 3.893 -25.125 -7.672 1 98.5 345 HIS B C 1
ATOM 5557 O O . HIS B 1 345 ? 4.098 -24.656 -8.789 1 98.5 345 HIS B O 1
ATOM 5563 N N . TYR B 1 346 ? 4.379 -24.547 -6.578 1 96.88 346 TYR B N 1
ATOM 5564 C CA . TYR B 1 346 ? 5.27 -23.391 -6.605 1 96.88 346 TYR B CA 1
ATOM 5565 C C . TYR B 1 346 ? 4.676 -22.266 -7.445 1 96.88 346 TYR B C 1
ATOM 5567 O O . TYR B 1 346 ? 3.568 -21.797 -7.176 1 96.88 346 TYR B O 1
ATOM 5575 N N . ARG B 1 347 ? 5.352 -21.812 -8.477 1 95.88 347 ARG B N 1
ATOM 5576 C CA . ARG B 1 347 ? 4.906 -20.656 -9.25 1 95.88 347 ARG B CA 1
ATOM 5577 C C . ARG B 1 347 ? 3.982 -21.078 -10.383 1 95.88 347 ARG B C 1
ATOM 5579 O O . ARG B 1 347 ? 3.473 -20.234 -11.125 1 95.88 347 ARG B O 1
ATOM 5586 N N . ASN B 1 348 ? 3.627 -22.375 -10.492 1 97.81 348 ASN B N 1
ATOM 5587 C CA . ASN B 1 348 ? 2.918 -22.875 -11.664 1 97.81 348 ASN B CA 1
ATOM 5588 C C . ASN B 1 348 ? 1.52 -23.375 -11.312 1 97.81 348 ASN B C 1
ATOM 5590 O O . ASN B 1 348 ? 0.906 -24.109 -12.078 1 97.81 348 ASN B O 1
ATOM 5594 N N . GLY B 1 349 ? 0.994 -23 -10.188 1 98.25 349 GLY B N 1
ATOM 5595 C CA . GLY B 1 349 ? -0.29 -23.516 -9.734 1 98.25 349 GLY B CA 1
ATOM 5596 C C . GLY B 1 349 ? -1.422 -23.219 -10.703 1 98.25 349 GLY B C 1
ATOM 5597 O O . GLY B 1 349 ? -2.232 -24.094 -11.008 1 98.25 349 GLY B O 1
ATOM 5598 N N . ILE B 1 350 ? -1.477 -21.984 -11.203 1 98.81 350 ILE B N 1
ATOM 5599 C CA . ILE B 1 350 ? -2.535 -21.609 -12.133 1 98.81 350 ILE B CA 1
ATOM 5600 C C . ILE B 1 350 ? -2.35 -22.344 -13.453 1 98.81 350 ILE B C 1
ATOM 5602 O O . ILE B 1 350 ? -3.299 -22.938 -13.984 1 98.81 350 ILE B O 1
ATOM 5606 N N . LEU B 1 351 ? -1.159 -22.375 -13.93 1 98.81 351 LEU B N 1
ATOM 5607 C CA . LEU B 1 351 ? -0.847 -23.031 -15.195 1 98.81 351 LEU B CA 1
ATOM 5608 C C . LEU B 1 351 ? -1.185 -24.516 -15.133 1 98.81 351 LEU B C 1
ATOM 5610 O O . LEU B 1 351 ? -1.738 -25.078 -16.078 1 98.81 351 LEU B O 1
ATOM 5614 N N . LEU B 1 352 ? -0.925 -25.141 -14.047 1 98.88 352 LEU B N 1
ATOM 5615 C CA . LEU B 1 352 ? -1.017 -26.594 -13.953 1 98.88 352 LEU B CA 1
ATOM 5616 C C . LEU B 1 352 ? -2.414 -27.016 -13.523 1 98.88 352 LEU B C 1
ATOM 5618 O O . LEU B 1 352 ? -2.682 -28.219 -13.367 1 98.88 352 LEU B O 1
ATOM 5622 N N . ALA B 1 353 ? -3.332 -26.125 -13.375 1 98.81 353 ALA B N 1
ATOM 5623 C CA . ALA B 1 353 ? -4.648 -26.422 -12.812 1 98.81 353 ALA B CA 1
ATOM 5624 C C . ALA B 1 353 ? -5.387 -27.469 -13.641 1 98.81 353 ALA B C 1
ATOM 5626 O O . ALA B 1 353 ? -5.848 -28.469 -13.102 1 98.81 353 ALA B O 1
ATOM 5627 N N . PRO B 1 354 ? -5.441 -27.328 -15.008 1 98.81 354 PRO B N 1
ATOM 5628 C CA . PRO B 1 354 ? -6.223 -28.297 -15.773 1 98.81 354 PRO B CA 1
ATOM 5629 C C . PRO B 1 354 ? -5.664 -29.719 -15.68 1 98.81 354 PRO B C 1
ATOM 5631 O O . PRO B 1 354 ? -6.414 -30.656 -15.422 1 98.81 354 PRO B O 1
ATOM 5634 N N . VAL B 1 355 ? -4.352 -29.844 -15.812 1 98.88 355 VAL B N 1
ATOM 5635 C CA . VAL B 1 355 ? -3.758 -31.172 -15.828 1 98.88 355 VAL B CA 1
ATOM 5636 C C . VAL B 1 355 ? -3.854 -31.797 -14.438 1 98.88 355 VAL B C 1
ATOM 5638 O O . VAL B 1 355 ? -4.066 -33 -14.312 1 98.88 355 VAL B O 1
ATOM 5641 N N . THR B 1 356 ? -3.68 -31.031 -13.406 1 98.88 356 THR B N 1
ATOM 5642 C CA . THR B 1 356 ? -3.803 -31.531 -12.039 1 98.88 356 THR B CA 1
ATOM 5643 C C . THR B 1 356 ? -5.227 -32 -11.766 1 98.88 356 THR B C 1
ATOM 5645 O O . THR B 1 356 ? -5.426 -33.125 -11.25 1 98.88 356 THR B O 1
ATOM 5648 N N . ALA B 1 357 ? -6.207 -31.203 -12.109 1 98.88 357 ALA B N 1
ATOM 5649 C CA . ALA B 1 357 ? -7.609 -31.547 -11.883 1 98.88 357 ALA B CA 1
ATOM 5650 C C . ALA B 1 357 ? -7.98 -32.844 -12.586 1 98.88 357 ALA B C 1
ATOM 5652 O O . ALA B 1 357 ? -8.547 -33.75 -11.969 1 98.88 357 ALA B O 1
ATOM 5653 N N . GLN B 1 358 ? -7.586 -32.969 -13.812 1 98.38 358 GLN B N 1
ATOM 5654 C CA . GLN B 1 358 ? -7.969 -34.125 -14.625 1 98.38 358 GLN B CA 1
ATOM 5655 C C . GLN B 1 358 ? -7.223 -35.375 -14.18 1 98.38 358 GLN B C 1
ATOM 5657 O O . GLN B 1 358 ? -7.82 -36.438 -14.055 1 98.38 358 GLN B O 1
ATOM 5662 N N . ALA B 1 359 ? -5.965 -35.219 -13.953 1 98.75 359 ALA B N 1
ATOM 5663 C CA . ALA B 1 359 ? -5.145 -36.406 -13.617 1 98.75 359 ALA B CA 1
ATOM 5664 C C . ALA B 1 359 ? -5.531 -36.969 -12.258 1 98.75 359 ALA B C 1
ATOM 5666 O O . ALA B 1 359 ? -5.695 -38.188 -12.117 1 98.75 359 ALA B O 1
ATOM 5667 N N . ILE B 1 360 ? -5.695 -36.125 -11.273 1 98.81 360 ILE B N 1
ATOM 5668 C CA . ILE B 1 360 ? -5.996 -36.594 -9.922 1 98.81 360 ILE B CA 1
ATOM 5669 C C . ILE B 1 360 ? -7.414 -37.156 -9.867 1 98.81 360 ILE B C 1
ATOM 5671 O O . ILE B 1 360 ? -7.668 -38.156 -9.211 1 98.81 360 ILE B O 1
ATOM 5675 N N . SER B 1 361 ? -8.344 -36.469 -10.555 1 98.44 361 SER B N 1
ATOM 5676 C CA . SER B 1 361 ? -9.703 -37 -10.617 1 98.44 361 SER B CA 1
ATOM 5677 C C . SER B 1 361 ? -9.727 -38.375 -11.281 1 98.44 361 SER B C 1
ATOM 5679 O O . SER B 1 361 ? -10.43 -39.281 -10.82 1 98.44 361 SER B O 1
ATOM 5681 N N . HIS B 1 362 ? -9.008 -38.531 -12.383 1 97.88 362 HIS B N 1
ATOM 5682 C CA . HIS B 1 362 ? -8.906 -39.812 -13.062 1 97.88 362 HIS B CA 1
ATOM 5683 C C . HIS B 1 362 ? -8.367 -40.906 -12.117 1 97.88 362 HIS B C 1
ATOM 5685 O O . HIS B 1 362 ? -8.914 -42 -12.055 1 97.88 362 HIS B O 1
ATOM 5691 N N . LEU B 1 363 ? -7.34 -40.562 -11.422 1 98.12 363 LEU B N 1
ATOM 5692 C CA . LEU B 1 363 ? -6.734 -41.469 -10.461 1 98.12 363 LEU B CA 1
ATOM 5693 C C . LEU B 1 363 ? -7.754 -41.906 -9.422 1 98.12 363 LEU B C 1
ATOM 5695 O O . LEU B 1 363 ? -7.855 -43.125 -9.109 1 98.12 363 LEU B O 1
ATOM 5699 N N . ILE B 1 364 ? -8.508 -40.969 -8.891 1 98 364 ILE B N 1
ATOM 5700 C CA . ILE B 1 364 ? -9.484 -41.25 -7.844 1 98 364 ILE B CA 1
ATOM 5701 C C . ILE B 1 364 ? -10.578 -42.188 -8.391 1 98 364 ILE B C 1
ATOM 5703 O O . ILE B 1 364 ? -10.977 -43.125 -7.738 1 98 364 ILE B O 1
ATOM 5707 N N . ARG B 1 365 ? -11 -41.969 -9.594 1 95.94 365 ARG B N 1
ATOM 5708 C CA . ARG B 1 365 ? -12.133 -42.656 -10.18 1 95.94 365 ARG B CA 1
ATOM 5709 C C . ARG B 1 365 ? -11.727 -44.062 -10.641 1 95.94 365 ARG B C 1
ATOM 5711 O O . ARG B 1 365 ? -12.523 -45 -10.594 1 95.94 365 ARG B O 1
ATOM 5718 N N . THR B 1 366 ? -10.43 -44.188 -11.109 1 95.88 366 THR B N 1
ATOM 5719 C CA . THR B 1 366 ? -10.07 -45.438 -11.797 1 95.88 366 THR B CA 1
ATOM 5720 C C . THR B 1 366 ? -9.031 -46.219 -11 1 95.88 366 THR B C 1
ATOM 5722 O O . THR B 1 366 ? -8.805 -47.406 -11.25 1 95.88 366 THR B O 1
ATOM 5725 N N . GLY B 1 367 ? -8.336 -45.5 -10.172 1 95.69 367 GLY B N 1
ATOM 5726 C CA . GLY B 1 367 ? -7.234 -46.125 -9.453 1 95.69 367 GLY B CA 1
ATOM 5727 C C . GLY B 1 367 ? -5.934 -46.125 -10.227 1 95.69 367 GLY B C 1
ATOM 5728 O O . GLY B 1 367 ? -4.902 -46.594 -9.727 1 95.69 367 GLY B O 1
ATOM 5729 N N . GLU B 1 368 ? -5.938 -45.531 -11.398 1 96.75 368 GLU B N 1
ATOM 5730 C CA . GLU B 1 368 ? -4.762 -45.531 -12.266 1 96.75 368 GLU B CA 1
ATOM 5731 C C . GLU B 1 368 ? -4.125 -44.125 -12.32 1 96.75 368 GLU B C 1
ATOM 5733 O O . GLU B 1 368 ? -4.805 -43.156 -12.602 1 96.75 368 GLU B O 1
ATOM 5738 N N . THR B 1 369 ? -2.818 -44.125 -12.078 1 97.62 369 THR B N 1
ATOM 5739 C CA . THR B 1 369 ? -2.084 -42.875 -12.211 1 97.62 369 THR B CA 1
ATOM 5740 C C . THR B 1 369 ? -1.766 -42.594 -13.68 1 97.62 369 THR B C 1
ATOM 5742 O O . THR B 1 369 ? -1.059 -43.375 -14.328 1 97.62 369 THR B O 1
ATOM 5745 N N . PRO B 1 370 ? -2.268 -41.531 -14.172 1 97.88 370 PRO B N 1
ATOM 5746 C CA . PRO B 1 370 ? -1.923 -41.188 -15.555 1 97.88 370 PRO B CA 1
ATOM 5747 C C . PRO B 1 370 ? -0.418 -41.031 -15.773 1 97.88 370 PRO B C 1
ATOM 5749 O O . PRO B 1 370 ? 0.289 -40.531 -14.898 1 97.88 370 PRO B O 1
ATOM 5752 N N . GLU B 1 371 ? 0.071 -41.375 -16.922 1 97.56 371 GLU B N 1
ATOM 5753 C CA . GLU B 1 371 ? 1.491 -41.375 -17.25 1 97.56 371 GLU B CA 1
ATOM 5754 C C . GLU B 1 371 ? 2.104 -40 -17.094 1 97.56 371 GLU B C 1
ATOM 5756 O O . GLU B 1 371 ? 3.236 -39.875 -16.625 1 97.56 371 GLU B O 1
ATOM 5761 N N . ILE B 1 372 ? 1.415 -39 -17.359 1 97.19 372 ILE B N 1
ATOM 5762 C CA . ILE B 1 372 ? 1.925 -37.656 -17.453 1 97.19 372 ILE B CA 1
ATOM 5763 C C . ILE B 1 372 ? 2.301 -37.125 -16.062 1 97.19 372 ILE B C 1
ATOM 5765 O O . ILE B 1 372 ? 3.152 -36.25 -15.93 1 97.19 372 ILE B O 1
ATOM 5769 N N . ILE B 1 373 ? 1.703 -37.688 -14.961 1 98.25 373 ILE B N 1
ATOM 5770 C CA . ILE B 1 373 ? 2.008 -37.188 -13.633 1 98.25 373 ILE B CA 1
ATOM 5771 C C . ILE B 1 373 ? 2.842 -38.188 -12.852 1 98.25 373 ILE B C 1
ATOM 5773 O O . ILE B 1 373 ? 3.248 -37.938 -11.719 1 98.25 373 ILE B O 1
ATOM 5777 N N . ARG B 1 374 ? 3.184 -39.344 -13.445 1 97.5 374 ARG B N 1
ATOM 5778 C CA . ARG B 1 374 ? 3.914 -40.406 -12.773 1 97.5 374 ARG B CA 1
ATOM 5779 C C . ARG B 1 374 ? 5.254 -39.906 -12.242 1 97.5 374 ARG B C 1
ATOM 5781 O O . ARG B 1 374 ? 5.707 -40.344 -11.18 1 97.5 374 ARG B O 1
ATOM 5788 N N . PRO B 1 375 ? 5.969 -39.031 -13.008 1 97.25 375 PRO B N 1
ATOM 5789 C CA . PRO B 1 375 ? 7.277 -38.562 -12.523 1 97.25 375 PRO B CA 1
ATOM 5790 C C . PRO B 1 375 ? 7.164 -37.625 -11.328 1 97.25 375 PRO B C 1
ATOM 5792 O O . PRO B 1 375 ? 8.18 -37.281 -10.727 1 97.25 375 PRO B O 1
ATOM 5795 N N . PHE B 1 376 ? 6.012 -37.281 -10.891 1 98.38 376 PHE B N 1
ATOM 5796 C CA . PHE B 1 376 ? 5.859 -36.188 -9.93 1 98.38 376 PHE B CA 1
ATOM 5797 C C . PHE B 1 376 ? 5.242 -36.719 -8.633 1 98.38 376 PHE B C 1
ATOM 5799 O O . PHE B 1 376 ? 4.57 -35.969 -7.918 1 98.38 376 PHE B O 1
ATOM 5806 N N . GLY B 1 377 ? 5.449 -37.969 -8.383 1 98.06 377 GLY B N 1
ATOM 5807 C CA . GLY B 1 377 ? 4.996 -38.562 -7.129 1 98.06 377 GLY B CA 1
ATOM 5808 C C . GLY B 1 377 ? 5.91 -38.25 -5.961 1 98.06 377 GLY B C 1
ATOM 5809 O O . GLY B 1 377 ? 7.031 -37.781 -6.148 1 98.06 377 GLY B O 1
ATOM 5810 N N . LEU B 1 378 ? 5.375 -38.531 -4.797 1 97.62 378 LEU B N 1
ATOM 5811 C CA . LEU B 1 378 ? 6.082 -38.312 -3.545 1 97.62 378 LEU B CA 1
ATOM 5812 C C . LEU B 1 378 ? 7.355 -39.125 -3.469 1 97.62 378 LEU B C 1
ATOM 5814 O O . LEU B 1 378 ? 8.336 -38.719 -2.838 1 97.62 378 LEU B O 1
ATOM 5818 N N . GLN B 1 379 ? 7.352 -40.219 -4.137 1 94.94 379 GLN B N 1
ATOM 5819 C CA . GLN B 1 379 ? 8.422 -41.219 -4.035 1 94.94 379 GLN B CA 1
ATOM 5820 C C . GLN B 1 379 ? 9.734 -40.656 -4.59 1 94.94 379 GLN B C 1
ATOM 5822 O O . GLN B 1 379 ? 10.812 -41.156 -4.266 1 94.94 379 GLN B O 1
ATOM 5827 N N . ARG B 1 380 ? 9.672 -39.656 -5.402 1 94.94 380 ARG B N 1
ATOM 5828 C CA . ARG B 1 380 ? 10.891 -39.125 -6.023 1 94.94 380 ARG B CA 1
ATOM 5829 C C . ARG B 1 380 ? 11.789 -38.469 -4.992 1 94.94 380 ARG B C 1
ATOM 5831 O O . ARG B 1 380 ? 12.961 -38.188 -5.266 1 94.94 380 ARG B O 1
ATOM 5838 N N . PHE B 1 381 ? 11.266 -38.188 -3.836 1 94.38 381 PHE B N 1
ATOM 5839 C CA . PHE B 1 381 ? 12.055 -37.562 -2.775 1 94.38 381 PHE B CA 1
ATOM 5840 C C . PHE B 1 381 ? 12.594 -38.625 -1.815 1 94.38 381 PHE B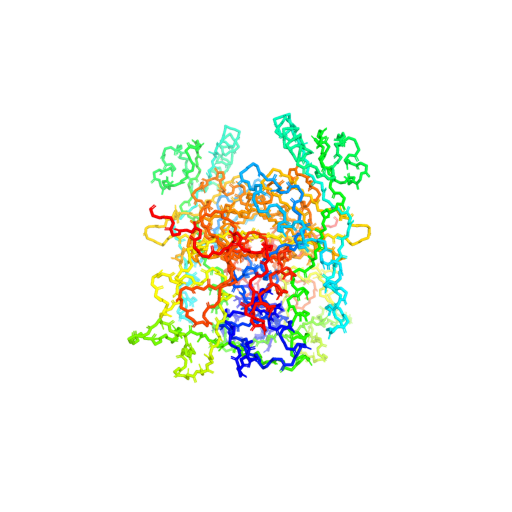 C 1
ATOM 5842 O O . PHE B 1 381 ? 13.336 -38.281 -0.89 1 94.38 381 PHE B O 1
ATOM 5849 N N . GLN B 1 382 ? 12.094 -39.781 -1.883 1 83.38 382 GLN B N 1
ATOM 5850 C CA . GLN B 1 382 ? 12.5 -40.875 -0.978 1 83.38 382 GLN B CA 1
ATOM 5851 C C . GLN B 1 382 ? 13.805 -41.5 -1.432 1 83.38 382 GLN B C 1
ATOM 5853 O O . GLN B 1 382 ? 14.336 -42.375 -0.763 1 83.38 382 GLN B O 1
ATOM 5858 N N . ARG B 1 383 ? 14.602 -40.969 -2.299 1 59.47 383 ARG B N 1
ATOM 5859 C CA . ARG B 1 383 ? 15.812 -41.719 -2.631 1 59.47 383 ARG B CA 1
ATOM 5860 C C . ARG B 1 383 ? 16.594 -42.094 -1.372 1 59.47 383 ARG B C 1
ATOM 5862 O O . ARG B 1 383 ? 16.578 -41.344 -0.391 1 59.47 383 ARG B O 1
ATOM 5869 N N . GLY B 1 384 ? 16.781 -43.469 -1.253 1 44.59 384 GLY B N 1
ATOM 5870 C CA . GLY B 1 384 ? 17.781 -44.188 -0.47 1 44.59 384 GLY B CA 1
ATOM 5871 C C . GLY B 1 384 ? 19.078 -43.406 -0.324 1 44.59 384 GLY B C 1
ATOM 5872 O O . GLY B 1 384 ? 19.344 -42.469 -1.08 1 44.59 384 GLY B O 1
#

Foldseek 3Di:
DPQWQEEEEEALALLRLLLLLLCLLVPRAYEYEAQADQFPRNPQADLNFFQFKLPLQLPDDPPCLLVSVLSVVLLVCVVVVQVVLCVLQVFNQFKFQQWEKEWDLDDVSVVVVVVSVVVSVVSVADKDKAALVRVCVQQVQWDSSTGIIITHRSIIGTNSRSSSVSSVRSSVSSPYHYDHSWAFQAFAWDDDPDQIFTFFTATPVRDTDGTRAYEYAHFQCQQVHHHDDPQFRAQWHWWKKKKWKWFADQVPGNDDHWYHYDQWIWRAGNRRIIMIIGDTDDDGPPWDDDPVRVVVRVVRVCNTRVVSVPTDIDDMGMHIGTAHPSQPFAFADTSHRNYTYTYRNGNCCSSSSNVSSVQNSCCSRPVDGDPSCVCRHRCVVVDD/DPQWQEEEEEALALLRLLLLLLCLLVPRAYEYEAQADQFPRNPQADLNFFQFKLPLQLPDDPPCLLVSVLSVVLLVCVVVVQVVLCVLQVFNQFKFQQWEKEWDLDDVSVVVVVVSVVVSVVSVADKDKAALVRVCVQQVQWDSSTGIIITHRSIIGTNSRSSSVSSVRSSVSSPYHYDHSWAFQAFAWDDDPDQIFTFFTATPVRDTDGTRAYEYAHFQCQQVHHHDDPQFRAQWHWWKKKKWKWFADQVPGNDDHWYHYDQWIWRAGNRRIIMIIGDTDDDGPPWDDDPVRVVVRVVRVCNTRVVSVPTDIDDMGMHIGTAHPSQPFAFADTSHRNYTYTYHNGNCCSSSSNVSSVQRSCCSRPVDGDPSCVVRHRCVVVDD

Radius of gyration: 31.61 Å; Cα contacts (8 Å, |Δi|>4): 1936; chains: 2; bounding box: 62×102×64 Å

InterPro domains:
  IPR006076 FAD dependent oxidoreductase [PF01266] (7-362)
  IPR012727 Glycine oxidase ThiO [TIGR02352] (7-367)
  IPR036188 FAD/NAD(P)-binding domain superfamily [G3DSA:3.50.50.60] (7-364)
  IPR036188 FAD/NAD(P)-binding domain superfamily [SSF51905] (6-382)

Sequence (768 aa):
MQRPEHVLIVGGGICGLGIGWELARTGQPVTVLERGEVGPGSLPAATWAAAGMLAPQVEAEPGEESLLPLLLESRARWADFSRELQEASGIDVGYRTEGTLVVAVDRDQAERLQFQYEFQRSLGLELSWLSGREARQREPHLTRHVLAAIYSPLDHQVDNRKVILALRKAFLAAGGTLRERTQVAEVLVTTGDSAPRVCGVRLQSGETLSAPVVVIAAGAWSAGLAGLPPEARPPVRPVKGQMIALQMPTDPPLLRHVIWGRDVYLVPREDGRLLIGATVEEKGFDARLTAGGVYNLLRRAWETLPAIDELPIVETWAGLRPGSRDDAPILGTTPVEGLILATGHYRNGILLAPVTAQAISHLIRTGETPEIIRPFGLQRFQRGMQRPEHVLIVGGGICGLGIGWELARTGQPVTVLERGEVGPGSLPAATWAAAGMLAPQVEAEPGEESLLPLLLESRARWADFSRELQEASGIDVGYRTEGTLVVAVDRDQAERLQFQYEFQRSLGLELSWLSGREARQREPHLTRHVLAAIYSPLDHQVDNRKVILALRKAFLAAGGTLRERTQVAEVLVTTGDSAPRVCGVRLQSGETLSAPVVVIAAGAWSAGLAGLPPEARPPVRPVKGQMIALQMPTDPPLLRHVIWGRDVYLVPREDGRLLIGATVEEKGFDARLTAGGVYNLLRRAWETLPAIDELPIVETWAGLRPGSRDDAPILGTTPVEGLILATGHYRNGILLAPVTAQAISHLIRTGETPEIIRPFGLQRFQRG

pLDDT: mean 96.19, std 6.76, range [32.66, 98.94]

Nearest PDB structures (foldseek):
  6j39-assembly1_B-2  TM=9.506E-01  e=2.369E-40  Streptomyces sp. MJ635-86F5
  6j39-assembly1_A  TM=9.344E-01  e=8.564E-41  Streptomyces sp. MJ635-86F5
  6j38-assembly1_B-2  TM=9.508E-01  e=4.060E-40  Streptomyces sp. MJ635-86F5
  1vrq-assembly1_B  TM=8.492E-01  e=1.207E-31  Corynebacterium sp. U-96
  2gah-assembly1_B  TM=8.305E-01  e=2.713E-30  Stenotrophomonas maltophilia